Protein AF-A0A945CCV7-F1 (afdb_monomer_lite)

Radius of gyration: 35.32 Å; chains: 1; bounding box: 61×126×78 Å

Sequence (700 aa):
EMSSFVDQKCGESCVYTSEALIIYKNKYWYVKGMNSKGLKAELHSNDQLLITNRMSTHQRKYTFDTNYIGRFDENVMTSFAKNDNVYLNACGADPQKYYDKPLNIQNLVTEVPNRIIKLEKSKYDREFQTLGTSAINLGNDKLDISISNFRDVTIKNNNGDVLATRKISGASSLYEIKHKGNVVAWGAGWHKECGEVWPTDFTALRIFLPVKKDNKITIEQKVISLNLSQTYKATMNSDNLILSDAVTVHGSSNASNMYYAGQEFYQLDHVNGFRSIDSYVELHEKIDVLQLSPRRIINLLAGFYETEILNKYTKANFDNIYKDLLANYWWLLHHTFDDNIFQTSLASSIEDLAISDEIKNALRAIKKRELEWDDFPPIVWEIPNLKKNCFKQETYDSLKELVRNCYFFHSAYLLDYTFWDGKWFANQTKYKDSKDLLNADKDKRFEQFLDNTIWNIKSFNWEEGTVLDELLSIFERANGGYTISKDKKYVVISGCEYKNCTKKGLVFIETEIDTDNLGSTIALIRHLDYQPDKSDARTQSDDWLILSIDYERYKDLPKEFFDAVTEWRINEGQVSGDDPLPMPRIIRFFGGYSREMQVLYSSDDYEERNDRKGWLGVRIKQVDKDNTSVVVIDTVSGGGPAYDAGVKSGDIILSMNNVITITMDEFLYQLSKLKADQIVDLKVIRGGKRIDLNVKLGAK

Foldseek 3Di:
DDDDQDDDDDDPPDWAAQKHWDDDDPDIDIDGHPPAGQWDWDDPDPFKIWIDRPVDPDIDIAGHDPPDDDDDDPQNPPRDDQFQWWFAQAQWADGPDIDNAWDQDPVQKTFFTWGFHAQPQDPSRDRTKTKGKDWADDPPKIKIWMDIPQFWIWIAIPVRDTQDIGGHNHGWTKMFGDAPNHGFKIWTAHAFDNPDDDTFRGPWIKIWGWAAEPNDTHTDIDIARWHCNQCVQFQNPFPFHKTKGQAWQDAPPPFDIRGSLAIWIWGADRHPGTDTDLAPVSSVVGTVLVSGQLLHSLQVCLSNQVQVVNLVSCLVCVVSNVVRCVVRHAQGAGLDQDPDPLRDHLPDDPVLQQWDPLQVVLSVCVVVVNDDPVRHDGCPVRSVSLSVQLVPDSGDPGQSPNCVRRVRRPSSSSDRQQLQQLLSLLPDDQAAALQCLCPVHPVNSVLSNCVRWWDQDCDPDDDDGTVSVVQNQQSNDPPWDWDADPVRQKIKHWGAHPPDRLKIKIKIWGNDDSDPRNIWIKIKIFHQQDDPPDDDNPHTFREMEITTAAFQDPVRDDPVVVVSVLLCLCCVQQVPVPHNSDDGQWYWYHYHPPSDTDIDGPPPPPPPDPFQQFAQQFDWDWDDDDNAIWIFGQQGHVPFQNVVQPNGGGWTWQDKQPHGDRDPSSVVVVSRNHGAQDWIWTWTDDPNDIDTTITRTHGD

Structure (mmCIF, N/CA/C/O backbone):
data_AF-A0A945CCV7-F1
#
_entry.id   AF-A0A945CCV7-F1
#
loop_
_atom_site.group_PDB
_atom_site.id
_atom_site.type_symbol
_atom_site.label_atom_id
_atom_site.label_alt_id
_atom_site.label_comp_id
_atom_site.label_asym_id
_atom_site.label_entity_id
_atom_site.label_seq_id
_atom_site.pdbx_PDB_ins_code
_atom_site.Cartn_x
_atom_site.Cartn_y
_atom_site.Cartn_z
_atom_site.occupancy
_atom_site.B_iso_or_equiv
_atom_site.auth_seq_id
_atom_site.auth_comp_id
_atom_site.auth_asym_id
_atom_site.auth_atom_id
_atom_site.pdbx_PDB_model_num
ATOM 1 N N . GLU A 1 1 ? -13.825 -67.103 23.686 1.00 29.56 1 GLU A N 1
ATOM 2 C CA . GLU A 1 1 ? -13.568 -66.548 25.029 1.00 29.56 1 GLU A CA 1
ATOM 3 C C . GLU A 1 1 ? -14.658 -65.533 25.347 1.00 29.56 1 GLU A C 1
ATOM 5 O O . GLU A 1 1 ? -14.750 -64.528 24.658 1.00 29.56 1 GLU A O 1
ATOM 10 N N . MET A 1 2 ? -15.554 -65.834 26.292 1.00 26.19 2 MET A N 1
ATOM 11 C CA . MET A 1 2 ? -16.518 -64.852 26.806 1.00 26.19 2 MET A CA 1
ATOM 12 C C . MET A 1 2 ? -15.853 -64.113 27.967 1.00 26.19 2 MET A C 1
ATOM 14 O O . MET A 1 2 ? -15.609 -64.712 29.013 1.00 26.19 2 MET A O 1
ATOM 18 N N . SER A 1 3 ? -15.527 -62.837 27.784 1.00 30.28 3 SER A N 1
ATOM 19 C CA . SER A 1 3 ? -14.991 -61.978 28.841 1.00 30.28 3 SER A CA 1
ATOM 20 C C . SER A 1 3 ? -16.110 -61.191 29.532 1.00 30.28 3 SER A C 1
ATOM 22 O O . SER A 1 3 ? -16.958 -60.573 28.897 1.00 30.28 3 SER A O 1
ATOM 24 N N . SER A 1 4 ? -16.101 -61.261 30.865 1.00 33.81 4 SER A N 1
ATOM 25 C CA . SER A 1 4 ? -16.983 -60.560 31.806 1.00 33.81 4 SER A CA 1
ATOM 26 C C . SER A 1 4 ? -17.039 -59.042 31.568 1.00 33.81 4 SER A C 1
ATOM 28 O O . SER A 1 4 ? -16.005 -58.392 31.420 1.00 33.81 4 SER A O 1
ATOM 30 N N . PHE A 1 5 ? -18.257 -58.491 31.613 1.00 46.56 5 PHE A N 1
ATOM 31 C CA . PHE A 1 5 ? -18.619 -57.086 31.379 1.00 46.56 5 PHE A CA 1
ATOM 32 C C . PHE A 1 5 ? -18.297 -56.116 32.532 1.00 46.56 5 PHE A C 1
ATOM 34 O O . PHE A 1 5 ? -18.606 -54.930 32.428 1.00 46.56 5 PHE A O 1
ATOM 41 N N . VAL A 1 6 ? -17.697 -56.573 33.636 1.00 47.19 6 VAL A N 1
ATOM 42 C CA . VAL A 1 6 ? -17.434 -55.719 34.805 1.00 47.19 6 VAL A CA 1
ATOM 43 C C . VAL A 1 6 ? -16.078 -56.077 35.415 1.00 47.19 6 VAL A C 1
ATOM 45 O O . VAL A 1 6 ? -15.876 -57.199 35.866 1.00 47.19 6 VAL A O 1
ATOM 48 N N . ASP A 1 7 ? -15.154 -55.112 35.373 1.00 47.94 7 ASP A N 1
ATOM 49 C CA . ASP A 1 7 ? -13.832 -55.083 36.022 1.00 47.94 7 ASP A CA 1
ATOM 50 C C . ASP A 1 7 ? -12.941 -56.340 35.837 1.00 47.94 7 ASP A C 1
ATOM 52 O O . ASP A 1 7 ? -12.952 -57.277 36.632 1.00 47.94 7 ASP A O 1
ATOM 56 N N . GLN A 1 8 ? -12.101 -56.353 34.791 1.00 53.84 8 GLN A N 1
ATOM 57 C CA . GLN A 1 8 ? -11.109 -57.418 34.584 1.00 53.84 8 GLN A CA 1
ATOM 58 C C . GLN A 1 8 ? -9.788 -57.153 35.329 1.00 53.84 8 GLN A C 1
ATOM 60 O O . GLN A 1 8 ? -9.109 -56.154 35.075 1.00 53.84 8 GLN A O 1
ATOM 65 N N . LYS A 1 9 ? -9.350 -58.123 36.144 1.00 53.72 9 LYS A N 1
ATOM 66 C CA . LYS A 1 9 ? -7.922 -58.423 36.351 1.00 53.72 9 LYS A CA 1
ATOM 67 C C . LYS A 1 9 ? -7.532 -59.517 35.357 1.00 53.72 9 LYS A C 1
ATOM 69 O O . LYS A 1 9 ? -8.091 -60.608 35.418 1.00 53.72 9 LYS A O 1
ATOM 74 N N . CYS A 1 10 ? -6.625 -59.212 34.432 1.00 55.97 10 CYS A N 1
ATOM 75 C CA . CYS A 1 10 ? -6.241 -60.125 33.358 1.00 55.97 10 CYS A CA 1
ATOM 76 C C . CYS A 1 10 ? -4.912 -60.841 33.670 1.00 55.97 10 CYS A C 1
ATOM 78 O O . CYS A 1 10 ? -3.951 -60.180 34.058 1.00 55.97 10 CYS A O 1
ATOM 80 N N . GLY A 1 11 ? -4.865 -62.172 33.514 1.00 57.75 11 GLY A N 1
ATOM 81 C CA . GLY A 1 11 ? -3.631 -62.978 33.495 1.00 57.75 11 GLY A CA 1
ATOM 82 C C . GLY A 1 11 ? -3.049 -63.128 32.078 1.00 57.75 11 GLY A C 1
ATOM 83 O O . GLY A 1 11 ? -3.546 -62.505 31.145 1.00 57.75 11 GLY A O 1
ATOM 84 N N . GLU A 1 12 ? -2.023 -63.971 31.896 1.00 52.75 12 GLU A N 1
ATOM 85 C CA . GLU A 1 12 ? -1.228 -64.081 30.647 1.00 52.75 12 GLU A CA 1
ATOM 86 C C . GLU A 1 12 ? -2.024 -64.443 29.377 1.00 52.75 12 GLU A C 1
ATOM 88 O O . GLU A 1 12 ? -1.541 -64.228 28.269 1.00 52.75 12 GLU A O 1
ATOM 93 N N . SER A 1 13 ? -3.245 -64.968 29.510 1.00 56.28 13 SER A N 1
ATOM 94 C CA . SER A 1 13 ? -4.015 -65.540 28.395 1.00 56.28 13 SER A CA 1
ATOM 95 C C . SER A 1 13 ? -5.310 -64.792 28.061 1.00 56.28 13 SER A C 1
ATOM 97 O O . SER A 1 13 ? -6.167 -65.362 27.398 1.00 56.28 13 SER A O 1
ATOM 99 N N . CYS A 1 14 ? -5.510 -63.554 28.524 1.00 59.09 14 CYS A N 1
ATOM 100 C CA . CYS A 1 14 ? -6.747 -62.819 28.240 1.00 59.09 14 CYS A CA 1
ATOM 101 C C . CYS A 1 14 ? -6.523 -61.466 27.564 1.00 59.09 14 CYS A C 1
ATOM 103 O O . CYS A 1 14 ? -5.547 -60.755 27.802 1.00 59.09 14 CYS A O 1
ATOM 105 N N . VAL A 1 15 ? -7.475 -61.107 26.700 1.00 58.97 15 VAL A N 1
ATOM 106 C CA . VAL A 1 15 ? -7.481 -59.840 25.971 1.00 58.97 15 VAL A CA 1
ATOM 107 C C . VAL A 1 15 ? -8.334 -58.833 26.731 1.00 58.97 15 VAL A C 1
ATOM 109 O O . VAL A 1 15 ? -9.521 -59.055 26.968 1.00 58.97 15 VAL A O 1
ATOM 112 N N . TYR A 1 16 ? -7.726 -57.705 27.090 1.00 63.94 16 TYR A N 1
ATOM 113 C CA . TYR A 1 16 ? -8.444 -56.587 27.684 1.00 63.94 16 TYR A CA 1
ATOM 114 C C . TYR A 1 16 ? -9.508 -56.031 26.727 1.00 63.94 16 TYR A C 1
ATOM 116 O O . TYR A 1 16 ? -9.218 -55.751 25.560 1.00 63.94 16 TYR A O 1
ATOM 124 N N . THR A 1 17 ? -10.718 -55.812 27.245 1.00 63.09 17 THR A N 1
ATOM 125 C CA . THR A 1 17 ? -11.843 -55.238 26.489 1.00 63.09 17 THR A CA 1
ATOM 126 C C . THR A 1 17 ? -11.552 -53.819 25.978 1.00 63.09 17 THR A C 1
ATOM 128 O O . THR A 1 17 ? -10.902 -53.016 26.656 1.00 63.09 17 THR A O 1
ATOM 131 N N . SER A 1 18 ? -12.047 -53.502 24.780 1.00 66.00 18 SER A N 1
ATOM 132 C CA . SER A 1 18 ? -12.134 -52.136 24.238 1.00 66.00 18 SER A CA 1
ATOM 133 C C . SER A 1 18 ? -13.497 -51.491 24.503 1.00 66.00 18 SER A C 1
ATOM 135 O O . SER A 1 18 ? -13.761 -50.383 24.049 1.00 66.00 18 SER A O 1
ATOM 137 N N . GLU A 1 19 ? -14.386 -52.190 25.197 1.00 66.75 19 GLU A N 1
ATOM 138 C CA . GLU A 1 19 ? -15.786 -51.829 25.388 1.00 66.75 19 GLU A CA 1
ATOM 139 C C . GLU A 1 19 ? -16.111 -51.795 26.886 1.00 66.75 19 GLU A C 1
ATOM 141 O O . GLU A 1 19 ? -15.628 -52.631 27.653 1.00 66.75 19 GLU A O 1
ATOM 146 N N . ALA A 1 20 ? -16.929 -50.833 27.307 1.00 66.19 20 ALA A N 1
ATOM 147 C CA . ALA A 1 20 ? -17.442 -50.725 28.665 1.00 66.19 20 ALA A CA 1
ATOM 148 C C . ALA A 1 20 ? -18.943 -50.430 28.644 1.00 66.19 20 ALA A C 1
ATOM 150 O O . ALA A 1 20 ? -19.427 -49.637 27.839 1.00 66.19 20 ALA A O 1
ATOM 151 N N . LEU A 1 21 ? -19.674 -51.060 29.560 1.00 61.34 21 LEU A N 1
ATOM 152 C CA . LEU A 1 21 ? -21.097 -50.835 29.768 1.00 61.34 21 LEU A CA 1
ATOM 153 C C . LEU A 1 21 ? -21.293 -50.257 31.168 1.00 61.34 21 LEU A C 1
ATOM 155 O O . LEU A 1 21 ? -20.850 -50.847 32.151 1.00 61.34 21 LEU A O 1
ATOM 159 N N . ILE A 1 22 ? -21.967 -49.119 31.264 1.00 64.31 22 ILE A N 1
ATOM 160 C CA . ILE A 1 22 ? -22.358 -48.523 32.539 1.00 64.31 22 ILE A CA 1
ATOM 161 C C . ILE A 1 22 ? -23.854 -48.687 32.692 1.00 64.31 22 ILE A C 1
ATOM 163 O O . ILE A 1 22 ? -24.607 -48.331 31.795 1.00 64.31 22 ILE A O 1
ATOM 167 N N . ILE A 1 23 ? -24.284 -49.197 33.840 1.00 60.06 23 ILE A N 1
ATOM 168 C CA . ILE A 1 23 ? -25.695 -49.315 34.193 1.00 60.06 23 ILE A CA 1
ATOM 169 C C . ILE A 1 23 ? -25.921 -48.438 35.420 1.00 60.06 23 ILE A C 1
ATOM 171 O O . ILE A 1 23 ? -25.283 -48.635 36.453 1.00 60.06 23 ILE A O 1
ATOM 175 N N . TYR A 1 24 ? -26.816 -47.461 35.310 1.00 56.41 24 TYR A N 1
ATOM 176 C CA . TYR A 1 24 ? -27.203 -46.605 36.428 1.00 56.41 24 TYR A CA 1
ATOM 177 C C . TYR A 1 24 ? -28.717 -46.413 36.424 1.00 56.41 24 TYR A C 1
ATOM 179 O O . TYR A 1 24 ? -29.311 -45.963 35.441 1.00 56.41 24 TYR A O 1
ATOM 187 N N . LYS A 1 25 ? -29.346 -46.783 37.546 1.00 65.25 25 LYS A N 1
ATOM 188 C CA . LYS A 1 25 ? -30.802 -46.941 37.675 1.00 65.25 25 LYS A CA 1
ATOM 189 C C . LYS A 1 25 ? -31.339 -47.891 36.590 1.00 65.25 25 LYS A C 1
ATOM 191 O O . LYS A 1 25 ? -30.928 -49.041 36.525 1.00 65.25 25 LYS A O 1
ATOM 196 N N . ASN A 1 26 ? -32.252 -47.414 35.755 1.00 61.28 26 ASN A N 1
ATOM 197 C CA . ASN A 1 26 ? -32.939 -48.125 34.678 1.00 61.28 26 ASN A CA 1
ATOM 198 C C . ASN A 1 26 ? -32.412 -47.748 33.278 1.00 61.28 26 ASN A C 1
ATOM 200 O O . ASN A 1 26 ? -33.109 -47.947 32.286 1.00 61.28 26 ASN A O 1
ATOM 204 N N . LYS A 1 27 ? -31.199 -47.186 33.193 1.00 52.25 27 LYS A N 1
ATOM 205 C CA . LYS A 1 27 ? -30.528 -46.809 31.941 1.00 52.25 27 LYS A CA 1
ATOM 206 C C . LYS A 1 27 ? -29.173 -47.509 31.831 1.00 52.25 27 LYS A C 1
ATOM 208 O O . LYS A 1 27 ? -28.529 -47.783 32.848 1.00 52.25 27 LYS A O 1
ATOM 213 N N . TYR A 1 28 ? -28.741 -47.769 30.599 1.00 57.16 28 TYR A N 1
ATOM 214 C CA . TYR A 1 28 ? -27.400 -48.260 30.302 1.00 57.16 28 TYR A CA 1
ATOM 215 C C . TYR A 1 28 ? -26.717 -47.383 29.246 1.00 57.16 28 TYR A C 1
ATOM 217 O O . TYR A 1 28 ? -27.364 -46.906 28.316 1.00 57.16 28 TYR A O 1
ATOM 225 N N . TRP A 1 29 ? -25.407 -47.192 29.385 1.00 61.00 29 TRP A N 1
ATOM 226 C CA . TRP A 1 29 ? -24.544 -46.503 28.428 1.00 61.00 29 TRP A CA 1
ATOM 227 C C . TRP A 1 29 ? -23.481 -47.471 27.948 1.00 61.00 29 TRP A C 1
ATOM 229 O O . TRP A 1 29 ? -22.821 -48.125 28.754 1.00 61.00 29 TRP A O 1
ATOM 239 N N . TYR A 1 30 ? -23.314 -47.548 26.635 1.00 61.22 30 TYR A N 1
ATOM 240 C CA . TYR A 1 30 ? -22.311 -48.382 26.000 1.00 61.22 30 TYR A CA 1
ATOM 241 C C . TYR A 1 30 ? -21.206 -47.505 25.418 1.00 61.22 30 TYR A C 1
ATOM 243 O O . TYR A 1 30 ? -21.470 -46.597 24.632 1.00 61.22 30 TYR A O 1
ATOM 251 N N . VAL A 1 31 ? -19.971 -47.788 25.812 1.00 62.47 31 VAL A N 1
ATOM 252 C CA . VAL A 1 31 ? -18.774 -47.063 25.400 1.00 62.47 31 VAL A CA 1
ATOM 253 C C . VAL A 1 31 ? -17.864 -48.034 24.662 1.00 62.47 31 VAL A C 1
ATOM 255 O O . VAL A 1 31 ? -17.474 -49.053 25.222 1.00 62.47 31 VAL A O 1
ATOM 258 N N . LYS A 1 32 ? -17.487 -47.711 23.424 1.00 61.06 32 LYS A N 1
ATOM 259 C CA . LYS A 1 32 ? -16.533 -48.490 22.627 1.00 61.06 32 LYS A CA 1
ATOM 260 C C . LYS A 1 32 ? -15.338 -47.614 22.271 1.00 61.06 32 LYS A C 1
ATOM 262 O O . LYS A 1 32 ? -15.489 -46.617 21.579 1.00 61.06 32 LYS A O 1
ATOM 267 N N . GLY A 1 33 ? -14.155 -47.973 22.754 1.00 58.56 33 GLY A N 1
ATOM 268 C CA . GLY A 1 33 ? -12.902 -47.324 22.389 1.00 58.56 33 GLY A CA 1
ATOM 269 C C . GLY A 1 33 ? -12.422 -47.812 21.025 1.00 58.56 33 GLY A C 1
ATOM 270 O O . GLY A 1 33 ? -12.335 -49.018 20.805 1.00 58.56 33 GLY A O 1
ATOM 271 N N . MET A 1 34 ? -12.080 -46.890 20.120 1.00 47.94 34 MET A N 1
ATOM 272 C CA . MET A 1 34 ? -11.722 -47.252 18.744 1.00 47.94 34 MET A CA 1
ATOM 273 C C . MET A 1 34 ? -10.370 -47.981 18.639 1.00 47.94 34 MET A C 1
ATOM 275 O O . MET A 1 34 ? -10.228 -48.851 17.791 1.00 47.94 34 MET A O 1
ATOM 279 N N . ASN A 1 35 ? -9.409 -47.702 19.536 1.00 53.72 35 ASN A N 1
ATOM 280 C CA . ASN A 1 35 ? -8.043 -48.261 19.473 1.00 53.72 35 ASN A CA 1
ATOM 281 C C . ASN A 1 35 ? -7.410 -48.623 20.838 1.00 53.72 35 ASN A C 1
ATOM 283 O O . ASN A 1 35 ? -6.234 -48.970 20.909 1.00 53.72 35 ASN A O 1
ATOM 287 N N . SER A 1 36 ? -8.151 -48.521 21.947 1.00 55.81 36 SER A N 1
ATOM 288 C CA . SER A 1 36 ? -7.614 -48.707 23.307 1.00 55.81 36 SER A CA 1
ATOM 289 C C . SER A 1 36 ? -8.132 -49.995 23.951 1.00 55.81 36 SER A C 1
ATOM 291 O O . SER A 1 36 ? -9.325 -50.108 24.221 1.00 55.81 36 SER A O 1
ATOM 293 N N . LYS A 1 37 ? -7.237 -50.950 24.233 1.00 60.25 37 LYS A N 1
ATOM 294 C CA . LYS A 1 37 ? -7.534 -52.127 25.067 1.00 60.25 37 LYS A CA 1
ATOM 295 C C . LYS A 1 37 ? -7.399 -51.755 26.548 1.00 60.25 37 LYS A C 1
ATOM 297 O O . LYS A 1 37 ? -6.497 -51.008 26.907 1.00 60.25 37 LYS A O 1
ATOM 302 N N . GLY A 1 38 ? -8.268 -52.283 27.406 1.00 64.06 38 GLY A N 1
ATOM 303 C CA . GLY A 1 38 ? -8.235 -52.030 28.854 1.00 64.06 38 GLY A CA 1
ATOM 304 C C . GLY A 1 38 ? -9.106 -50.859 29.285 1.00 64.06 38 GLY A C 1
ATOM 305 O O . GLY A 1 38 ? -8.766 -50.163 30.241 1.00 64.06 38 GLY A O 1
ATOM 306 N N . LEU A 1 39 ? -10.212 -50.622 28.579 1.00 65.50 39 LEU A N 1
ATOM 307 C CA . LEU A 1 39 ? -11.136 -49.538 28.888 1.00 65.50 39 LEU A CA 1
ATOM 308 C C . LEU A 1 39 ? -11.900 -49.834 30.195 1.00 65.50 39 LEU A C 1
ATOM 310 O O . LEU A 1 39 ? -12.550 -50.869 30.321 1.00 65.50 39 LEU A O 1
ATOM 314 N N . LYS A 1 40 ? -11.850 -48.913 31.161 1.00 68.88 40 LYS A N 1
ATOM 315 C CA . LYS A 1 40 ? -12.727 -48.880 32.340 1.00 68.88 40 LYS A CA 1
ATOM 316 C C . LYS A 1 40 ? -13.564 -47.612 32.282 1.00 68.88 40 LYS A C 1
ATOM 318 O O . LYS A 1 40 ? -13.009 -46.552 32.020 1.00 68.88 40 LYS A O 1
ATOM 323 N N . ALA A 1 41 ? -14.857 -47.708 32.558 1.00 67.56 41 ALA A N 1
ATOM 324 C CA . ALA A 1 41 ? -15.754 -46.566 32.620 1.00 67.56 41 ALA A CA 1
ATOM 325 C C . ALA A 1 41 ? -16.517 -46.586 33.952 1.00 67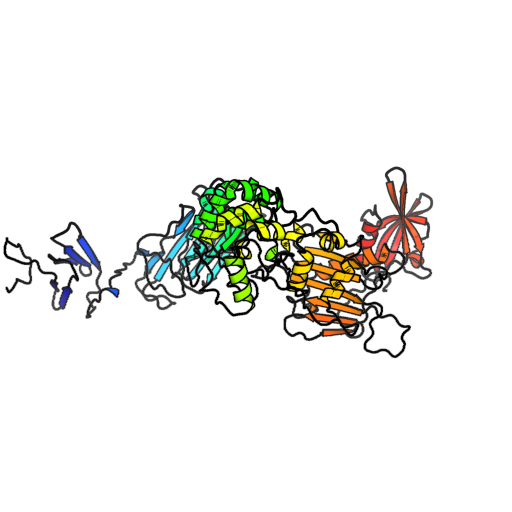.56 41 ALA A C 1
ATOM 327 O O . ALA A 1 41 ? -17.083 -47.613 34.319 1.00 67.56 41 ALA A O 1
ATOM 328 N N . GLU A 1 42 ? -16.503 -45.476 34.686 1.00 67.75 42 GLU A N 1
ATOM 329 C CA . GLU A 1 42 ? -17.142 -45.341 35.999 1.00 67.75 42 GLU A CA 1
ATOM 330 C C . GLU A 1 42 ? -17.952 -44.048 36.075 1.00 67.75 42 GLU A C 1
ATOM 332 O O . GLU A 1 42 ? -17.569 -43.036 35.493 1.00 67.75 42 GLU A O 1
ATOM 337 N N . LEU A 1 43 ? -19.053 -44.056 36.827 1.00 64.56 43 LEU A N 1
ATOM 338 C CA . LEU A 1 43 ? -19.780 -42.828 37.142 1.00 64.56 43 LEU A CA 1
ATOM 339 C C . LEU A 1 43 ? -18.993 -42.051 38.209 1.00 64.56 43 LEU A C 1
ATOM 341 O O . LEU A 1 43 ? -18.810 -42.543 39.322 1.00 64.56 43 LEU A O 1
ATOM 345 N N . HIS A 1 44 ? -18.521 -40.852 37.876 1.00 62.09 44 HIS A N 1
ATOM 346 C CA . HIS A 1 44 ? -17.832 -39.967 38.819 1.00 62.09 44 HIS A CA 1
ATOM 347 C C . HIS A 1 44 ? -18.815 -39.056 39.572 1.00 62.09 44 HIS A C 1
ATOM 349 O O . HIS A 1 44 ? -18.641 -38.804 40.762 1.00 62.09 44 HIS A O 1
ATOM 355 N N . SER A 1 45 ? -19.866 -38.599 38.888 1.00 64.44 45 SER A N 1
ATOM 356 C CA . SER A 1 45 ? -21.016 -37.865 39.436 1.00 64.44 45 SER A CA 1
ATOM 357 C C . SER A 1 45 ? -22.271 -38.217 38.631 1.00 64.44 45 SER A C 1
ATOM 359 O O . SER A 1 45 ? -22.200 -39.008 37.692 1.00 64.44 45 SER A O 1
ATOM 361 N N . ASN A 1 46 ? -23.422 -37.625 38.972 1.00 59.44 46 ASN A N 1
ATOM 362 C CA . ASN A 1 46 ? -24.686 -37.867 38.267 1.00 59.44 46 ASN A CA 1
ATOM 363 C C . ASN A 1 46 ? -24.611 -37.599 36.753 1.00 59.44 46 ASN A C 1
ATOM 365 O O . ASN A 1 46 ? -25.418 -38.154 36.030 1.00 59.44 46 ASN A O 1
ATOM 369 N N . ASP A 1 47 ? -23.673 -36.782 36.288 1.00 62.12 47 ASP A N 1
ATOM 370 C CA . ASP A 1 47 ? -23.512 -36.297 34.914 1.00 62.12 47 ASP A CA 1
ATOM 371 C C . ASP A 1 47 ? -22.079 -36.467 34.374 1.00 62.12 47 ASP A C 1
ATOM 373 O O . ASP A 1 47 ? -21.775 -36.008 33.274 1.00 62.12 47 ASP A O 1
ATOM 377 N N . GLN A 1 48 ? -21.183 -37.117 35.127 1.00 58.09 48 GLN A N 1
ATOM 378 C CA . GLN A 1 48 ? -19.787 -37.311 34.728 1.00 58.09 48 GLN A CA 1
ATOM 379 C C . GLN A 1 48 ? -19.378 -38.775 34.738 1.00 58.09 48 GLN A C 1
ATOM 381 O O . GLN A 1 48 ? -19.632 -39.521 35.684 1.00 58.09 48 GLN A O 1
ATOM 386 N N . LEU A 1 49 ? -18.667 -39.157 33.687 1.00 64.75 49 LEU A N 1
ATOM 387 C CA . LEU A 1 49 ? -18.180 -40.493 33.407 1.00 64.75 49 LEU A CA 1
ATOM 388 C C . LEU A 1 49 ? -16.656 -40.444 33.346 1.00 64.75 49 LEU A C 1
ATOM 390 O O . LEU A 1 49 ? -16.068 -39.765 32.507 1.00 64.75 49 LEU A O 1
ATOM 394 N N . LEU A 1 50 ? -15.997 -41.135 34.265 1.00 64.81 50 LEU A N 1
ATOM 395 C CA . LEU A 1 50 ? -14.553 -41.295 34.264 1.00 64.81 50 LEU A CA 1
ATOM 396 C C . LEU A 1 50 ? -14.199 -42.510 33.409 1.00 64.81 50 LEU A C 1
ATOM 398 O O . LEU A 1 50 ? -14.496 -43.642 33.784 1.00 64.81 50 LEU A O 1
ATOM 402 N N . ILE A 1 51 ? -13.534 -42.283 32.279 1.00 67.50 51 ILE A N 1
ATOM 403 C CA . ILE A 1 51 ? -12.954 -43.352 31.467 1.00 67.50 51 ILE A CA 1
ATOM 404 C C . ILE A 1 51 ? -11.458 -43.431 31.750 1.00 67.50 51 ILE A C 1
ATOM 406 O O . ILE A 1 51 ? -10.715 -42.460 31.604 1.00 67.50 51 ILE A O 1
ATOM 410 N N . THR A 1 52 ? -11.005 -44.618 32.127 1.00 63.22 52 THR A N 1
ATOM 411 C CA . THR A 1 52 ? -9.602 -44.930 32.391 1.00 63.22 52 THR A CA 1
ATOM 412 C C . THR A 1 52 ? -9.135 -45.997 31.416 1.00 63.22 52 THR A C 1
ATOM 414 O O . THR A 1 52 ? -9.744 -47.062 31.328 1.00 63.22 52 THR A O 1
ATOM 417 N N . ASN A 1 53 ? -8.037 -45.743 30.708 1.00 64.81 53 ASN A N 1
ATOM 418 C CA . ASN A 1 53 ? -7.357 -46.785 29.947 1.00 64.81 53 ASN A CA 1
ATOM 419 C C . ASN A 1 53 ? -6.317 -47.458 30.854 1.00 64.81 53 ASN A C 1
ATOM 421 O O . ASN A 1 53 ? -5.294 -46.857 31.160 1.00 64.81 53 ASN A O 1
ATOM 425 N N . ARG A 1 54 ? -6.560 -48.709 31.258 1.00 61.41 54 ARG A N 1
ATOM 426 C CA . ARG A 1 54 ? -5.688 -49.481 32.165 1.00 61.41 54 ARG A CA 1
ATOM 427 C C . ARG A 1 54 ? -4.324 -49.853 31.581 1.00 61.41 54 ARG A C 1
ATOM 429 O O . ARG A 1 54 ? -3.460 -50.291 32.330 1.00 61.41 54 ARG A O 1
ATOM 436 N N . MET A 1 55 ? -4.128 -49.678 30.277 1.00 58.00 55 MET A N 1
ATOM 437 C CA . MET A 1 55 ? -2.866 -49.936 29.579 1.00 58.00 55 MET A CA 1
ATOM 438 C C . MET A 1 55 ? -2.022 -48.661 29.391 1.00 58.00 55 MET A C 1
ATOM 440 O O . MET A 1 55 ? -0.965 -48.713 28.771 1.00 58.00 55 MET A O 1
ATOM 444 N N . SER A 1 56 ? -2.471 -47.507 29.905 1.00 57.25 56 SER A N 1
ATOM 445 C CA . SER A 1 56 ? -1.743 -46.231 29.838 1.00 57.25 56 SER A CA 1
ATOM 446 C C . SER A 1 56 ? -1.953 -45.397 31.109 1.00 57.25 56 SER A C 1
ATOM 448 O O . SER A 1 56 ? -2.815 -45.704 31.924 1.00 57.25 56 SER A O 1
ATOM 450 N N . THR A 1 57 ? -1.220 -44.297 31.275 1.00 51.25 57 THR A N 1
ATOM 451 C CA . THR A 1 57 ? -1.457 -43.329 32.365 1.00 51.25 57 THR A CA 1
ATOM 452 C C . THR A 1 57 ? -2.632 -42.375 32.098 1.00 51.25 57 THR A C 1
ATOM 454 O O . THR A 1 57 ? -2.937 -41.527 32.935 1.00 51.25 57 THR A O 1
ATOM 457 N N . HIS A 1 58 ? -3.312 -42.487 30.951 1.00 50.03 58 HIS A N 1
ATOM 458 C CA . HIS A 1 58 ? -4.373 -41.561 30.559 1.00 50.03 58 HIS A CA 1
ATOM 459 C C . HIS A 1 58 ? -5.710 -41.891 31.241 1.00 50.03 58 HIS A C 1
ATOM 461 O O . HIS A 1 58 ? -6.326 -42.934 30.999 1.00 50.03 58 HIS A O 1
ATOM 467 N N . GLN A 1 59 ? -6.194 -40.941 32.040 1.00 57.62 59 GLN A N 1
ATOM 468 C CA . GLN A 1 59 ? -7.559 -40.882 32.566 1.00 57.62 59 GLN A CA 1
ATOM 469 C C . GLN A 1 59 ? -8.274 -39.678 31.948 1.00 57.62 59 GLN A C 1
ATOM 471 O O . GLN A 1 59 ? -7.688 -38.601 31.841 1.00 57.62 59 GLN A O 1
ATOM 476 N N . ARG A 1 60 ? -9.532 -39.843 31.534 1.00 57.94 60 ARG A N 1
ATOM 477 C CA . ARG A 1 60 ? -10.354 -38.759 30.978 1.00 57.94 60 ARG A CA 1
ATOM 478 C C . ARG A 1 60 ? -11.725 -38.737 31.640 1.00 57.94 60 ARG A C 1
ATOM 480 O O . ARG A 1 60 ? -12.364 -39.775 31.784 1.00 57.94 60 ARG A O 1
ATOM 487 N N . LYS A 1 61 ? -12.172 -37.547 32.035 1.00 54.75 61 LYS A N 1
ATOM 488 C CA . LYS A 1 61 ? -13.526 -37.302 32.541 1.00 54.75 61 LYS A CA 1
ATOM 489 C C . LYS A 1 61 ? -14.385 -36.771 31.403 1.00 54.75 61 LYS A C 1
ATOM 491 O O . LYS A 1 61 ? -13.966 -35.852 30.710 1.00 54.75 61 LYS A O 1
ATOM 496 N N . TYR A 1 62 ? -15.569 -37.337 31.245 1.00 57.00 62 TYR A N 1
ATOM 497 C CA . TYR A 1 62 ? -16.538 -36.959 30.230 1.00 57.00 62 TYR A CA 1
ATOM 498 C C . TYR A 1 62 ? -17.82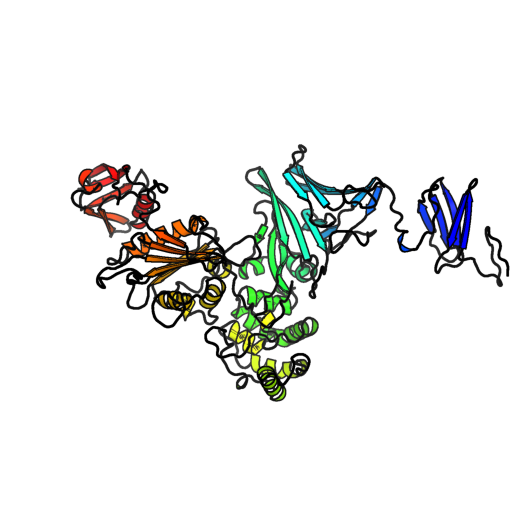5 -36.529 30.910 1.00 57.00 62 TYR A C 1
ATOM 500 O O . TYR A 1 62 ? -18.408 -37.300 31.667 1.00 57.00 62 TYR A O 1
ATOM 508 N N . THR A 1 63 ? -18.274 -35.312 30.642 1.00 49.94 63 THR A N 1
ATOM 509 C CA . THR A 1 63 ? -19.608 -34.868 31.049 1.00 49.94 63 THR A CA 1
ATOM 510 C C . THR A 1 63 ? -20.596 -35.310 29.977 1.00 49.94 63 THR A C 1
ATOM 512 O O . THR A 1 63 ? -20.353 -35.080 28.793 1.00 49.94 63 THR A O 1
ATOM 515 N N . PHE A 1 64 ? -21.680 -35.974 30.367 1.00 51.62 64 PHE A N 1
ATOM 516 C CA . PHE A 1 64 ? -22.681 -36.501 29.442 1.00 51.62 64 PHE A CA 1
ATOM 517 C C . PHE A 1 64 ? -24.088 -36.149 29.923 1.00 51.62 64 PHE A C 1
ATOM 519 O O . PHE A 1 64 ? -24.367 -36.129 31.122 1.00 51.62 64 PHE A O 1
ATOM 526 N N . ASP A 1 65 ? -24.996 -35.891 28.982 1.00 54.03 65 ASP A N 1
ATOM 527 C CA . ASP A 1 65 ? -26.406 -35.735 29.321 1.00 54.03 65 ASP A CA 1
ATOM 528 C C . ASP A 1 65 ? -27.003 -37.109 29.649 1.00 54.03 65 ASP A C 1
ATOM 530 O O . ASP A 1 65 ? -27.131 -37.988 28.793 1.00 54.03 65 ASP A O 1
ATOM 534 N N . THR A 1 66 ? -27.402 -37.298 30.906 1.00 54.62 66 THR A N 1
ATOM 535 C CA . THR A 1 66 ? -28.065 -38.528 31.363 1.00 54.62 66 THR A CA 1
ATOM 536 C C . THR A 1 66 ? -29.399 -38.821 30.673 1.00 54.62 66 THR A C 1
ATOM 538 O O . THR A 1 66 ? -29.922 -39.934 30.803 1.00 54.62 66 THR A O 1
ATOM 541 N N . ASN A 1 67 ? -29.981 -37.853 29.964 1.00 51.81 67 ASN A N 1
ATOM 542 C CA . ASN A 1 67 ? -31.210 -38.007 29.191 1.00 51.81 67 ASN A CA 1
ATOM 543 C C . ASN A 1 67 ? -30.970 -38.307 27.709 1.00 51.81 67 ASN A C 1
ATOM 545 O O . ASN A 1 67 ? -31.921 -38.684 27.025 1.00 51.81 67 ASN A O 1
ATOM 549 N N . TYR A 1 68 ? -29.729 -38.217 27.229 1.00 49.91 68 TYR A N 1
ATOM 550 C CA . TYR A 1 68 ? -29.390 -38.539 25.850 1.00 49.91 68 TYR A CA 1
ATOM 551 C C . TYR A 1 68 ? -29.421 -40.056 25.600 1.00 49.91 68 TYR A C 1
ATOM 553 O O . TYR A 1 68 ? -28.777 -40.833 26.308 1.00 49.91 68 TYR A O 1
ATOM 561 N N . ILE A 1 69 ? -30.165 -40.473 24.572 1.00 46.16 69 ILE A N 1
ATOM 562 C CA . ILE A 1 69 ? -30.234 -41.854 24.073 1.00 46.16 69 ILE A CA 1
ATOM 563 C C . ILE A 1 69 ? -29.809 -41.820 22.599 1.00 46.16 69 ILE A C 1
ATOM 565 O O . ILE A 1 69 ? -30.584 -41.407 21.741 1.00 46.16 69 ILE A O 1
ATOM 569 N N . GLY A 1 70 ? -28.572 -42.226 22.302 1.00 49.03 70 GLY A N 1
ATOM 570 C CA . GLY A 1 70 ? -28.012 -42.207 20.947 1.00 49.03 70 GLY A CA 1
ATOM 571 C C . GLY A 1 70 ? -26.609 -42.817 20.867 1.00 49.03 70 GLY A C 1
ATOM 572 O O . GLY A 1 70 ? -25.996 -43.126 21.890 1.00 49.03 70 GLY A O 1
ATOM 573 N N . ARG A 1 71 ? -26.107 -43.026 19.644 1.00 40.72 71 ARG A N 1
ATOM 574 C CA . ARG A 1 71 ? -24.748 -43.523 19.378 1.00 40.72 71 ARG A CA 1
ATOM 575 C C . ARG A 1 71 ? -23.783 -42.334 19.377 1.00 40.72 71 ARG A C 1
ATOM 577 O O . ARG A 1 71 ? -23.960 -41.412 18.591 1.00 40.72 71 ARG A O 1
ATOM 584 N N . PHE A 1 72 ? -22.781 -42.357 20.253 1.00 46.16 72 PHE A N 1
ATOM 585 C CA . PHE A 1 72 ? -21.702 -41.369 20.244 1.00 46.16 72 PHE A CA 1
ATOM 586 C C . PHE A 1 72 ? -20.728 -41.719 19.110 1.00 46.16 72 PHE A C 1
ATOM 588 O O . PHE A 1 72 ? -19.885 -42.598 19.282 1.00 46.16 72 PHE A O 1
ATOM 595 N N . ASP A 1 73 ? -20.874 -41.090 17.944 1.00 38.31 73 ASP A N 1
ATOM 596 C CA . ASP A 1 73 ? -19.840 -41.137 16.903 1.00 38.31 73 ASP A CA 1
ATOM 597 C C . ASP A 1 73 ? -18.706 -40.156 17.246 1.00 38.31 73 ASP A C 1
ATOM 599 O O . ASP A 1 73 ? -18.923 -39.122 17.883 1.00 38.31 73 ASP A O 1
ATOM 603 N N . GLU A 1 74 ? -17.481 -40.489 16.832 1.00 37.44 74 GLU A N 1
ATOM 604 C CA . GLU A 1 74 ? -16.234 -39.803 17.216 1.00 37.44 74 GLU A CA 1
ATOM 605 C C . GLU A 1 74 ? -16.213 -38.291 16.940 1.00 37.44 74 GLU A C 1
ATOM 607 O O . GLU A 1 74 ? -15.473 -37.560 17.596 1.00 37.44 74 GLU A O 1
ATOM 612 N N . ASN A 1 75 ? -17.071 -37.804 16.042 1.00 37.66 75 ASN A N 1
ATOM 613 C CA . ASN A 1 75 ? -17.179 -36.385 15.705 1.00 37.66 75 ASN A CA 1
ATOM 614 C C . ASN A 1 75 ? -17.984 -35.556 16.725 1.00 37.66 75 ASN A C 1
ATOM 616 O O . ASN A 1 75 ? -18.026 -34.338 16.602 1.00 37.66 75 ASN A O 1
ATOM 620 N N . VAL A 1 76 ? -18.604 -36.186 17.732 1.00 38.47 76 VAL A N 1
ATOM 621 C CA . VAL A 1 76 ? -19.446 -35.512 18.747 1.00 38.47 76 VAL A CA 1
ATOM 622 C C . VAL A 1 76 ? -18.732 -35.390 20.109 1.00 38.47 76 VAL A C 1
ATOM 624 O O . VAL A 1 76 ? -19.259 -34.822 21.061 1.00 38.47 76 VAL A O 1
ATOM 627 N N . MET A 1 77 ? -17.494 -35.880 20.235 1.00 37.66 77 MET A N 1
ATOM 628 C CA . MET A 1 77 ? -16.712 -35.810 21.479 1.00 37.66 77 MET A CA 1
ATOM 629 C C . MET A 1 77 ? -15.742 -34.617 21.514 1.00 37.66 77 MET A C 1
ATOM 631 O O . MET A 1 77 ? -14.561 -34.770 21.818 1.00 37.66 77 MET A O 1
ATOM 635 N N . THR A 1 78 ? -16.242 -33.403 21.295 1.00 43.53 78 THR A N 1
ATOM 636 C CA . THR A 1 78 ? -15.673 -32.222 21.959 1.00 43.53 78 THR A CA 1
ATOM 637 C C . THR A 1 78 ? -16.600 -31.874 23.117 1.00 43.53 78 THR A C 1
ATOM 639 O O . THR A 1 78 ? -17.548 -31.112 22.968 1.00 43.53 78 THR A O 1
ATOM 642 N N . SER A 1 79 ? -16.404 -32.523 24.267 1.00 54.22 79 SER A N 1
ATOM 643 C CA . SER A 1 79 ? -17.230 -32.291 25.455 1.00 54.22 79 SER A CA 1
ATOM 644 C C . SER A 1 79 ? -16.899 -30.924 26.051 1.00 54.22 79 SER A C 1
ATOM 646 O O . SER A 1 79 ? -16.017 -30.816 26.900 1.00 54.22 79 SER A O 1
ATOM 648 N N . PHE A 1 80 ? -17.572 -29.881 25.578 1.00 61.44 80 PHE A N 1
ATOM 649 C CA . PHE A 1 80 ? -17.458 -28.544 26.138 1.00 61.44 80 PHE A CA 1
ATOM 650 C C . PHE A 1 80 ? -18.313 -28.419 27.401 1.00 61.44 80 PHE A C 1
ATOM 652 O O . PHE A 1 80 ? -19.509 -28.714 27.383 1.00 61.44 80 PHE A O 1
ATOM 659 N N . ALA A 1 81 ? -17.724 -27.958 28.501 1.00 65.44 81 ALA A N 1
ATOM 660 C CA . ALA A 1 81 ? -18.444 -27.621 29.719 1.00 65.44 81 ALA A CA 1
ATOM 661 C C . ALA A 1 81 ? -18.642 -26.107 29.847 1.00 65.44 81 ALA A C 1
ATOM 663 O O . ALA A 1 81 ? -17.889 -25.280 29.327 1.00 65.44 81 ALA A O 1
ATOM 664 N N . LYS A 1 82 ? -19.667 -25.715 30.609 1.00 72.62 82 LYS A N 1
ATOM 665 C CA . LYS A 1 82 ? -19.806 -24.324 31.042 1.00 72.62 82 LYS A CA 1
ATOM 666 C C . LYS A 1 82 ? -18.532 -23.912 31.784 1.00 72.62 82 LYS A C 1
ATOM 668 O O . LYS A 1 82 ? -18.117 -24.614 32.701 1.00 72.62 82 LYS A O 1
ATOM 673 N N . ASN A 1 83 ? -18.012 -22.728 31.460 1.00 78.56 83 ASN A N 1
ATOM 674 C CA . ASN A 1 83 ? -16.751 -22.146 31.932 1.00 78.56 83 ASN A CA 1
ATOM 675 C C . ASN A 1 83 ? -15.471 -22.639 31.254 1.00 78.56 83 ASN A C 1
ATOM 677 O O . ASN A 1 83 ? -14.419 -22.070 31.555 1.00 78.56 83 ASN A O 1
ATOM 681 N N . ASP A 1 84 ? -15.548 -23.607 30.344 1.00 80.81 84 ASP A N 1
ATOM 682 C CA . ASP A 1 84 ? -14.384 -23.975 29.548 1.00 80.81 84 ASP A CA 1
ATOM 683 C C . ASP A 1 84 ? -13.989 -22.829 28.618 1.00 80.81 84 ASP A C 1
ATOM 685 O O . ASP A 1 84 ? -14.822 -22.028 28.175 1.00 80.81 84 ASP A O 1
ATOM 689 N N . ASN A 1 85 ? -12.692 -22.762 28.337 1.00 86.81 85 ASN A N 1
ATOM 690 C CA . ASN A 1 85 ? -12.139 -21.866 27.340 1.00 86.81 85 ASN A CA 1
ATOM 691 C C . ASN A 1 85 ? -12.079 -22.594 26.005 1.00 86.81 85 ASN A C 1
ATOM 693 O O . ASN A 1 85 ? -11.536 -23.695 25.921 1.00 86.81 85 ASN A O 1
ATOM 697 N N . VAL A 1 86 ? -12.598 -21.946 24.971 1.00 86.94 86 VAL A N 1
ATOM 698 C CA . VAL A 1 86 ? -12.514 -22.429 23.598 1.00 86.94 86 VAL A CA 1
ATOM 699 C C . VAL A 1 86 ? -11.848 -21.398 22.703 1.00 86.94 86 VAL A C 1
ATOM 701 O O . VAL A 1 86 ? -11.986 -20.183 22.888 1.00 86.94 86 VAL A O 1
ATOM 704 N N . TYR A 1 87 ? -11.123 -21.910 21.721 1.00 88.00 87 TYR A N 1
ATOM 705 C CA . TYR A 1 87 ? -10.354 -21.129 20.766 1.00 88.00 87 TYR A CA 1
ATOM 706 C C . TYR A 1 87 ? -10.836 -21.430 19.345 1.00 88.00 87 TYR A C 1
ATOM 708 O O . TYR A 1 87 ? -11.291 -22.539 19.046 1.00 88.00 87 TYR A O 1
ATOM 716 N N . LEU A 1 88 ? -10.777 -20.419 18.489 1.00 86.06 88 LEU A N 1
ATOM 717 C CA . LEU A 1 88 ? -11.260 -20.411 17.121 1.00 86.06 88 LEU A CA 1
ATOM 718 C C . LEU A 1 88 ? -10.273 -19.660 16.219 1.00 86.06 88 LEU A C 1
ATOM 720 O O . LEU A 1 88 ? -10.198 -18.433 16.227 1.00 86.06 88 LEU A O 1
ATOM 724 N N . ASN A 1 89 ? -9.590 -20.413 15.365 1.00 78.19 89 ASN A N 1
ATOM 725 C CA . ASN A 1 89 ? -8.712 -19.911 14.310 1.00 78.19 89 ASN A CA 1
ATOM 726 C C . ASN A 1 89 ? -9.132 -20.521 12.957 1.00 78.19 89 ASN A C 1
ATOM 728 O O . ASN A 1 89 ? -8.442 -21.353 12.376 1.00 78.19 89 ASN A O 1
ATOM 732 N N . ALA A 1 90 ? -10.326 -20.149 12.489 1.00 70.12 90 ALA A N 1
ATOM 733 C CA . ALA A 1 90 ? -10.951 -20.734 11.304 1.00 70.12 90 ALA A CA 1
ATOM 734 C C . ALA A 1 90 ? -10.965 -19.789 10.092 1.00 70.12 90 ALA A C 1
ATOM 736 O O . ALA A 1 90 ? -10.952 -18.564 10.231 1.00 70.12 90 ALA A O 1
ATOM 737 N N . CYS A 1 91 ? -11.107 -20.402 8.917 1.00 72.50 91 CYS A N 1
ATOM 738 C CA . CYS A 1 91 ? -11.471 -19.748 7.669 1.00 72.50 91 CYS A CA 1
ATOM 739 C C . CYS A 1 91 ? -12.966 -19.909 7.407 1.00 72.50 91 CYS A C 1
ATOM 741 O O . CYS A 1 91 ? -13.411 -20.968 6.968 1.00 72.50 91 CYS A O 1
ATOM 743 N N . GLY A 1 92 ? -13.749 -18.862 7.675 1.00 68.81 92 GLY A N 1
ATOM 744 C CA . GLY A 1 92 ? -15.136 -18.790 7.220 1.00 68.81 92 GLY A CA 1
ATOM 745 C C . GLY A 1 92 ? -16.158 -18.362 8.266 1.00 68.81 92 GLY A C 1
ATOM 746 O O . GLY A 1 92 ? -15.850 -17.845 9.344 1.00 68.81 92 GLY A O 1
ATOM 747 N N . ALA A 1 93 ? -17.426 -18.517 7.884 1.00 69.44 93 ALA A N 1
ATOM 748 C CA . ALA A 1 93 ? -18.545 -18.011 8.664 1.00 69.44 93 ALA A CA 1
ATOM 749 C C . ALA A 1 93 ? -18.875 -18.861 9.890 1.00 69.44 93 ALA A C 1
ATOM 751 O O . ALA A 1 93 ? -19.320 -18.294 10.890 1.00 69.44 93 ALA A O 1
ATOM 752 N N . ASP A 1 94 ? -18.603 -20.166 9.833 1.00 71.56 94 ASP A N 1
ATOM 753 C CA . ASP A 1 94 ? -18.951 -21.112 10.885 1.00 71.56 94 ASP A CA 1
ATOM 754 C C . ASP A 1 94 ? -17.745 -21.939 11.350 1.00 71.56 94 ASP A C 1
ATOM 756 O O . ASP A 1 94 ? -16.978 -22.436 10.522 1.00 71.56 94 ASP A O 1
ATOM 760 N N . PRO A 1 95 ? -17.556 -22.091 12.676 1.00 70.38 95 PRO A N 1
ATOM 761 C CA . PRO A 1 95 ? -16.501 -22.927 13.234 1.00 70.38 95 PRO A CA 1
ATOM 762 C C . PRO A 1 95 ? -16.644 -24.382 12.781 1.00 70.38 95 PRO A C 1
ATOM 764 O O . PRO A 1 95 ? -17.542 -25.083 13.232 1.00 70.38 95 PRO A O 1
ATOM 767 N N . GLN A 1 96 ? -15.734 -24.865 11.934 1.00 68.69 96 GLN A N 1
ATOM 768 C CA . GLN A 1 96 ? -15.648 -26.303 11.643 1.00 68.69 96 GLN A CA 1
ATOM 769 C C . GLN A 1 96 ? -15.035 -27.086 12.812 1.00 68.69 96 GLN A C 1
ATOM 771 O O . GLN A 1 96 ? -15.265 -28.282 12.962 1.00 68.69 96 GLN A O 1
ATOM 776 N N . LYS A 1 97 ? -14.223 -26.408 13.633 1.00 74.88 97 LYS A N 1
ATOM 777 C CA . LYS A 1 97 ? -13.503 -26.979 14.767 1.00 74.88 97 LYS A CA 1
ATOM 778 C C . LYS A 1 97 ? -13.200 -25.899 15.804 1.00 74.88 97 LYS A C 1
ATOM 780 O O . LYS A 1 97 ? -12.889 -24.766 15.440 1.00 74.88 97 LYS A O 1
ATOM 785 N N . TYR A 1 98 ? -13.232 -26.281 17.078 1.00 81.00 98 TYR A N 1
ATOM 786 C CA . TYR A 1 98 ? -12.687 -25.489 18.181 1.00 81.00 98 TYR A CA 1
ATOM 787 C C . TYR A 1 98 ? -11.419 -26.140 18.734 1.00 81.00 98 TYR A C 1
ATOM 789 O O . TYR A 1 98 ? -11.226 -27.355 18.631 1.00 81.00 98 TYR A O 1
ATOM 797 N N . TYR A 1 99 ? -10.569 -25.323 19.344 1.00 79.75 99 TYR A N 1
ATOM 798 C CA . TYR A 1 99 ? -9.285 -25.734 19.899 1.00 79.75 99 TYR A CA 1
ATOM 799 C C . TYR A 1 99 ? -9.261 -25.537 21.415 1.00 79.75 99 TYR A C 1
ATOM 801 O O . TYR A 1 99 ? -10.013 -24.730 21.963 1.00 79.75 99 TYR A O 1
ATOM 809 N N . ASP A 1 100 ? -8.390 -26.294 22.081 1.00 73.69 100 ASP A N 1
ATOM 810 C CA . ASP A 1 100 ? -8.155 -26.289 23.530 1.00 73.69 100 ASP A CA 1
ATOM 811 C C . ASP A 1 100 ? -6.968 -25.403 23.942 1.00 73.69 100 ASP A C 1
ATOM 813 O O . ASP A 1 100 ? -6.770 -25.124 25.126 1.00 73.69 100 ASP A O 1
ATOM 817 N N . LYS A 1 101 ? -6.179 -24.943 22.966 1.00 80.56 101 LYS A N 1
ATOM 818 C CA . LYS A 1 101 ? -5.027 -24.063 23.158 1.00 80.56 101 LYS A CA 1
ATOM 819 C C . LYS A 1 101 ? -5.155 -22.801 22.305 1.00 80.56 101 LYS A C 1
ATOM 821 O O . LYS A 1 101 ? -5.612 -22.904 21.166 1.00 80.56 101 LYS A O 1
ATOM 826 N N . PRO A 1 102 ? -4.709 -21.643 22.823 1.00 89.56 102 PRO A N 1
ATOM 827 C CA . PRO A 1 102 ? -4.724 -20.397 22.072 1.00 89.56 102 PRO A CA 1
ATOM 828 C C . PRO A 1 102 ? -3.721 -20.427 20.923 1.00 89.56 102 PRO A C 1
ATOM 830 O O . PRO A 1 102 ? -2.609 -20.946 21.070 1.00 89.56 102 PRO A O 1
ATOM 833 N N . LEU A 1 103 ? -4.068 -19.767 19.819 1.00 90.69 103 LEU A N 1
ATOM 834 C CA . LEU A 1 103 ? -3.081 -19.312 18.849 1.00 90.69 103 LEU A CA 1
ATOM 835 C C . LEU A 1 103 ? -2.112 -18.319 19.514 1.00 90.69 103 LEU A C 1
ATOM 837 O O . LEU A 1 103 ? -2.521 -17.385 20.210 1.00 90.69 103 LEU A O 1
ATOM 841 N N . ASN A 1 104 ? -0.818 -18.509 19.273 1.00 92.12 104 ASN A N 1
ATOM 842 C CA . ASN A 1 104 ? 0.234 -17.580 19.667 1.00 92.12 104 ASN A CA 1
ATOM 843 C C . ASN A 1 104 ? 1.232 -17.446 18.514 1.00 92.12 104 ASN A C 1
ATOM 845 O O . ASN A 1 104 ? 1.822 -18.441 18.091 1.00 92.12 104 ASN A O 1
ATOM 849 N N . ILE A 1 105 ? 1.413 -16.220 18.025 1.00 91.88 105 ILE A N 1
ATOM 850 C CA . ILE A 1 105 ? 2.368 -15.885 16.969 1.00 91.88 105 ILE A CA 1
ATOM 851 C C . ILE A 1 105 ? 3.419 -14.954 17.571 1.00 91.88 105 ILE A C 1
ATOM 853 O O . ILE A 1 105 ? 3.138 -13.792 17.877 1.00 91.88 105 ILE A O 1
ATOM 857 N N . GLN A 1 106 ? 4.629 -15.487 17.761 1.00 90.38 106 GLN A N 1
ATOM 858 C CA . GLN A 1 106 ? 5.814 -14.762 18.245 1.00 90.38 106 GLN A CA 1
ATOM 859 C C . GLN A 1 106 ? 5.595 -13.967 19.552 1.00 90.38 106 GLN A C 1
ATOM 861 O O . GLN A 1 106 ? 6.239 -12.945 19.774 1.00 90.38 106 GLN A O 1
ATOM 866 N N . ASN A 1 107 ? 4.661 -14.397 20.414 1.00 89.25 107 ASN A N 1
ATOM 867 C CA . ASN A 1 107 ? 4.187 -13.666 21.603 1.00 89.25 107 ASN A CA 1
ATOM 868 C C . ASN A 1 107 ? 3.657 -12.243 21.336 1.00 89.25 107 ASN A C 1
ATOM 870 O O . ASN A 1 107 ? 3.366 -11.508 22.281 1.00 89.25 107 ASN A O 1
ATOM 874 N N . LEU A 1 108 ? 3.503 -11.865 20.069 1.00 92.50 108 LEU A N 1
ATOM 875 C CA . LEU A 1 108 ? 3.001 -10.568 19.646 1.00 92.50 108 LEU A CA 1
ATOM 876 C C . LEU A 1 108 ? 1.493 -10.639 19.442 1.00 92.50 108 LEU A C 1
ATOM 878 O O . LEU A 1 108 ? 0.775 -9.766 19.909 1.00 92.50 108 LEU A O 1
ATOM 882 N N . VAL A 1 109 ? 1.006 -11.707 18.806 1.00 95.31 109 VAL A N 1
ATOM 883 C CA . VAL A 1 109 ? -0.429 -11.965 18.659 1.00 95.31 109 VAL A CA 1
ATOM 884 C C . VAL A 1 109 ? -0.801 -13.165 19.510 1.00 95.31 109 VAL A C 1
ATOM 886 O O . VAL A 1 109 ? -0.286 -14.262 19.303 1.00 95.31 109 VAL A O 1
ATOM 889 N N . THR A 1 110 ? -1.670 -12.960 20.497 1.00 95.38 110 THR A N 1
ATOM 890 C CA . THR A 1 110 ? -2.177 -14.030 21.368 1.00 95.38 110 THR A CA 1
ATOM 891 C C . THR A 1 110 ? -3.691 -14.083 21.292 1.00 95.38 110 THR A C 1
ATOM 893 O O . THR A 1 110 ? -4.362 -13.073 21.471 1.00 95.38 110 THR A O 1
ATOM 896 N N . GLU A 1 111 ? -4.246 -15.262 21.063 1.00 95.75 111 GLU A N 1
ATOM 897 C CA . GLU A 1 111 ? -5.687 -15.458 21.081 1.00 95.75 111 GLU A CA 1
ATOM 898 C C . GLU A 1 111 ? -6.258 -15.384 22.499 1.00 95.75 111 GLU A C 1
ATOM 900 O O . GLU A 1 111 ? -5.772 -16.029 23.433 1.00 95.75 111 GLU A O 1
ATOM 905 N N . VAL A 1 112 ? -7.322 -14.601 22.647 1.00 96.69 112 VAL A N 1
ATOM 906 C CA . VAL A 1 112 ? -8.050 -14.447 23.902 1.00 96.69 112 VAL A CA 1
ATOM 907 C C . VAL A 1 112 ? -8.946 -15.669 24.118 1.00 96.69 112 VAL A C 1
ATOM 909 O O . VAL A 1 112 ? -9.666 -16.067 23.199 1.00 96.69 112 VAL A O 1
ATOM 912 N N . PRO A 1 113 ? -8.968 -16.257 25.327 1.00 94.38 113 PRO A N 1
ATOM 913 C CA . PRO A 1 113 ? -9.885 -17.343 25.644 1.00 94.38 113 PRO A CA 1
ATOM 914 C C . PRO A 1 113 ? -11.347 -16.914 25.489 1.00 94.38 113 PRO A C 1
ATOM 916 O O . PRO A 1 113 ? -11.781 -15.934 26.099 1.00 94.38 113 PRO A O 1
ATOM 919 N N . ASN A 1 114 ? -12.132 -17.677 24.728 1.00 93.56 114 ASN A N 1
ATOM 920 C CA . ASN A 1 114 ? -13.576 -17.475 24.656 1.00 93.56 114 ASN A CA 1
ATOM 921 C C . ASN A 1 114 ? -14.233 -18.404 25.673 1.00 93.56 114 ASN A C 1
ATOM 923 O O . ASN A 1 114 ? -14.322 -19.612 25.460 1.00 93.56 114 ASN A O 1
ATOM 927 N N . ARG A 1 115 ? -14.685 -17.849 26.798 1.00 93.38 115 ARG A N 1
ATOM 928 C CA . ARG A 1 115 ? -15.307 -18.634 27.864 1.00 93.38 115 ARG A CA 1
ATOM 929 C C . ARG A 1 115 ? -16.722 -19.030 27.468 1.00 93.38 115 ARG A C 1
ATOM 931 O O . ARG A 1 115 ? -17.516 -18.178 27.064 1.00 93.38 115 ARG A O 1
ATOM 938 N N . ILE A 1 116 ? -17.074 -20.295 27.661 1.00 86.88 116 ILE A N 1
ATOM 939 C CA . ILE A 1 116 ? -18.444 -20.776 27.478 1.00 86.88 116 ILE A CA 1
ATOM 940 C C . ILE A 1 116 ? -19.310 -20.292 28.637 1.00 86.88 116 ILE A C 1
ATOM 942 O O . ILE A 1 116 ? -19.158 -20.727 29.781 1.00 86.88 116 ILE A O 1
ATOM 946 N N . ILE A 1 117 ? -20.240 -19.389 28.338 1.00 89.75 117 ILE A N 1
ATOM 947 C CA . ILE A 1 117 ? -21.139 -18.795 29.334 1.00 89.75 117 ILE A CA 1
ATOM 948 C C . ILE A 1 117 ? -22.438 -19.592 29.486 1.00 89.75 117 ILE A C 1
ATOM 950 O O . ILE A 1 117 ? -22.993 -19.643 30.589 1.00 89.75 117 ILE A O 1
ATOM 954 N N . LYS A 1 118 ? -22.903 -20.251 28.413 1.00 80.38 118 LYS A N 1
ATOM 955 C CA . LYS A 1 118 ? -24.097 -21.112 28.407 1.00 80.38 118 LYS A CA 1
ATOM 956 C C . LYS A 1 118 ? -23.951 -22.270 27.419 1.00 80.38 118 LYS A C 1
ATOM 958 O O . LYS A 1 118 ? -23.456 -22.061 26.316 1.00 80.38 118 LYS A O 1
ATOM 963 N N . LEU A 1 119 ? -24.453 -23.447 27.796 1.00 78.12 119 LEU A N 1
ATOM 964 C CA . LEU A 1 119 ? -24.592 -24.632 26.933 1.00 78.12 119 LEU A CA 1
ATOM 965 C C . LEU A 1 119 ? -25.961 -24.618 26.235 1.00 78.12 119 LEU A C 1
ATOM 967 O O . LEU A 1 119 ? -26.771 -25.527 26.377 1.00 78.12 119 LEU A O 1
ATOM 971 N N . GLU A 1 120 ? -26.246 -23.510 25.562 1.00 78.06 120 GLU A N 1
ATOM 972 C CA . GLU A 1 120 ? -27.477 -23.275 24.814 1.00 78.06 120 GLU A CA 1
ATOM 973 C C . GLU A 1 120 ? -27.100 -22.747 23.441 1.00 78.06 120 GLU A C 1
ATOM 975 O O . GLU A 1 120 ? -26.128 -21.990 23.322 1.00 78.06 120 GLU A O 1
ATOM 980 N N . LYS A 1 121 ? -27.920 -23.060 22.434 1.00 79.31 121 LYS A N 1
ATOM 981 C CA . LYS A 1 121 ? -27.703 -22.529 21.095 1.00 79.31 121 LYS A CA 1
ATOM 982 C C . LYS A 1 121 ? -27.581 -21.003 21.128 1.00 79.31 121 LYS A C 1
ATOM 984 O O . LYS A 1 121 ? -28.385 -20.300 21.748 1.00 79.31 121 LYS A O 1
ATOM 989 N N . SER A 1 122 ? -26.542 -20.482 20.487 1.00 86.88 122 SER A N 1
ATOM 990 C CA . SER A 1 122 ? -26.373 -19.040 20.321 1.00 86.88 122 SER A CA 1
ATOM 991 C C . SER A 1 122 ? -27.370 -18.493 19.297 1.00 86.88 122 SER A C 1
ATOM 993 O O . SER A 1 122 ? -27.950 -19.233 18.504 1.00 86.88 122 SER A O 1
ATOM 995 N N . LYS A 1 123 ? -27.504 -17.163 19.227 1.00 90.38 123 LYS A N 1
ATOM 996 C CA . LYS A 1 123 ? -28.295 -16.486 18.179 1.00 90.38 123 LYS A CA 1
ATOM 997 C C . LYS A 1 123 ? -27.774 -16.708 16.745 1.00 90.38 123 LYS A C 1
ATOM 999 O O . LYS A 1 123 ? -28.383 -16.223 15.799 1.00 90.38 123 LYS A O 1
ATOM 1004 N N . TYR A 1 124 ? -26.639 -17.392 16.596 1.00 89.19 124 TYR A N 1
ATOM 1005 C CA . TYR A 1 124 ? -26.032 -17.789 15.326 1.00 89.19 124 TYR A CA 1
ATOM 1006 C C . TYR A 1 124 ? -26.094 -19.310 15.102 1.00 89.19 124 TYR A C 1
ATOM 1008 O O . TYR A 1 124 ? -25.291 -19.835 14.347 1.00 89.19 124 TYR A O 1
ATOM 1016 N N . ASP A 1 125 ? -26.996 -20.010 15.800 1.00 84.00 125 ASP A N 1
ATOM 1017 C CA . ASP A 1 125 ? -27.230 -21.462 15.711 1.00 84.00 125 ASP A CA 1
ATOM 1018 C C . ASP A 1 125 ? -26.027 -22.358 16.077 1.00 84.00 125 ASP A C 1
ATOM 1020 O O . ASP A 1 125 ? -25.983 -23.544 15.766 1.00 84.00 125 ASP A O 1
ATOM 1024 N N . ARG A 1 126 ? -25.049 -21.802 16.802 1.00 81.88 126 ARG A N 1
ATOM 1025 C CA . ARG A 1 126 ? -23.894 -22.548 17.345 1.00 81.88 126 ARG A CA 1
ATOM 1026 C C . ARG A 1 126 ? -24.243 -23.209 18.665 1.00 81.88 126 ARG A C 1
ATOM 1028 O O . ARG A 1 126 ? -25.008 -22.628 19.422 1.00 81.88 126 ARG A O 1
ATOM 1035 N N . GLU A 1 127 ? -23.630 -24.349 18.963 1.00 76.50 127 GLU A N 1
ATOM 1036 C CA . GLU A 1 127 ? -23.974 -25.251 20.078 1.00 76.50 127 GLU A CA 1
ATOM 1037 C C . GLU A 1 127 ? -23.975 -24.607 21.476 1.00 76.50 127 GLU A C 1
ATOM 1039 O O . GLU A 1 127 ? -24.700 -25.054 22.364 1.00 76.50 127 GLU A O 1
ATOM 1044 N N . PHE A 1 128 ? -23.192 -23.548 21.676 1.00 85.44 128 PHE A N 1
ATOM 1045 C CA . PHE A 1 128 ? -23.053 -22.854 22.953 1.00 85.44 128 PHE A CA 1
ATOM 1046 C C . PHE A 1 128 ? -22.860 -21.346 22.763 1.00 85.44 128 PHE A C 1
ATOM 1048 O O . PHE A 1 128 ? -22.562 -20.857 21.668 1.00 85.44 128 PHE A O 1
ATOM 1055 N N . GLN A 1 129 ? -23.003 -20.598 23.858 1.00 89.19 129 GLN A N 1
ATOM 1056 C CA . GLN A 1 129 ? -22.743 -19.162 23.900 1.00 89.19 129 GLN A CA 1
ATOM 1057 C C . GLN 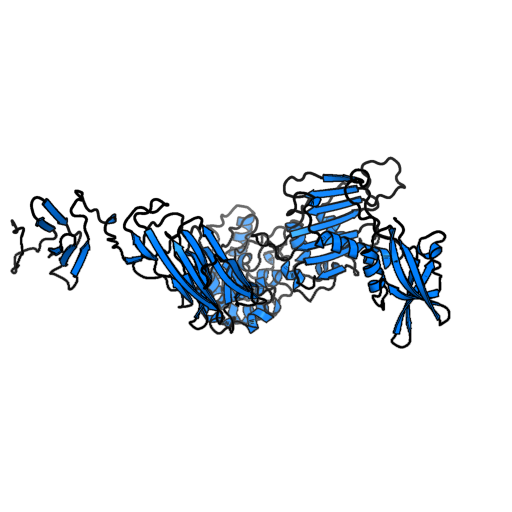A 1 129 ? -21.377 -18.876 24.515 1.00 89.19 129 GLN A C 1
ATOM 1059 O O . GLN A 1 129 ? -21.047 -19.415 25.577 1.00 89.19 129 GLN A O 1
ATOM 1064 N N . THR A 1 130 ? -20.609 -17.986 23.885 1.00 93.44 130 THR A N 1
ATOM 1065 C CA . THR A 1 130 ? -19.256 -17.617 24.329 1.00 93.44 130 THR A CA 1
ATOM 1066 C C . THR A 1 130 ? -19.087 -16.130 24.585 1.00 93.44 130 THR A C 1
ATOM 1068 O O . THR A 1 130 ? -19.794 -15.289 24.017 1.00 93.44 130 THR A O 1
ATOM 1071 N N . LEU A 1 131 ? -18.113 -15.817 25.437 1.00 96.88 131 LEU A N 1
ATOM 1072 C CA . LEU A 1 131 ? -17.639 -14.464 25.681 1.00 96.88 131 LEU A CA 1
ATOM 1073 C C . LEU A 1 131 ? -16.113 -14.465 25.837 1.00 96.88 131 LEU A C 1
ATOM 1075 O O . LEU A 1 131 ? -15.586 -15.091 26.756 1.00 96.88 131 LEU A O 1
ATOM 1079 N N . GLY A 1 132 ? -15.417 -13.765 24.944 1.00 97.12 132 GLY A N 1
ATOM 1080 C CA . GLY A 1 132 ? -14.002 -13.414 25.094 1.00 97.12 132 GLY A CA 1
ATOM 1081 C C . GLY A 1 132 ? -13.865 -11.950 25.503 1.00 97.12 132 GLY A C 1
ATOM 1082 O O . GLY A 1 132 ? -14.629 -11.113 25.022 1.00 97.12 132 GLY A O 1
ATOM 1083 N N . THR A 1 133 ? -12.927 -11.632 26.395 1.00 97.75 133 THR A N 1
ATOM 1084 C CA . THR A 1 133 ? -12.723 -10.268 26.916 1.00 97.75 133 THR A CA 1
ATOM 1085 C C . THR A 1 133 ? -11.244 -9.947 27.079 1.00 97.75 133 THR A C 1
ATOM 1087 O O . THR A 1 133 ? -10.496 -10.790 27.569 1.00 97.75 133 THR A O 1
ATOM 1090 N N . SER A 1 134 ? -10.843 -8.724 26.742 1.00 98.06 134 SER A N 1
ATOM 1091 C CA . SER A 1 134 ? -9.500 -8.179 26.991 1.00 98.06 134 SER A CA 1
ATOM 1092 C C . SER A 1 134 ? -9.606 -6.691 27.353 1.00 98.06 134 SER A C 1
ATOM 1094 O O . SER A 1 134 ? -10.684 -6.101 27.245 1.00 98.06 134 SER A O 1
ATOM 1096 N N . ALA A 1 135 ? -8.507 -6.090 27.807 1.00 97.44 135 ALA A N 1
ATOM 1097 C CA . ALA A 1 135 ? -8.457 -4.696 28.229 1.00 97.44 135 ALA A CA 1
ATOM 1098 C C . ALA A 1 135 ? -7.131 -4.017 27.849 1.00 97.44 135 ALA A C 1
ATOM 1100 O O . ALA A 1 135 ? -6.082 -4.659 27.822 1.00 97.44 135 ALA A O 1
ATOM 1101 N N . ILE A 1 136 ? -7.189 -2.707 27.601 1.00 96.94 136 ILE A N 1
ATOM 1102 C CA . ILE A 1 136 ? -6.037 -1.823 27.379 1.00 96.94 136 ILE A CA 1
ATOM 1103 C C . ILE A 1 136 ? -6.162 -0.648 28.348 1.00 96.94 136 ILE A C 1
ATOM 1105 O O . ILE A 1 136 ? -7.247 -0.090 28.519 1.00 96.94 136 ILE A O 1
ATOM 1109 N N . ASN A 1 137 ? -5.045 -0.260 28.962 1.00 93.44 137 ASN A N 1
ATOM 1110 C CA . ASN A 1 137 ? -4.959 0.926 29.811 1.00 93.44 137 ASN A CA 1
ATOM 1111 C C . ASN A 1 137 ? -4.217 2.040 29.059 1.00 93.44 137 ASN A C 1
ATOM 1113 O O . ASN A 1 137 ? -3.041 1.889 28.735 1.00 93.44 137 ASN A O 1
ATOM 1117 N N . LEU A 1 138 ? -4.888 3.167 28.822 1.00 90.19 138 LEU A N 1
ATOM 1118 C CA . LEU A 1 138 ? -4.329 4.391 28.249 1.00 90.19 138 LEU A CA 1
ATOM 1119 C C . LEU A 1 138 ? -4.205 5.468 29.329 1.00 90.19 138 LEU A C 1
ATOM 1121 O O . LEU A 1 138 ? -5.064 6.338 29.494 1.00 90.19 138 LEU A O 1
ATOM 1125 N N . GLY A 1 139 ? -3.123 5.396 30.103 1.00 85.88 139 GLY A N 1
ATOM 1126 C CA . GLY A 1 139 ? -2.960 6.232 31.291 1.00 85.88 139 GLY A CA 1
ATOM 1127 C C . GLY A 1 139 ? -4.014 5.876 32.342 1.00 85.88 139 GLY A C 1
ATOM 1128 O O . GLY A 1 139 ? -4.014 4.760 32.852 1.00 85.88 139 GLY A O 1
ATOM 1129 N N . ASN A 1 140 ? -4.919 6.812 32.644 1.00 86.69 140 ASN A N 1
ATOM 1130 C CA . ASN A 1 140 ? -6.010 6.602 33.607 1.00 86.69 140 ASN A CA 1
ATOM 1131 C C . ASN A 1 140 ? -7.282 6.006 32.977 1.00 86.69 140 ASN A C 1
ATOM 1133 O O . ASN A 1 140 ? -8.206 5.630 33.699 1.00 86.69 140 ASN A O 1
ATOM 1137 N N . ASP A 1 141 ? -7.346 5.926 31.647 1.00 91.31 141 ASP A N 1
ATOM 1138 C CA . ASP A 1 141 ? -8.505 5.399 30.935 1.00 91.31 141 ASP A CA 1
ATOM 1139 C C . ASP A 1 141 ? -8.309 3.909 30.666 1.00 91.31 141 ASP A C 1
ATOM 1141 O O . ASP A 1 141 ? -7.410 3.516 29.925 1.00 91.31 141 ASP A O 1
ATOM 1145 N N . LYS A 1 142 ? -9.159 3.066 31.252 1.00 95.19 142 LYS A N 1
ATOM 1146 C CA . LYS A 1 142 ? -9.215 1.643 30.928 1.00 95.19 142 LYS A CA 1
ATOM 1147 C C . LYS A 1 142 ? -10.335 1.411 29.921 1.00 95.19 142 LYS A C 1
ATOM 1149 O O . LYS A 1 142 ? -11.436 1.958 30.022 1.00 95.19 142 LYS A O 1
ATOM 1154 N N . LEU A 1 143 ? -9.999 0.637 28.900 1.00 97.56 143 LEU A N 1
ATOM 1155 C CA . LEU A 1 143 ? -10.874 0.288 27.797 1.00 97.56 143 LEU A CA 1
ATOM 1156 C C . LEU A 1 143 ? -11.034 -1.224 27.778 1.00 97.56 143 LEU A C 1
ATOM 1158 O O . LEU A 1 143 ? -10.042 -1.950 27.745 1.00 97.56 143 LEU A O 1
ATOM 1162 N N . ASP A 1 144 ? -12.278 -1.683 27.786 1.00 97.69 144 ASP A N 1
ATOM 1163 C CA . ASP A 1 144 ? -12.626 -3.097 27.761 1.00 97.69 144 ASP A CA 1
ATOM 1164 C C . ASP A 1 144 ? -13.191 -3.457 26.388 1.00 97.69 144 ASP A C 1
ATOM 1166 O O . ASP A 1 144 ? -14.115 -2.807 25.891 1.00 97.69 144 ASP A O 1
ATOM 1170 N N . ILE A 1 145 ? -12.666 -4.523 25.789 1.00 98.31 145 ILE A N 1
ATOM 1171 C CA . ILE A 1 145 ? -13.222 -5.133 24.585 1.00 98.31 145 ILE A CA 1
ATOM 1172 C C . ILE A 1 145 ? -13.848 -6.477 24.939 1.00 98.31 145 ILE A C 1
ATOM 1174 O O . ILE A 1 145 ? -13.348 -7.236 25.773 1.00 98.31 145 ILE A O 1
ATOM 1178 N N . SER A 1 146 ? -14.944 -6.796 24.265 1.00 97.94 146 SER A N 1
ATOM 1179 C CA . SER A 1 146 ? -15.565 -8.111 24.333 1.00 97.94 146 SER A CA 1
ATOM 1180 C C . SER A 1 146 ? -15.943 -8.600 22.948 1.00 97.94 146 SER A C 1
ATOM 1182 O O . SER A 1 146 ? -16.331 -7.801 22.096 1.00 97.94 146 SER A O 1
ATOM 1184 N N . ILE A 1 147 ? -15.856 -9.913 22.745 1.00 96.50 147 ILE A N 1
ATOM 1185 C CA . ILE A 1 147 ? -16.437 -10.608 21.603 1.00 96.50 147 ILE A CA 1
ATOM 1186 C C . ILE A 1 147 ? -17.443 -11.640 22.109 1.00 96.50 147 ILE A C 1
ATOM 1188 O O . ILE A 1 147 ? -17.102 -12.550 22.865 1.00 96.50 147 ILE A O 1
ATOM 1192 N N . SER A 1 148 ? -18.708 -11.491 21.722 1.00 95.94 148 SER A N 1
ATOM 1193 C CA . SER A 1 148 ? -19.755 -12.455 22.055 1.00 95.94 148 SER A CA 1
ATOM 1194 C C . SER A 1 148 ? -20.011 -13.390 20.884 1.00 95.94 148 SER A C 1
ATOM 1196 O O . SER A 1 148 ? -20.124 -12.954 19.733 1.00 95.94 148 SER A O 1
ATOM 1198 N N . ASN A 1 149 ? -20.107 -14.687 21.186 1.00 93.25 149 ASN A N 1
ATOM 1199 C CA . ASN A 1 149 ? -20.420 -15.747 20.229 1.00 93.25 149 ASN A CA 1
ATOM 1200 C C . ASN A 1 149 ? -19.528 -15.710 18.977 1.00 93.25 149 ASN A C 1
ATOM 1202 O O . ASN A 1 149 ? -20.010 -15.990 17.880 1.00 93.25 149 ASN A O 1
ATOM 1206 N N . PHE A 1 150 ? -18.251 -15.336 19.135 1.00 92.19 150 PHE A N 1
ATOM 1207 C CA . PHE A 1 150 ? -17.263 -15.195 18.055 1.00 92.19 150 PHE A CA 1
ATOM 1208 C C . PHE A 1 150 ? -17.631 -14.186 16.953 1.00 92.19 150 PHE A C 1
ATOM 1210 O O . PHE A 1 150 ? -17.166 -14.318 15.820 1.00 92.19 150 PHE A O 1
ATOM 1217 N N . ARG A 1 151 ? -18.530 -13.227 17.217 1.00 91.75 151 ARG A N 1
ATOM 1218 C CA . ARG A 1 151 ? -19.062 -12.370 16.143 1.00 91.75 151 ARG A CA 1
ATOM 1219 C C . ARG A 1 151 ? -19.385 -10.941 16.541 1.00 91.75 151 ARG A C 1
ATOM 1221 O O . ARG A 1 151 ? -19.180 -10.043 15.730 1.00 91.75 151 ARG A O 1
ATOM 1228 N N . ASP A 1 152 ? -19.908 -10.722 17.742 1.00 95.50 152 ASP A N 1
ATOM 1229 C CA . ASP A 1 152 ? -20.324 -9.389 18.181 1.00 95.50 152 ASP A CA 1
ATOM 1230 C C . ASP A 1 152 ? -19.230 -8.746 19.027 1.00 95.50 152 ASP A C 1
ATOM 1232 O O . ASP A 1 152 ? -19.065 -9.097 20.194 1.00 95.50 152 ASP A O 1
ATOM 1236 N N . VAL A 1 153 ? -18.492 -7.805 18.442 1.00 97.44 153 VAL A N 1
ATOM 1237 C CA . VAL A 1 153 ? -17.458 -7.028 19.128 1.00 97.44 153 VAL A CA 1
ATOM 1238 C C . VAL A 1 153 ? -18.074 -5.777 19.745 1.00 97.44 153 VAL A C 1
ATOM 1240 O O . VAL A 1 153 ? -18.843 -5.066 19.095 1.00 97.44 153 VAL A O 1
ATOM 1243 N N . THR A 1 154 ? -17.727 -5.490 20.997 1.00 98.19 154 THR A N 1
ATOM 1244 C CA . THR A 1 154 ? -18.099 -4.255 21.704 1.00 98.19 154 THR A CA 1
ATOM 1245 C C . THR A 1 154 ? -16.910 -3.733 22.496 1.00 98.19 154 THR A C 1
ATOM 1247 O O . THR A 1 154 ? -16.313 -4.496 23.255 1.00 98.19 154 THR A O 1
ATOM 1250 N N . ILE A 1 155 ? -16.605 -2.443 22.346 1.00 98.25 155 ILE A N 1
ATOM 1251 C CA . ILE A 1 155 ? -15.545 -1.733 23.073 1.00 98.25 155 ILE A CA 1
ATOM 1252 C C . ILE A 1 155 ? -16.183 -0.654 23.943 1.00 98.25 155 ILE A C 1
ATOM 1254 O O . ILE A 1 155 ? -17.003 0.130 23.455 1.00 98.25 155 ILE A O 1
ATOM 1258 N N . LYS A 1 156 ? -15.807 -0.615 25.222 1.00 97.50 156 LYS A N 1
ATOM 1259 C CA . LYS A 1 156 ? -16.328 0.329 26.214 1.00 97.50 156 LYS A CA 1
ATOM 1260 C C . LYS A 1 156 ? -15.211 1.032 26.970 1.00 97.50 156 LYS A C 1
ATOM 1262 O O . LYS A 1 156 ? -14.126 0.477 27.121 1.00 97.50 156 LYS A O 1
ATOM 1267 N N . ASN A 1 157 ? -15.498 2.233 27.462 1.00 94.56 157 ASN A N 1
ATOM 1268 C CA . ASN A 1 157 ? -14.642 2.925 28.426 1.00 94.56 157 ASN A CA 1
ATOM 1269 C C . ASN A 1 157 ? -14.985 2.534 29.880 1.00 94.56 157 ASN A C 1
ATOM 1271 O O . ASN A 1 157 ? -15.933 1.789 30.137 1.00 94.56 157 ASN A O 1
ATOM 1275 N N . ASN A 1 158 ? -14.249 3.111 30.832 1.00 89.94 158 ASN A N 1
ATOM 1276 C CA . ASN A 1 158 ? -14.465 2.947 32.274 1.00 89.94 158 ASN A CA 1
ATOM 1277 C C . ASN A 1 158 ? -15.871 3.297 32.775 1.00 89.94 158 ASN A C 1
ATOM 1279 O O . ASN A 1 158 ? -16.327 2.716 33.758 1.00 89.94 158 ASN A O 1
ATOM 1283 N N . ASN A 1 159 ? -16.560 4.229 32.117 1.00 90.06 159 ASN A N 1
ATOM 1284 C CA . ASN A 1 159 ? -17.913 4.643 32.494 1.00 90.06 159 ASN A CA 1
ATOM 1285 C C . ASN A 1 159 ? -18.983 3.678 31.954 1.00 90.06 159 ASN A C 1
ATOM 1287 O O . ASN A 1 159 ? -20.159 3.806 32.285 1.00 90.06 159 ASN A O 1
ATOM 1291 N N . GLY A 1 160 ? -18.583 2.707 31.126 1.00 90.94 160 GLY A N 1
ATOM 1292 C CA . GLY A 1 160 ? -19.483 1.801 30.424 1.00 90.94 160 GLY A CA 1
ATOM 1293 C C . GLY A 1 160 ? -20.016 2.357 29.102 1.00 90.94 160 GLY A C 1
ATOM 1294 O O . GLY A 1 160 ? -20.808 1.665 28.452 1.00 90.94 160 GLY A O 1
ATOM 1295 N N . ASP A 1 161 ? -19.571 3.546 28.680 1.00 94.38 161 ASP A N 1
ATOM 1296 C CA . ASP A 1 161 ? -19.948 4.136 27.397 1.00 94.38 161 ASP A CA 1
ATOM 1297 C C . ASP A 1 161 ? -19.390 3.284 26.260 1.00 94.38 161 ASP A C 1
ATOM 1299 O O . ASP A 1 161 ? -18.221 2.886 26.264 1.00 94.38 161 ASP A O 1
ATOM 1303 N N . VAL A 1 162 ? -20.230 3.007 25.268 1.00 96.69 162 VAL A N 1
ATOM 1304 C CA . VAL A 1 162 ? -19.846 2.227 24.092 1.00 96.69 162 VAL A CA 1
ATOM 1305 C C . VAL A 1 162 ? -19.095 3.128 23.119 1.00 96.69 162 VAL A C 1
ATOM 1307 O O . VAL A 1 162 ? -19.671 4.057 22.561 1.00 96.69 162 VAL A O 1
ATOM 1310 N N . LEU A 1 163 ? -17.818 2.825 22.891 1.00 96.25 163 LEU A N 1
ATOM 1311 C CA . LEU A 1 163 ? -16.965 3.565 21.959 1.00 96.25 163 LEU A CA 1
ATOM 1312 C C . LEU A 1 163 ? -17.053 3.011 20.534 1.00 96.25 163 LEU A C 1
ATOM 1314 O O . LEU A 1 163 ? -16.968 3.764 19.569 1.00 96.25 163 LEU A O 1
ATOM 1318 N N . ALA A 1 164 ? -17.214 1.693 20.396 1.00 96.44 164 ALA A N 1
ATOM 1319 C CA . ALA A 1 164 ? -17.365 1.036 19.104 1.00 96.44 164 ALA A CA 1
ATOM 1320 C C . ALA A 1 164 ? -18.103 -0.300 19.241 1.00 96.44 164 ALA A C 1
ATOM 1322 O O . ALA A 1 164 ? -17.964 -1.015 20.236 1.00 96.44 164 ALA A O 1
ATOM 1323 N N . THR A 1 165 ? -18.854 -0.663 18.202 1.00 96.62 165 THR A N 1
ATOM 1324 C CA . THR A 1 165 ? -19.415 -2.008 18.030 1.00 96.62 165 THR A CA 1
ATOM 1325 C C . THR A 1 165 ? -19.155 -2.495 16.614 1.00 96.62 165 THR A C 1
ATOM 1327 O O . THR A 1 165 ? -19.062 -1.700 15.676 1.00 96.62 165 THR A O 1
ATOM 1330 N N . ARG A 1 166 ? -19.022 -3.810 16.441 1.00 94.44 166 ARG A N 1
ATOM 1331 C CA . ARG A 1 166 ? -18.854 -4.415 15.118 1.00 94.44 166 ARG A CA 1
ATOM 1332 C C . ARG A 1 166 ? -19.434 -5.819 15.110 1.00 94.44 166 ARG A C 1
ATOM 1334 O O . ARG A 1 166 ? -19.124 -6.627 15.978 1.00 94.44 166 ARG A O 1
ATOM 1341 N N . LYS A 1 167 ? -20.225 -6.128 14.086 1.00 93.00 167 LYS A N 1
ATOM 1342 C CA . LYS A 1 167 ? -20.584 -7.506 13.748 1.00 93.00 167 LYS A CA 1
ATOM 1343 C C . LYS A 1 167 ? -19.584 -8.026 12.720 1.00 93.00 167 LYS A C 1
ATOM 1345 O O . LYS A 1 167 ? -19.472 -7.462 11.634 1.00 93.00 167 LYS A O 1
ATOM 1350 N N . ILE A 1 168 ? -18.861 -9.084 13.056 1.00 88.25 168 ILE A N 1
ATOM 1351 C CA . ILE A 1 168 ? -17.939 -9.750 12.133 1.00 88.25 168 ILE A CA 1
ATOM 1352 C C . ILE A 1 168 ? -18.768 -10.523 11.095 1.00 88.25 168 ILE A C 1
ATOM 1354 O O . ILE A 1 168 ? -19.793 -11.133 11.422 1.00 88.25 168 ILE A O 1
ATOM 1358 N N . SER A 1 169 ? -18.370 -10.460 9.822 1.00 80.50 169 SER A N 1
ATOM 1359 C CA . SER A 1 169 ? -19.072 -11.145 8.728 1.00 80.50 169 SER A CA 1
ATOM 1360 C C . SER A 1 169 ? -19.093 -12.660 8.948 1.00 80.50 169 SER A C 1
ATOM 1362 O O . SER A 1 169 ? -20.157 -13.262 8.806 1.00 80.50 169 SER A O 1
ATOM 1364 N N . GLY A 1 170 ? -17.974 -13.244 9.391 1.00 81.69 170 GLY A N 1
ATOM 1365 C CA . GLY A 1 170 ? -17.858 -14.654 9.772 1.00 81.69 170 GLY A CA 1
ATOM 1366 C C . GLY A 1 170 ? -17.774 -14.926 11.279 1.00 81.69 170 GLY A C 1
ATOM 1367 O O . GLY A 1 170 ? -18.444 -14.262 12.074 1.00 81.69 170 GLY A O 1
ATOM 1368 N N . ALA A 1 171 ? -16.969 -15.919 11.666 1.00 86.56 171 ALA A N 1
ATOM 1369 C CA . ALA A 1 171 ? -16.633 -16.213 13.058 1.00 86.56 171 ALA A CA 1
ATOM 1370 C C . ALA A 1 171 ? -15.145 -15.949 13.317 1.00 86.56 171 ALA A C 1
ATOM 1372 O O . ALA A 1 171 ? -14.303 -16.308 12.502 1.00 86.56 171 ALA A O 1
ATOM 1373 N N . SER A 1 172 ? -14.825 -15.332 14.449 1.00 91.62 172 SER A N 1
ATOM 1374 C CA . SER A 1 172 ? -13.448 -15.066 14.865 1.00 91.62 172 SER A CA 1
ATOM 1375 C C . SER A 1 172 ? -13.350 -15.061 16.381 1.00 91.62 172 SER A C 1
ATOM 1377 O O . SER A 1 172 ? -14.277 -14.626 17.065 1.00 91.62 172 SER A O 1
ATOM 1379 N N . SER A 1 173 ? -12.202 -15.474 16.904 1.00 93.31 173 SER A N 1
ATOM 1380 C CA . SER A 1 173 ? -11.790 -15.091 18.252 1.00 93.31 173 SER A CA 1
ATOM 1381 C C . SER A 1 173 ? -11.389 -13.619 18.318 1.00 93.31 173 SER A C 1
ATOM 1383 O O . SER A 1 173 ? -11.249 -12.934 17.302 1.00 93.31 173 SER A O 1
ATOM 1385 N N . LEU A 1 174 ? -11.201 -13.135 19.540 1.00 95.75 174 LEU A N 1
ATOM 1386 C CA . LEU A 1 174 ? -10.482 -11.900 19.806 1.00 95.75 174 LEU A CA 1
ATOM 1387 C C . LEU A 1 174 ? -8.986 -12.216 19.943 1.00 95.75 174 LEU A C 1
ATOM 1389 O O . LEU A 1 174 ? -8.622 -13.214 20.562 1.00 95.75 174 LEU A O 1
ATOM 1393 N N . TYR A 1 175 ? -8.127 -11.357 19.409 1.00 97.31 175 TYR A N 1
ATOM 1394 C CA . TYR A 1 175 ? -6.675 -11.470 19.510 1.00 97.31 175 TYR A CA 1
ATOM 1395 C C . TYR A 1 175 ? -6.102 -10.235 20.207 1.00 97.31 175 TYR A C 1
ATOM 1397 O O . TYR A 1 175 ? -6.474 -9.108 19.892 1.00 97.31 175 TYR A O 1
ATOM 1405 N N . GLU A 1 176 ? -5.193 -10.433 21.153 1.00 97.94 176 GLU A N 1
ATOM 1406 C CA . GLU A 1 176 ? -4.365 -9.370 21.719 1.00 97.94 176 GLU A CA 1
ATOM 1407 C C . GLU A 1 176 ? -3.144 -9.159 20.836 1.00 97.94 176 GLU A C 1
ATOM 1409 O O . GLU A 1 176 ? -2.409 -10.112 20.576 1.00 97.94 176 GLU A O 1
ATOM 1414 N N . ILE A 1 177 ? -2.914 -7.914 20.427 1.00 97.44 177 ILE A N 1
ATOM 1415 C CA . ILE A 1 177 ? -1.711 -7.486 19.719 1.00 97.44 177 ILE A CA 1
ATOM 1416 C C . ILE A 1 177 ? -0.840 -6.736 20.721 1.00 97.44 177 ILE A C 1
ATOM 1418 O O . ILE A 1 177 ? -1.272 -5.754 21.335 1.00 97.44 177 ILE A O 1
ATOM 1422 N N . LYS A 1 178 ? 0.376 -7.232 20.923 1.00 95.12 178 LYS A N 1
ATOM 1423 C CA . LYS A 1 178 ? 1.275 -6.817 21.995 1.00 95.12 178 LYS A CA 1
ATOM 1424 C C . LYS A 1 178 ? 2.489 -6.087 21.447 1.00 95.12 178 LYS A C 1
ATOM 1426 O O . LYS A 1 178 ? 2.986 -6.412 20.382 1.00 95.12 178 LYS A O 1
ATOM 1431 N N . HIS A 1 179 ? 3.018 -5.143 22.211 1.00 93.44 179 HIS A N 1
ATOM 1432 C CA . HIS A 1 179 ? 4.326 -4.546 21.959 1.00 93.44 179 HIS A CA 1
ATOM 1433 C C . HIS A 1 179 ? 5.086 -4.434 23.269 1.00 93.44 179 HIS A C 1
ATOM 1435 O O . HIS A 1 179 ? 4.541 -3.953 24.265 1.00 93.44 179 HIS A O 1
ATOM 1441 N N . LYS A 1 180 ? 6.325 -4.938 23.296 1.00 89.94 180 LYS A N 1
ATOM 1442 C CA . LYS A 1 180 ? 7.160 -4.996 24.513 1.00 89.94 180 LYS A CA 1
ATOM 1443 C C . LYS A 1 180 ? 6.406 -5.587 25.727 1.00 89.94 180 LYS A C 1
ATOM 1445 O O . LYS A 1 180 ? 6.554 -5.128 26.854 1.00 89.94 180 LYS A O 1
ATOM 1450 N N . GLY A 1 181 ? 5.567 -6.600 25.478 1.00 90.56 181 GLY A N 1
ATOM 1451 C CA . GLY A 1 181 ? 4.778 -7.324 26.487 1.00 90.56 181 GLY A CA 1
ATOM 1452 C C . GLY A 1 181 ? 3.418 -6.713 26.852 1.00 90.56 181 GLY A C 1
ATOM 1453 O O . GLY A 1 181 ? 2.611 -7.396 27.478 1.00 90.56 181 GLY A O 1
ATOM 1454 N N . ASN A 1 182 ? 3.125 -5.481 26.431 1.00 93.31 182 ASN A N 1
ATOM 1455 C CA . ASN A 1 182 ? 1.862 -4.801 26.730 1.00 93.31 182 ASN A CA 1
ATOM 1456 C C . ASN A 1 182 ? 0.869 -4.953 25.580 1.00 93.31 182 ASN A C 1
ATOM 1458 O O . ASN A 1 182 ? 1.271 -4.875 24.424 1.00 93.31 182 ASN A O 1
ATOM 1462 N N . VAL A 1 183 ? -0.421 -5.123 25.878 1.00 96.19 183 VAL A N 1
ATOM 1463 C CA . VAL A 1 183 ? -1.478 -5.096 24.854 1.00 96.19 183 VAL A CA 1
ATOM 1464 C C . VAL A 1 183 ? -1.636 -3.658 24.358 1.00 96.19 183 VAL A C 1
ATOM 1466 O O . VAL A 1 183 ? -1.916 -2.764 25.153 1.00 96.19 183 VAL A O 1
ATOM 1469 N N . VAL A 1 184 ? -1.440 -3.445 23.058 1.00 95.56 184 VAL A N 1
ATOM 1470 C CA . VAL A 1 184 ? -1.518 -2.121 22.409 1.00 95.56 184 VAL A CA 1
ATOM 1471 C C . VAL A 1 184 ? -2.653 -2.033 21.395 1.00 95.56 184 VAL A C 1
ATOM 1473 O O . VAL A 1 184 ? -3.128 -0.951 21.079 1.00 95.56 184 VAL A O 1
ATOM 1476 N N . ALA A 1 185 ? -3.133 -3.165 20.892 1.00 97.56 185 ALA A N 1
ATOM 1477 C CA . ALA A 1 185 ? -4.300 -3.209 20.029 1.00 97.56 185 ALA A CA 1
ATOM 1478 C C . ALA A 1 185 ? -5.005 -4.556 20.170 1.00 97.56 185 ALA A C 1
ATOM 1480 O O . ALA A 1 185 ? -4.470 -5.513 20.739 1.00 97.56 185 ALA A O 1
ATOM 1481 N N . TRP A 1 186 ? -6.206 -4.635 19.612 1.00 98.19 186 TRP A N 1
ATOM 1482 C CA . TRP A 1 186 ? -6.928 -5.892 19.482 1.00 98.19 186 TRP A CA 1
ATOM 1483 C C . TRP A 1 186 ? -7.149 -6.245 18.023 1.00 98.19 186 TRP A C 1
ATOM 1485 O O . TRP A 1 186 ? -7.255 -5.361 17.183 1.00 98.19 186 TRP A O 1
ATOM 1495 N N . GLY A 1 187 ? -7.260 -7.531 17.726 1.00 96.44 187 GLY A N 1
ATOM 1496 C CA . GLY A 1 187 ? -7.557 -8.048 16.400 1.00 96.44 187 GLY A CA 1
ATOM 1497 C C . GLY A 1 187 ? -8.789 -8.947 16.405 1.00 96.44 187 GLY A C 1
ATOM 1498 O O . GLY A 1 187 ? -9.048 -9.646 17.383 1.00 96.44 187 GLY A O 1
ATOM 1499 N N . ALA A 1 188 ? -9.534 -8.967 15.305 1.00 94.50 188 ALA A N 1
ATOM 1500 C CA . ALA A 1 188 ? -10.503 -10.018 15.006 1.00 94.50 188 ALA A CA 1
ATOM 1501 C C . ALA A 1 188 ? -10.564 -10.236 13.489 1.00 94.50 188 ALA A C 1
ATOM 1503 O O . ALA A 1 188 ? -10.631 -9.273 12.723 1.00 94.50 188 ALA A O 1
ATOM 1504 N N . GLY A 1 189 ? -10.516 -11.485 13.036 1.00 90.44 189 GLY A N 1
ATOM 1505 C CA . GLY A 1 189 ? -10.350 -11.787 11.625 1.00 90.44 189 GLY A CA 1
ATOM 1506 C C . GLY A 1 189 ? -10.120 -13.259 11.308 1.00 90.44 189 GLY A C 1
ATOM 1507 O O . GLY A 1 189 ? -10.223 -14.128 12.170 1.00 90.44 189 GLY A O 1
ATOM 1508 N N . TRP A 1 190 ? -9.824 -13.524 10.041 1.00 86.50 190 TRP A N 1
ATOM 1509 C CA . TRP A 1 190 ? -9.625 -14.869 9.515 1.00 86.50 190 TRP A CA 1
ATOM 1510 C C . TRP A 1 190 ? -8.148 -15.246 9.511 1.00 86.50 190 TRP A C 1
ATOM 1512 O O . TRP A 1 190 ? -7.318 -14.567 8.900 1.00 86.50 190 TRP A O 1
ATOM 1522 N N . HIS A 1 191 ? -7.841 -16.331 10.214 1.00 83.56 191 HIS A N 1
ATOM 1523 C CA . HIS A 1 191 ? -6.490 -16.851 10.376 1.00 83.56 191 HIS A CA 1
ATOM 1524 C C . HIS A 1 191 ? -6.147 -17.834 9.249 1.00 83.56 191 HIS A C 1
ATOM 1526 O O . HIS A 1 191 ? -6.907 -18.776 9.047 1.00 83.56 191 HIS A O 1
ATOM 1532 N N . LYS A 1 192 ? -4.987 -17.612 8.608 1.00 74.00 192 LYS A N 1
ATOM 1533 C CA . LYS A 1 192 ? -4.288 -18.421 7.586 1.00 74.00 192 LYS A CA 1
ATOM 1534 C C . LYS A 1 192 ? -5.116 -19.038 6.430 1.00 74.00 192 LYS A C 1
ATOM 1536 O O . LYS A 1 192 ? -5.951 -19.898 6.657 1.00 74.00 192 LYS A O 1
ATOM 1541 N N . GLU A 1 193 ? -4.713 -18.744 5.184 1.00 61.12 193 GLU A N 1
ATOM 1542 C CA . GLU A 1 193 ? -5.050 -19.485 3.938 1.00 61.12 193 GLU A CA 1
ATOM 1543 C C . GLU A 1 193 ? -6.551 -19.724 3.686 1.00 61.12 193 GLU A C 1
ATOM 1545 O O . GLU A 1 193 ? -6.994 -20.821 3.342 1.00 61.12 193 GLU A O 1
ATOM 1550 N N . CYS A 1 194 ? -7.359 -18.668 3.778 1.00 67.12 194 CYS A N 1
ATOM 1551 C CA . CYS A 1 194 ? -8.778 -18.740 3.424 1.00 67.12 194 CYS A CA 1
ATOM 1552 C C . CYS A 1 194 ? -9.013 -18.620 1.907 1.00 67.12 194 CYS A C 1
ATOM 1554 O O . CYS A 1 194 ? -9.786 -17.767 1.476 1.00 67.12 194 CYS A O 1
ATOM 1556 N N . GLY A 1 195 ? -8.347 -19.478 1.121 1.00 54.97 195 GLY A N 1
ATOM 1557 C CA . GLY A 1 195 ? -8.542 -19.613 -0.330 1.00 54.97 195 GLY A CA 1
ATOM 1558 C C . GLY A 1 195 ? -7.299 -19.455 -1.214 1.00 54.97 195 GLY A C 1
ATOM 1559 O O . GLY A 1 195 ? -7.420 -19.668 -2.413 1.00 54.97 195 GLY A O 1
ATOM 1560 N N . GLU A 1 196 ? -6.127 -19.125 -0.661 1.00 61.50 196 GLU A N 1
ATOM 1561 C CA . GLU A 1 196 ? -4.984 -18.633 -1.453 1.00 61.50 196 GLU A CA 1
ATOM 1562 C C . GLU A 1 196 ? -3.672 -19.406 -1.251 1.00 61.50 196 GLU A C 1
ATOM 1564 O O . GLU A 1 196 ? -3.462 -20.064 -0.233 1.00 61.50 196 GLU A O 1
ATOM 1569 N N . VAL A 1 197 ? -2.780 -19.291 -2.244 1.00 59.72 197 VAL A N 1
ATOM 1570 C CA . VAL A 1 197 ? -1.554 -20.101 -2.413 1.00 59.72 197 VAL A CA 1
ATOM 1571 C C . VAL A 1 197 ? -0.383 -19.656 -1.516 1.00 59.72 197 VAL A C 1
ATOM 1573 O O . VAL A 1 197 ? 0.491 -20.464 -1.205 1.00 59.72 197 VAL A O 1
ATOM 1576 N N . TRP A 1 198 ? -0.344 -18.392 -1.075 1.00 68.38 198 TRP A N 1
ATOM 1577 C CA . TRP A 1 198 ? 0.802 -17.819 -0.354 1.00 68.38 198 TRP A CA 1
ATOM 1578 C C . TRP A 1 198 ? 0.561 -17.691 1.158 1.00 68.38 198 TRP A C 1
ATOM 1580 O O . TRP A 1 198 ? -0.497 -17.211 1.577 1.00 68.38 198 TRP A O 1
ATOM 1590 N N . PRO A 1 199 ? 1.547 -18.051 2.004 1.00 72.75 199 PRO A N 1
ATOM 1591 C CA . PRO A 1 199 ? 1.358 -18.061 3.447 1.00 72.75 199 PRO A CA 1
ATOM 1592 C C . PRO A 1 199 ? 1.340 -16.637 4.020 1.00 72.75 199 PRO A C 1
ATOM 1594 O O . PRO A 1 199 ? 2.306 -15.882 3.893 1.00 72.75 199 PRO A O 1
ATOM 1597 N N . THR A 1 200 ? 0.262 -16.316 4.731 1.00 87.06 200 THR A N 1
ATOM 1598 C CA . THR A 1 200 ? 0.110 -15.141 5.600 1.00 87.06 200 THR A CA 1
ATOM 1599 C C . THR A 1 200 ? -0.423 -15.597 6.962 1.00 87.06 200 THR A C 1
ATOM 1601 O O . THR A 1 200 ? -1.075 -16.645 7.043 1.00 87.06 200 THR A O 1
ATOM 1604 N N . ASP A 1 201 ? -0.150 -14.860 8.043 1.00 89.88 201 ASP A N 1
ATOM 1605 C CA . ASP A 1 201 ? -0.658 -15.238 9.370 1.00 89.88 201 ASP A CA 1
ATOM 1606 C C . ASP A 1 201 ? -2.175 -15.019 9.447 1.00 89.88 201 ASP A C 1
ATOM 1608 O O . ASP A 1 201 ? -2.921 -15.866 9.944 1.00 89.88 201 ASP A O 1
ATOM 1612 N N . PHE A 1 202 ? -2.646 -13.897 8.899 1.00 91.19 202 PHE A N 1
ATOM 1613 C CA . PHE A 1 202 ? -4.066 -13.618 8.720 1.00 91.19 202 PHE A CA 1
ATOM 1614 C C . PHE A 1 202 ? -4.339 -13.141 7.298 1.00 91.19 202 PHE A C 1
ATOM 1616 O O . PHE A 1 202 ? -3.704 -12.208 6.815 1.00 91.19 202 PHE A O 1
ATOM 1623 N N . THR A 1 203 ? -5.334 -13.755 6.659 1.00 87.81 203 THR A N 1
ATOM 1624 C CA . THR A 1 203 ? -5.875 -13.324 5.358 1.00 87.81 203 THR A CA 1
ATOM 1625 C C . THR A 1 203 ? -6.572 -11.972 5.490 1.00 87.81 203 THR A C 1
ATOM 1627 O O . THR A 1 203 ? -6.491 -11.142 4.599 1.00 87.81 203 THR A O 1
ATOM 1630 N N . ALA A 1 204 ? -7.260 -11.744 6.611 1.00 89.38 204 ALA A N 1
ATOM 1631 C CA . ALA A 1 204 ? -7.880 -10.465 6.921 1.00 89.38 204 ALA A CA 1
ATOM 1632 C C . ALA A 1 204 ? -8.008 -10.325 8.436 1.00 89.38 204 ALA A C 1
ATOM 1634 O O . ALA A 1 204 ? -8.846 -10.985 9.054 1.00 89.38 204 ALA A O 1
ATOM 1635 N N . LEU A 1 205 ? -7.196 -9.462 9.040 1.00 93.00 205 LEU A N 1
ATOM 1636 C CA . LEU A 1 205 ? -7.248 -9.121 10.456 1.00 93.00 205 LEU A CA 1
ATOM 1637 C C . LEU A 1 205 ? -7.712 -7.679 10.609 1.00 93.00 205 LEU A C 1
ATOM 1639 O O . LEU A 1 205 ? -6.998 -6.745 10.254 1.00 93.00 205 LEU A O 1
ATOM 1643 N N . ARG A 1 206 ? -8.903 -7.485 11.180 1.00 94.56 206 ARG A N 1
ATOM 1644 C CA . ARG A 1 206 ? -9.344 -6.152 11.581 1.00 94.56 206 ARG A CA 1
ATOM 1645 C C . ARG A 1 206 ? -8.723 -5.807 12.921 1.00 94.56 206 ARG A C 1
ATOM 1647 O O . ARG A 1 206 ? -9.028 -6.451 13.923 1.00 94.56 206 ARG A O 1
ATOM 1654 N N . ILE A 1 207 ? -7.891 -4.780 12.925 1.00 97.12 207 ILE A N 1
ATOM 1655 C CA . ILE A 1 207 ? -7.253 -4.237 14.112 1.00 97.12 207 ILE A CA 1
ATOM 1656 C C . ILE A 1 207 ? -8.127 -3.119 14.673 1.00 97.12 207 ILE A C 1
ATOM 1658 O O . ILE A 1 207 ? -8.623 -2.287 13.922 1.00 97.12 207 ILE A O 1
ATOM 1662 N N . PHE A 1 208 ? -8.306 -3.107 15.989 1.00 97.69 208 PHE A N 1
ATOM 1663 C CA . PHE A 1 208 ? -8.941 -2.052 16.766 1.00 97.69 208 PHE A CA 1
ATOM 1664 C C . PHE A 1 208 ? -7.856 -1.373 17.601 1.00 97.69 208 PHE A C 1
ATOM 1666 O O . PHE A 1 208 ? -7.337 -1.975 18.547 1.00 97.69 208 PHE A O 1
ATOM 1673 N N . LEU A 1 209 ? -7.514 -0.137 17.241 1.00 97.75 209 LEU A N 1
ATOM 1674 C CA . LEU A 1 209 ? -6.495 0.667 17.907 1.00 97.75 209 LEU A CA 1
ATOM 1675 C C . LEU A 1 209 ? -7.165 1.830 18.646 1.00 97.75 209 LEU A C 1
ATOM 1677 O O . LEU A 1 209 ? -7.728 2.726 18.014 1.00 97.75 209 LEU A O 1
ATOM 1681 N N . PRO A 1 210 ? -7.129 1.842 19.984 1.00 97.00 210 PRO A N 1
ATOM 1682 C CA . PRO A 1 210 ? -7.540 3.012 20.738 1.00 97.00 210 PRO A CA 1
ATOM 1683 C C . PRO A 1 210 ? -6.552 4.167 20.547 1.00 97.00 210 PRO A C 1
ATOM 1685 O O . PRO A 1 210 ? -5.359 4.003 20.798 1.00 97.00 210 PRO A O 1
ATOM 1688 N N . VAL A 1 211 ? -7.047 5.339 20.158 1.00 95.94 211 VAL A N 1
ATOM 1689 C CA . VAL A 1 211 ? -6.256 6.563 19.971 1.00 95.94 211 VAL A CA 1
ATOM 1690 C C . VAL A 1 211 ? -6.799 7.646 20.890 1.00 95.94 211 VAL A C 1
ATOM 1692 O O . VAL A 1 211 ? -8.010 7.862 20.957 1.00 95.94 211 VAL A O 1
ATOM 1695 N N . LYS A 1 212 ? -5.910 8.320 21.620 1.00 93.88 212 LYS A N 1
ATOM 1696 C CA . LYS A 1 212 ? -6.240 9.419 22.524 1.00 93.88 212 LYS A CA 1
ATOM 1697 C C . LYS A 1 212 ? -5.600 10.713 22.026 1.00 93.88 212 LYS A C 1
ATOM 1699 O O . LYS A 1 212 ? -4.402 10.924 22.193 1.00 93.88 212 LYS A O 1
ATOM 1704 N N . LYS A 1 213 ? -6.427 11.609 21.484 1.00 90.69 213 LYS A N 1
ATOM 1705 C CA . LYS A 1 213 ? -6.027 12.937 20.995 1.00 90.69 213 LYS A CA 1
ATOM 1706 C C . LYS A 1 213 ? -6.917 14.004 21.624 1.00 90.69 213 LYS A C 1
ATOM 1708 O O . LYS A 1 213 ? -8.128 13.825 21.702 1.00 90.69 213 LYS A O 1
ATOM 1713 N N . ASP A 1 214 ? -6.318 15.072 22.150 1.00 88.31 214 ASP A N 1
ATOM 1714 C CA . ASP A 1 214 ? -7.029 16.174 22.822 1.00 88.31 214 ASP A CA 1
ATOM 1715 C C . ASP A 1 214 ? -7.999 15.702 23.928 1.00 88.31 214 ASP A C 1
ATOM 1717 O O . ASP A 1 214 ? -9.120 16.184 24.072 1.00 88.31 214 ASP A O 1
ATOM 1721 N N . ASN A 1 215 ? -7.560 14.703 24.707 1.00 85.62 215 ASN A N 1
ATOM 1722 C CA . ASN A 1 215 ? -8.328 14.032 25.764 1.00 85.62 215 ASN A CA 1
ATOM 1723 C C . ASN A 1 215 ? -9.619 13.322 25.298 1.00 85.62 215 ASN A C 1
ATOM 1725 O O . ASN A 1 215 ? -10.426 12.900 26.126 1.00 85.62 215 ASN A O 1
ATOM 1729 N N . LYS A 1 216 ? -9.798 13.138 23.987 1.00 90.81 216 LYS A N 1
ATOM 1730 C CA . LYS A 1 216 ? -10.862 12.334 23.388 1.00 90.81 216 LYS A CA 1
ATOM 1731 C C . LYS A 1 216 ? -10.299 10.989 22.940 1.00 90.81 216 LYS A C 1
ATOM 1733 O O . LYS A 1 216 ? -9.247 10.936 22.309 1.00 90.81 216 LYS A O 1
ATOM 1738 N N . ILE A 1 217 ? -11.015 9.914 23.263 1.00 94.56 217 ILE A N 1
ATOM 1739 C CA . ILE A 1 217 ? -10.676 8.557 22.825 1.00 94.56 217 ILE A CA 1
ATOM 1740 C C . ILE A 1 217 ? -11.538 8.192 21.619 1.00 94.56 217 ILE A C 1
ATOM 1742 O O . ILE A 1 217 ? -12.766 8.286 21.674 1.00 94.56 217 ILE A O 1
ATOM 1746 N N . THR A 1 218 ? -10.893 7.744 20.549 1.00 95.38 218 THR A N 1
ATOM 1747 C CA . THR A 1 218 ? -11.526 7.138 19.373 1.00 95.38 218 THR A CA 1
ATOM 1748 C C . THR A 1 218 ? -10.954 5.745 19.146 1.00 95.38 218 THR A C 1
ATOM 1750 O O . THR A 1 218 ? -9.835 5.448 19.559 1.00 95.38 218 THR A O 1
ATOM 1753 N N . ILE A 1 219 ? -11.733 4.864 18.518 1.00 96.94 219 ILE A N 1
ATOM 1754 C CA . ILE A 1 219 ? -11.255 3.542 18.106 1.00 96.94 219 ILE A CA 1
ATOM 1755 C C . ILE A 1 219 ? -11.031 3.577 16.601 1.00 96.94 219 ILE A C 1
ATOM 1757 O O . ILE A 1 219 ? -11.992 3.507 15.832 1.00 96.94 219 ILE A O 1
ATOM 1761 N N . GLU A 1 220 ? -9.773 3.674 16.193 1.00 95.88 220 GLU A N 1
ATOM 1762 C CA . GLU A 1 220 ? -9.399 3.501 14.795 1.00 95.88 220 GLU A CA 1
ATOM 1763 C C . GLU A 1 220 ? -9.434 2.022 14.424 1.00 95.88 220 GLU A C 1
ATOM 1765 O O . GLU A 1 220 ? -9.159 1.138 15.245 1.00 95.88 220 GLU A O 1
ATOM 1770 N N . GLN A 1 221 ? -9.818 1.744 13.181 1.00 94.75 221 GLN A N 1
ATOM 1771 C CA . GLN A 1 221 ? -9.931 0.387 12.672 1.00 94.75 221 GLN A CA 1
ATOM 1772 C C . GLN A 1 221 ? -9.276 0.283 11.308 1.00 94.75 221 GLN A C 1
ATOM 1774 O O . GLN A 1 221 ? -9.616 1.054 10.419 1.00 94.75 221 GLN A O 1
ATOM 1779 N N . LYS A 1 222 ? -8.435 -0.731 11.119 1.00 92.81 222 LYS A N 1
ATOM 1780 C CA . LYS A 1 222 ? -7.846 -1.059 9.817 1.00 92.81 222 LYS A CA 1
ATOM 1781 C C . LYS A 1 222 ? -7.892 -2.563 9.599 1.00 92.81 222 LYS A C 1
ATOM 1783 O O . LYS A 1 222 ? -7.744 -3.325 10.554 1.00 92.81 222 LYS A O 1
ATOM 1788 N N . VAL A 1 223 ? -8.172 -2.996 8.374 1.00 91.94 223 VAL A N 1
ATOM 1789 C CA . VAL A 1 223 ? -8.017 -4.404 7.986 1.00 91.94 223 VAL A CA 1
ATOM 1790 C C . VAL A 1 223 ? -6.662 -4.536 7.328 1.00 91.94 223 VAL A C 1
ATOM 1792 O O . VAL A 1 223 ? -6.362 -3.747 6.445 1.00 91.94 223 VAL A O 1
ATOM 1795 N N . ILE A 1 224 ? -5.876 -5.506 7.778 1.00 91.12 224 ILE A N 1
ATOM 1796 C CA . ILE A 1 224 ? -4.603 -5.855 7.152 1.00 91.12 224 ILE A CA 1
ATOM 1797 C C . ILE A 1 224 ? -4.527 -7.364 6.945 1.00 91.12 224 ILE A C 1
ATOM 1799 O O . ILE A 1 224 ? -5.105 -8.143 7.715 1.00 91.12 224 ILE A O 1
ATOM 1803 N N . SER A 1 225 ? -3.758 -7.783 5.955 1.00 92.31 225 SER A N 1
ATOM 1804 C CA . SER A 1 225 ? -3.306 -9.159 5.795 1.00 92.31 225 SER A CA 1
ATOM 1805 C C . SER A 1 225 ? -2.039 -9.349 6.632 1.00 92.31 225 SER A C 1
ATOM 1807 O O . SER A 1 225 ? -0.925 -9.136 6.161 1.00 92.31 225 SER A O 1
ATOM 1809 N N . LEU A 1 226 ? -2.183 -9.684 7.917 1.00 93.25 226 LEU A N 1
ATOM 1810 C CA . LEU A 1 226 ? -1.044 -9.703 8.841 1.00 93.25 226 LEU A CA 1
ATOM 1811 C C . LEU A 1 226 ? 0.003 -10.748 8.429 1.00 93.25 226 LEU A C 1
ATOM 1813 O O . LEU A 1 226 ? -0.290 -11.941 8.417 1.00 93.25 226 LEU A O 1
ATOM 1817 N N . ASN A 1 227 ? 1.245 -10.305 8.224 1.00 90.81 227 ASN A N 1
ATOM 1818 C CA . ASN A 1 227 ? 2.369 -11.179 7.882 1.00 90.81 227 ASN A CA 1
ATOM 1819 C C . ASN A 1 227 ? 3.565 -10.997 8.823 1.00 90.81 227 ASN A C 1
ATOM 1821 O O . ASN A 1 227 ? 4.685 -10.675 8.427 1.00 90.81 227 ASN A O 1
ATOM 1825 N N . LEU A 1 228 ? 3.296 -11.188 10.104 1.00 90.81 228 LEU A N 1
ATOM 1826 C CA . LEU A 1 228 ? 4.246 -11.036 11.186 1.00 90.81 228 LEU A CA 1
ATOM 1827 C C . LEU A 1 228 ? 5.334 -12.115 11.184 1.00 90.81 228 LEU A C 1
ATOM 1829 O O . LEU A 1 228 ? 6.495 -11.814 11.448 1.00 90.81 228 LEU A O 1
ATOM 1833 N N . SER A 1 229 ? 4.997 -13.376 10.909 1.00 89.00 229 SER A N 1
ATOM 1834 C CA . SER A 1 229 ? 5.956 -14.486 10.991 1.00 89.00 229 SER A CA 1
ATOM 1835 C C . SER A 1 229 ? 7.164 -14.292 10.069 1.00 89.00 229 SER A C 1
ATOM 1837 O O . SER A 1 229 ? 8.259 -14.760 10.385 1.00 89.00 229 SER A O 1
ATOM 1839 N N . GLN A 1 230 ? 6.986 -13.569 8.958 1.00 89.00 230 GLN A N 1
ATOM 1840 C CA . GLN A 1 230 ? 8.042 -13.281 7.984 1.00 89.00 230 GLN A CA 1
ATOM 1841 C C . GLN A 1 230 ? 8.835 -12.001 8.297 1.00 89.00 230 GLN A C 1
ATOM 1843 O O . GLN A 1 230 ? 9.935 -11.836 7.772 1.00 89.00 230 GLN A O 1
ATOM 1848 N N . THR A 1 231 ? 8.315 -11.110 9.147 1.00 93.19 231 THR A N 1
ATOM 1849 C CA . THR A 1 231 ? 8.897 -9.779 9.409 1.00 93.19 231 THR A CA 1
ATOM 1850 C C . THR A 1 231 ? 9.300 -9.555 10.865 1.00 93.19 231 THR A C 1
ATOM 1852 O O . THR A 1 231 ? 10.056 -8.630 11.147 1.00 93.19 231 THR A O 1
ATOM 1855 N N . TYR A 1 232 ? 8.892 -10.434 11.786 1.00 92.75 232 TYR A N 1
ATOM 1856 C CA . TYR A 1 232 ? 9.093 -10.288 13.230 1.00 92.75 232 TYR A CA 1
ATOM 1857 C C . TYR A 1 232 ? 10.543 -9.987 13.620 1.00 92.75 232 TYR A C 1
ATOM 1859 O O . TYR A 1 232 ? 10.792 -9.101 14.430 1.00 92.75 232 TYR A O 1
ATOM 1867 N N . LYS A 1 233 ? 11.522 -10.683 13.026 1.00 94.06 233 LYS A N 1
ATOM 1868 C CA . LYS A 1 233 ? 12.939 -10.443 13.345 1.00 94.06 233 LYS A CA 1
ATOM 1869 C C . LYS A 1 233 ? 13.402 -9.034 12.966 1.00 94.06 233 LYS A C 1
ATOM 1871 O O . LYS A 1 233 ? 14.258 -8.489 13.651 1.00 94.06 233 LYS A O 1
ATOM 1876 N N . ALA A 1 234 ? 12.837 -8.460 11.906 1.00 95.06 234 ALA A N 1
ATOM 1877 C CA . ALA A 1 234 ? 13.140 -7.100 11.482 1.00 95.06 234 ALA A CA 1
ATOM 1878 C C . ALA A 1 234 ? 12.442 -6.062 12.374 1.00 95.06 234 ALA A C 1
ATOM 1880 O O . ALA A 1 234 ? 13.026 -5.024 12.676 1.00 95.06 234 ALA A O 1
ATOM 1881 N N . THR A 1 235 ? 11.213 -6.342 12.824 1.00 94.25 235 THR A N 1
ATOM 1882 C CA . THR A 1 235 ? 10.365 -5.370 13.533 1.00 94.25 235 THR A CA 1
ATOM 1883 C C . THR A 1 235 ? 10.468 -5.428 15.059 1.00 94.25 235 THR A C 1
ATOM 1885 O O . THR A 1 235 ? 10.155 -4.447 15.718 1.00 94.25 235 THR A O 1
ATOM 1888 N N . MET A 1 236 ? 10.927 -6.531 15.662 1.00 90.31 236 MET A N 1
ATOM 1889 C CA . MET A 1 236 ? 10.832 -6.748 17.119 1.00 90.31 236 MET A CA 1
ATOM 1890 C C . MET A 1 236 ? 11.533 -5.696 17.994 1.00 90.31 236 MET A C 1
ATOM 1892 O O . MET A 1 236 ? 11.147 -5.510 19.149 1.00 90.31 236 MET A O 1
ATOM 1896 N N . ASN A 1 237 ? 12.555 -5.021 17.464 1.00 89.56 237 ASN A N 1
ATOM 1897 C CA . ASN A 1 237 ? 13.348 -4.035 18.201 1.00 89.56 237 ASN A CA 1
ATOM 1898 C C . ASN A 1 237 ? 12.874 -2.590 17.993 1.00 89.56 237 ASN A C 1
ATOM 1900 O O . ASN A 1 237 ? 13.474 -1.679 18.561 1.00 89.56 237 ASN A O 1
ATOM 1904 N N . SER A 1 238 ? 11.821 -2.362 17.203 1.00 92.06 238 SER A N 1
ATOM 1905 C CA . SER A 1 238 ? 11.325 -1.016 16.935 1.00 92.06 238 SER A CA 1
ATOM 1906 C C . SER A 1 238 ? 10.765 -0.350 18.196 1.00 92.06 238 SER A C 1
ATOM 1908 O O . SER A 1 238 ? 10.217 -0.993 19.103 1.00 92.06 238 SER A O 1
ATOM 1910 N N . ASP A 1 239 ? 10.883 0.977 18.269 1.00 90.38 239 ASP A N 1
ATOM 1911 C CA . ASP A 1 239 ? 10.399 1.729 19.427 1.00 90.38 239 ASP A CA 1
ATOM 1912 C C . ASP A 1 239 ? 8.887 1.613 19.598 1.00 90.38 239 ASP A C 1
ATOM 1914 O O . ASP A 1 239 ? 8.420 1.237 20.680 1.00 90.38 239 ASP A O 1
ATOM 1918 N N . ASN A 1 240 ? 8.159 1.835 18.504 1.00 91.75 240 ASN A N 1
ATOM 1919 C CA . ASN A 1 240 ? 6.715 1.651 18.373 1.00 91.75 240 ASN A CA 1
ATOM 1920 C C . ASN A 1 240 ? 6.399 0.309 17.714 1.00 91.75 240 ASN A C 1
ATOM 1922 O O . ASN A 1 240 ? 7.273 -0.283 17.084 1.00 91.75 240 ASN A O 1
ATOM 1926 N N . LEU A 1 241 ? 5.159 -0.166 17.833 1.00 94.81 241 LEU A N 1
ATOM 1927 C CA . LEU A 1 241 ? 4.750 -1.394 17.160 1.00 94.81 241 LEU A CA 1
ATOM 1928 C C . LEU A 1 241 ? 4.747 -1.173 15.646 1.00 94.81 241 LEU A C 1
ATOM 1930 O O . LEU A 1 241 ? 4.092 -0.249 15.163 1.00 94.81 241 LEU A O 1
ATOM 1934 N N . ILE A 1 242 ? 5.442 -2.045 14.916 1.00 96.00 242 ILE A N 1
ATOM 1935 C CA . ILE A 1 242 ? 5.426 -2.069 13.455 1.00 96.00 242 ILE A CA 1
ATOM 1936 C C . ILE A 1 242 ? 4.823 -3.384 12.994 1.00 96.00 242 ILE A C 1
ATOM 1938 O O . ILE A 1 242 ? 5.320 -4.462 13.328 1.00 96.00 242 ILE A O 1
ATOM 1942 N N . LEU A 1 243 ? 3.742 -3.282 12.228 1.00 95.00 243 LEU A N 1
ATOM 1943 C CA . LEU A 1 243 ? 3.071 -4.418 11.613 1.00 95.00 243 LEU A CA 1
ATOM 1944 C C . LEU A 1 243 ? 3.300 -4.382 10.110 1.00 95.00 243 LEU A C 1
ATOM 1946 O O . LEU A 1 243 ? 3.264 -3.313 9.504 1.00 95.00 243 LEU A O 1
ATOM 1950 N N . SER A 1 244 ? 3.509 -5.555 9.522 1.00 94.00 244 SER A N 1
ATOM 1951 C CA . SER A 1 244 ? 3.536 -5.710 8.074 1.00 94.00 244 SER A CA 1
ATOM 1952 C C . SER A 1 244 ? 2.192 -6.200 7.558 1.00 94.00 244 SER A C 1
ATOM 1954 O O . SER A 1 244 ? 1.677 -7.226 8.022 1.00 94.00 244 SER A O 1
ATOM 1956 N N . ASP A 1 245 ? 1.674 -5.474 6.579 1.00 91.94 245 ASP A N 1
ATOM 1957 C CA . ASP A 1 245 ? 0.521 -5.854 5.779 1.00 91.94 245 ASP A CA 1
ATOM 1958 C C . ASP A 1 245 ? 1.015 -6.539 4.506 1.00 91.94 245 ASP A C 1
ATOM 1960 O O . ASP A 1 245 ? 1.874 -6.009 3.805 1.00 91.94 245 ASP A O 1
ATOM 1964 N N . ALA A 1 246 ? 0.545 -7.748 4.237 1.00 89.25 246 ALA A N 1
ATOM 1965 C CA . ALA A 1 246 ? 0.890 -8.464 3.027 1.00 89.25 246 ALA A CA 1
ATOM 1966 C C . ALA A 1 246 ? -0.031 -8.042 1.886 1.00 89.25 246 ALA A C 1
ATOM 1968 O O . ALA A 1 246 ? -1.228 -8.324 1.898 1.00 89.25 246 ALA A O 1
ATOM 1969 N N . VAL A 1 247 ? 0.556 -7.430 0.868 1.00 84.88 247 VAL A N 1
ATOM 1970 C CA . VAL A 1 247 ? -0.177 -6.946 -0.300 1.00 84.88 247 VAL A CA 1
ATOM 1971 C C . VAL A 1 247 ? -0.047 -7.908 -1.472 1.00 84.88 247 VAL A C 1
ATOM 1973 O O . VAL A 1 247 ? 0.884 -8.721 -1.555 1.00 84.88 247 VAL A O 1
ATOM 1976 N N . THR A 1 248 ? -1.019 -7.836 -2.371 1.00 82.12 248 THR A N 1
ATOM 1977 C CA . THR A 1 248 ? -0.980 -8.553 -3.641 1.00 82.12 248 THR A CA 1
ATOM 1978 C C . THR A 1 248 ? 0.053 -7.896 -4.542 1.00 82.12 248 THR A C 1
ATOM 1980 O O . THR A 1 248 ? 0.020 -6.688 -4.725 1.00 82.12 248 THR A O 1
ATOM 1983 N N . VAL A 1 249 ? 0.956 -8.689 -5.117 1.00 80.75 249 VAL A N 1
ATOM 1984 C CA . VAL A 1 249 ? 1.751 -8.226 -6.260 1.00 80.75 249 VAL A CA 1
ATOM 1985 C C . VAL A 1 249 ? 0.944 -8.552 -7.507 1.00 80.75 249 VAL A C 1
ATOM 1987 O O . VAL A 1 249 ? 0.697 -9.731 -7.796 1.00 80.75 249 VAL A O 1
ATOM 1990 N N . HIS A 1 250 ? 0.454 -7.518 -8.185 1.00 73.88 250 HIS A N 1
ATOM 1991 C CA . HIS A 1 250 ? -0.446 -7.691 -9.316 1.00 73.88 250 HIS A CA 1
ATOM 1992 C C . HIS A 1 250 ? 0.312 -8.180 -10.552 1.00 73.88 250 HIS A C 1
ATOM 1994 O O . HIS A 1 250 ? 1.293 -7.582 -10.999 1.00 73.88 250 HIS A O 1
ATOM 2000 N N . GLY A 1 251 ? -0.165 -9.295 -11.109 1.00 62.41 251 GLY A N 1
ATOM 2001 C CA . GLY A 1 251 ? 0.278 -9.769 -12.417 1.00 62.41 251 GLY A CA 1
ATOM 2002 C C . GLY A 1 251 ? -0.389 -8.958 -13.531 1.00 62.41 251 GLY A C 1
ATOM 2003 O O . GLY A 1 251 ? -1.462 -8.393 -13.328 1.00 62.41 251 GLY A O 1
ATOM 2004 N N . SER A 1 252 ? 0.214 -8.902 -14.724 1.00 58.59 252 SER A N 1
ATOM 2005 C CA . SER A 1 252 ? -0.450 -8.285 -15.885 1.00 58.59 252 SER A CA 1
ATOM 2006 C C . SER A 1 252 ? -1.430 -9.252 -16.566 1.00 58.59 252 SER A C 1
ATOM 2008 O O . SER A 1 252 ? -1.614 -10.371 -16.089 1.00 58.59 252 SER A O 1
ATOM 2010 N N . SER A 1 253 ? -2.045 -8.875 -17.695 1.00 51.22 253 SER A N 1
ATOM 2011 C CA . SER A 1 253 ? -3.205 -9.549 -18.325 1.00 51.22 253 SER A CA 1
ATOM 2012 C C . SER A 1 253 ? -3.101 -11.064 -18.601 1.00 51.22 253 SER A C 1
ATOM 2014 O O . SER A 1 253 ? -4.108 -11.675 -18.941 1.00 51.22 253 SER A O 1
ATOM 2016 N N . ASN A 1 254 ? -1.925 -11.689 -18.448 1.00 47.97 254 ASN A N 1
ATOM 2017 C CA . ASN A 1 254 ? -1.717 -13.137 -18.588 1.00 47.97 254 ASN A CA 1
ATOM 2018 C C . ASN A 1 254 ? -0.988 -13.793 -17.381 1.00 47.97 254 ASN A C 1
ATOM 2020 O O . ASN A 1 254 ? -0.437 -14.877 -17.549 1.00 47.97 254 ASN A O 1
ATOM 2024 N N . ALA A 1 255 ? -0.886 -13.137 -16.214 1.00 56.81 255 ALA A N 1
ATOM 2025 C CA . ALA A 1 255 ? -0.256 -13.685 -15.004 1.00 56.81 255 ALA A CA 1
ATOM 2026 C C . ALA A 1 255 ? -1.242 -13.737 -13.843 1.00 56.81 255 ALA A C 1
ATOM 2028 O O . ALA A 1 255 ? -2.099 -12.872 -13.685 1.00 56.81 255 ALA A O 1
ATOM 2029 N N . SER A 1 256 ? -1.074 -14.752 -12.998 1.00 65.31 256 SER A N 1
ATOM 2030 C CA . SER A 1 256 ? -1.806 -14.828 -11.739 1.00 65.31 256 SER A CA 1
ATOM 2031 C C . SER A 1 256 ? -1.285 -13.773 -10.769 1.00 65.31 256 SER A C 1
ATOM 2033 O O . SER A 1 256 ? -0.075 -13.593 -10.628 1.00 65.31 256 SER A O 1
ATOM 2035 N N . ASN A 1 257 ? -2.206 -13.115 -10.072 1.00 76.38 257 ASN A N 1
ATOM 2036 C CA . ASN A 1 257 ? -1.879 -12.274 -8.930 1.00 76.38 257 ASN A CA 1
ATOM 2037 C C . ASN A 1 257 ? -1.114 -13.086 -7.880 1.00 76.38 257 ASN A C 1
ATOM 2039 O O . ASN A 1 257 ? -1.485 -14.217 -7.553 1.00 76.38 257 ASN A O 1
ATOM 2043 N N . MET A 1 258 ? -0.064 -12.497 -7.316 1.00 79.75 258 MET A N 1
ATOM 2044 C CA . MET A 1 258 ? 0.648 -13.091 -6.192 1.00 79.75 258 MET A CA 1
ATOM 2045 C C . MET A 1 258 ? 0.096 -12.506 -4.895 1.00 79.75 258 MET A C 1
ATOM 2047 O O . MET A 1 258 ? 0.630 -11.542 -4.340 1.00 79.75 258 MET A O 1
ATOM 2051 N N . TYR A 1 259 ? -1.008 -13.080 -4.426 1.00 81.12 259 TYR A N 1
ATOM 2052 C CA . TYR A 1 259 ? -1.646 -12.678 -3.174 1.00 81.12 259 TYR A CA 1
ATOM 2053 C C . TYR A 1 259 ? -0.656 -12.757 -2.003 1.00 81.12 259 TYR A C 1
ATOM 2055 O O . TYR A 1 259 ? 0.083 -13.726 -1.888 1.00 81.12 259 TYR A O 1
ATOM 2063 N N . TYR A 1 260 ? -0.612 -11.744 -1.137 1.00 84.31 260 TYR A N 1
ATOM 2064 C CA . TYR A 1 260 ? 0.235 -11.707 0.074 1.00 84.31 260 TYR A CA 1
ATOM 2065 C C . TYR A 1 260 ? 1.763 -11.797 -0.147 1.00 84.31 260 TYR A C 1
ATOM 2067 O O . TYR A 1 260 ? 2.544 -12.000 0.800 1.00 84.31 260 TYR A O 1
ATOM 2075 N N . ALA A 1 261 ? 2.217 -11.672 -1.393 1.00 82.50 261 ALA A N 1
ATOM 2076 C CA . ALA A 1 261 ? 3.622 -11.818 -1.746 1.00 82.50 261 ALA A CA 1
ATOM 2077 C C . ALA A 1 261 ? 4.428 -10.533 -1.502 1.00 82.50 261 ALA A C 1
ATOM 2079 O O . ALA A 1 261 ? 5.612 -10.630 -1.169 1.00 82.50 261 ALA A O 1
ATOM 2080 N N . GLY A 1 262 ? 3.789 -9.362 -1.601 1.00 85.81 262 GLY A N 1
ATOM 2081 C CA . GLY A 1 262 ? 4.378 -8.060 -1.288 1.00 85.81 262 GLY A CA 1
ATOM 2082 C C . GLY A 1 262 ? 4.254 -7.706 0.193 1.00 85.81 262 GLY A C 1
ATOM 2083 O O . GLY A 1 262 ? 3.695 -8.484 0.980 1.00 85.81 262 GLY A O 1
ATOM 2084 N N . GLN A 1 263 ? 4.778 -6.544 0.594 1.00 87.56 263 GLN A N 1
ATOM 2085 C CA . GLN A 1 263 ? 4.508 -6.003 1.926 1.00 87.56 263 GLN A CA 1
ATOM 2086 C C . GLN A 1 263 ? 4.477 -4.473 1.998 1.00 87.56 263 GLN A C 1
ATOM 2088 O O . GLN A 1 263 ? 5.310 -3.796 1.402 1.00 87.56 263 GLN A O 1
ATOM 2093 N N . GLU A 1 264 ? 3.587 -3.968 2.844 1.00 89.38 264 GLU A N 1
ATOM 2094 C CA . GLU A 1 264 ? 3.592 -2.612 3.389 1.00 89.38 264 GLU A CA 1
ATOM 2095 C C . GLU A 1 264 ? 3.846 -2.654 4.898 1.00 89.38 264 GLU A C 1
ATOM 2097 O O . GLU A 1 264 ? 3.693 -3.696 5.544 1.00 89.38 264 GLU A O 1
ATOM 2102 N N . PHE A 1 265 ? 4.222 -1.516 5.484 1.00 93.25 265 PHE A N 1
ATOM 2103 C CA . PHE A 1 265 ? 4.484 -1.409 6.916 1.00 93.25 265 PHE A CA 1
ATOM 2104 C C . PHE A 1 265 ? 3.711 -0.259 7.547 1.00 93.25 265 PHE A C 1
ATOM 2106 O O . PHE A 1 265 ? 3.711 0.865 7.051 1.00 93.25 265 PHE A O 1
ATOM 2113 N N . TYR A 1 266 ? 3.121 -0.542 8.705 1.00 94.06 266 TYR A N 1
ATOM 2114 C CA . TYR A 1 266 ? 2.373 0.419 9.500 1.00 94.06 266 TYR A CA 1
ATOM 2115 C C . TYR A 1 266 ? 3.000 0.560 10.880 1.00 94.06 266 TYR A C 1
ATOM 2117 O O . TYR A 1 266 ? 3.200 -0.429 11.588 1.00 94.06 266 TYR A O 1
ATOM 2125 N N . GLN A 1 267 ? 3.265 1.800 11.281 1.00 95.12 267 GLN A N 1
ATOM 2126 C CA . GLN A 1 267 ? 3.547 2.149 12.665 1.00 95.12 267 GLN A CA 1
ATOM 2127 C C . GLN A 1 267 ? 2.226 2.398 13.393 1.00 95.12 267 GLN A C 1
ATOM 2129 O O . GLN A 1 267 ? 1.395 3.179 12.931 1.00 95.12 267 GLN A O 1
ATOM 2134 N N . LEU A 1 268 ? 2.056 1.760 14.547 1.00 95.00 268 LEU A N 1
ATOM 2135 C CA . LEU A 1 268 ? 0.898 1.951 15.412 1.00 95.00 268 LEU A CA 1
ATOM 2136 C C . LEU A 1 268 ? 1.326 2.659 16.695 1.00 95.00 268 LEU A C 1
ATOM 2138 O O . LEU A 1 268 ? 2.266 2.226 17.371 1.00 95.00 268 LEU A O 1
ATOM 2142 N N . ASP A 1 269 ? 0.599 3.712 17.057 1.00 92.94 269 ASP A N 1
ATOM 2143 C CA . ASP A 1 269 ? 0.703 4.332 18.373 1.00 92.94 269 ASP A CA 1
ATOM 2144 C C . ASP A 1 269 ? -0.640 4.932 18.834 1.00 92.94 269 ASP A C 1
ATOM 2146 O O . ASP A 1 269 ? -1.577 5.118 18.059 1.00 92.94 269 ASP A O 1
ATOM 2150 N N . HIS A 1 270 ? -0.752 5.218 20.131 1.00 94.69 270 HIS A N 1
ATOM 2151 C CA . HIS A 1 270 ? -1.998 5.686 20.746 1.00 94.69 270 HIS A CA 1
ATOM 2152 C C . HIS A 1 270 ? -2.269 7.190 20.572 1.00 94.69 270 HIS A C 1
ATOM 2154 O O . HIS A 1 270 ? -3.221 7.695 21.164 1.00 94.69 270 HIS A O 1
ATOM 2160 N N . VAL A 1 271 ? -1.449 7.917 19.807 1.00 92.19 271 VAL A N 1
ATOM 2161 C CA . VAL A 1 271 ? -1.557 9.374 19.604 1.00 92.19 271 VAL A CA 1
ATOM 2162 C C . VAL A 1 271 ? -1.860 9.709 18.141 1.00 92.19 271 VAL A C 1
ATOM 2164 O O . VAL A 1 271 ? -2.758 10.501 17.861 1.00 92.19 271 VAL A O 1
ATOM 2167 N N . ASN A 1 272 ? -1.120 9.094 17.224 1.00 90.25 272 ASN A N 1
ATOM 2168 C CA . ASN A 1 272 ? -1.177 9.275 15.779 1.00 90.25 272 ASN A CA 1
ATOM 2169 C C . ASN A 1 272 ? -1.939 8.150 15.069 1.00 90.25 272 ASN A C 1
ATOM 2171 O O . ASN A 1 272 ? -2.178 8.271 13.872 1.00 90.25 272 ASN A O 1
ATOM 2175 N N . GLY A 1 273 ? -2.309 7.078 15.778 1.00 93.38 273 GLY A N 1
ATOM 2176 C CA . GLY A 1 273 ? -3.109 5.997 15.216 1.00 93.38 273 GLY A CA 1
ATOM 2177 C C . GLY A 1 273 ? -2.323 5.087 14.277 1.00 93.38 273 GLY A C 1
ATOM 2178 O O . GLY A 1 273 ? -1.178 4.723 14.568 1.00 93.38 273 GLY A O 1
ATOM 2179 N N . PHE A 1 274 ? -2.955 4.680 13.174 1.00 92.12 274 PHE A N 1
ATOM 2180 C CA . PHE A 1 274 ? -2.288 3.936 12.101 1.00 92.12 274 PHE A CA 1
ATOM 2181 C C . PHE A 1 274 ? -1.545 4.889 11.171 1.00 92.12 274 PHE A C 1
ATOM 2183 O O . PHE A 1 274 ? -2.163 5.696 10.480 1.00 92.12 274 PHE A O 1
ATOM 2190 N N . ARG A 1 275 ? -0.223 4.745 11.083 1.00 90.62 275 ARG A N 1
ATOM 2191 C CA . ARG A 1 275 ? 0.597 5.535 10.165 1.00 90.62 275 ARG A CA 1
ATOM 2192 C C . ARG A 1 275 ? 1.359 4.634 9.207 1.00 90.62 275 ARG A C 1
ATOM 2194 O O . ARG A 1 275 ? 2.151 3.802 9.650 1.00 90.62 275 ARG A O 1
ATOM 2201 N N . SER A 1 276 ? 1.120 4.811 7.912 1.00 88.06 276 SER A N 1
ATOM 2202 C CA . SER A 1 276 ? 1.891 4.137 6.867 1.00 88.06 276 SER A CA 1
ATOM 2203 C C . SER A 1 276 ? 3.354 4.596 6.890 1.00 88.06 276 SER A C 1
ATOM 2205 O O . SER A 1 276 ? 3.652 5.729 7.280 1.00 88.06 276 SER A O 1
ATOM 2207 N N . ILE A 1 277 ? 4.273 3.702 6.527 1.00 88.81 277 ILE A N 1
ATOM 2208 C CA . ILE A 1 277 ? 5.690 4.014 6.327 1.00 88.81 277 ILE A CA 1
ATOM 2209 C C . ILE A 1 277 ? 5.956 3.984 4.821 1.00 88.81 277 ILE A C 1
ATOM 2211 O O . ILE A 1 277 ? 6.231 2.932 4.252 1.00 88.81 277 ILE A O 1
ATOM 2215 N N . ASP A 1 278 ? 5.871 5.154 4.188 1.00 83.69 278 ASP A N 1
ATOM 2216 C CA . ASP A 1 278 ? 5.852 5.288 2.723 1.00 83.69 278 ASP A CA 1
ATOM 2217 C C . ASP A 1 278 ? 7.219 5.665 2.118 1.00 83.69 278 ASP A C 1
ATOM 2219 O O . ASP A 1 278 ? 7.311 6.040 0.950 1.00 83.69 278 ASP A O 1
ATOM 2223 N N . SER A 1 279 ? 8.305 5.576 2.895 1.00 86.31 279 SER A N 1
ATOM 2224 C CA . SER A 1 279 ? 9.667 5.738 2.374 1.00 86.31 279 SER A CA 1
ATOM 2225 C C . SER A 1 279 ? 10.632 4.705 2.944 1.00 86.31 279 SER A C 1
ATOM 2227 O O . SER A 1 279 ? 10.560 4.338 4.121 1.00 86.31 279 SER A O 1
ATOM 2229 N N . TYR A 1 280 ? 11.588 4.279 2.116 1.00 89.94 280 TYR A N 1
ATOM 2230 C CA . TYR A 1 280 ? 12.609 3.328 2.538 1.00 89.94 280 TYR A CA 1
ATOM 2231 C C . TYR A 1 280 ? 13.525 3.898 3.623 1.00 89.94 280 TYR A C 1
ATOM 2233 O O . TYR A 1 280 ? 13.857 3.180 4.560 1.00 89.94 280 TYR A O 1
ATOM 2241 N N . VAL A 1 281 ? 13.904 5.179 3.527 1.00 90.94 281 VAL A N 1
ATOM 2242 C CA . VAL A 1 281 ? 14.751 5.849 4.531 1.00 90.94 281 VAL A CA 1
ATOM 2243 C C . VAL A 1 281 ? 14.121 5.731 5.914 1.00 90.94 281 VAL A C 1
ATOM 2245 O O . VAL A 1 281 ? 14.757 5.255 6.851 1.00 90.94 281 VAL A O 1
ATOM 2248 N N . GLU A 1 282 ? 12.842 6.081 6.022 1.00 92.38 282 GLU A N 1
ATOM 2249 C CA . GLU A 1 282 ? 12.120 5.992 7.281 1.00 92.38 282 GLU A CA 1
ATOM 2250 C C . GLU A 1 282 ? 11.967 4.544 7.766 1.00 92.38 282 GLU A C 1
ATOM 2252 O O . GLU A 1 282 ? 12.124 4.262 8.957 1.00 92.38 282 GLU A O 1
ATOM 2257 N N . LEU A 1 283 ? 11.649 3.613 6.863 1.00 93.44 283 LEU A N 1
ATOM 2258 C CA . LEU A 1 283 ? 11.521 2.205 7.222 1.00 93.44 283 LEU A CA 1
ATOM 2259 C C . LEU A 1 283 ? 12.843 1.650 7.759 1.00 93.44 283 LEU A C 1
ATOM 2261 O O . LEU A 1 283 ? 12.858 0.977 8.787 1.00 93.44 283 LEU A O 1
ATOM 2265 N N . HIS A 1 284 ? 13.950 1.968 7.091 1.00 93.69 284 HIS A N 1
ATOM 2266 C CA . HIS A 1 284 ? 15.288 1.515 7.446 1.00 93.69 284 HIS A CA 1
ATOM 2267 C C . HIS A 1 284 ? 15.758 2.055 8.804 1.00 93.69 284 HIS A C 1
ATOM 2269 O O . HIS A 1 284 ? 16.488 1.371 9.513 1.00 93.69 284 HIS A O 1
ATOM 2275 N N . GLU A 1 285 ? 15.304 3.244 9.208 1.00 95.12 285 GLU A N 1
ATOM 2276 C CA . GLU A 1 285 ? 15.550 3.778 10.555 1.00 95.12 285 GLU A CA 1
ATOM 2277 C C . GLU A 1 285 ? 14.763 3.040 11.647 1.00 95.12 285 GLU A C 1
ATOM 2279 O O . GLU A 1 285 ? 15.149 3.050 12.817 1.00 95.12 285 GLU A O 1
ATOM 2284 N N . LYS A 1 286 ? 13.640 2.412 11.287 1.00 95.44 286 LYS A N 1
ATOM 2285 C CA . LYS A 1 286 ? 12.688 1.834 12.240 1.00 95.44 286 LYS A CA 1
ATOM 2286 C C . LYS A 1 286 ? 12.803 0.325 12.413 1.00 95.44 286 LYS A C 1
ATOM 2288 O O . LYS A 1 286 ? 12.411 -0.178 13.468 1.00 95.44 286 LYS A O 1
ATOM 2293 N N . ILE A 1 287 ? 13.278 -0.393 11.397 1.00 95.50 287 ILE A N 1
ATOM 2294 C CA . ILE A 1 287 ? 13.381 -1.858 11.397 1.00 95.50 287 ILE A CA 1
ATOM 2295 C C . ILE A 1 287 ? 14.750 -2.319 10.895 1.00 95.50 287 ILE A C 1
ATOM 2297 O O . ILE A 1 287 ? 15.375 -1.668 10.062 1.00 95.50 287 ILE A O 1
ATOM 2301 N N . ASP A 1 288 ? 15.189 -3.499 11.336 1.00 95.69 288 ASP A N 1
ATOM 2302 C CA . ASP A 1 288 ? 16.386 -4.142 10.784 1.00 95.69 288 ASP A CA 1
ATOM 2303 C C . ASP A 1 288 ? 16.032 -4.874 9.479 1.00 95.69 288 ASP A C 1
ATOM 2305 O O . ASP A 1 288 ? 15.750 -6.075 9.463 1.00 95.69 288 ASP A O 1
ATOM 2309 N N . VAL A 1 289 ? 16.015 -4.126 8.369 1.00 94.25 289 VAL A N 1
ATOM 2310 C CA . VAL A 1 289 ? 15.670 -4.630 7.024 1.00 94.25 289 VAL A CA 1
ATOM 2311 C C . VAL A 1 289 ? 16.511 -5.852 6.632 1.00 94.25 289 VAL A C 1
ATOM 2313 O O . VAL A 1 289 ? 16.021 -6.729 5.922 1.00 94.25 289 VAL A O 1
ATOM 2316 N N . LEU A 1 290 ? 17.754 -5.961 7.115 1.00 92.94 290 LEU A N 1
ATOM 2317 C CA . LEU A 1 290 ? 18.652 -7.069 6.778 1.00 92.94 290 LEU A CA 1
ATOM 2318 C C . LEU A 1 290 ? 18.244 -8.402 7.427 1.00 92.94 290 LEU A C 1
ATOM 2320 O O . LEU A 1 290 ? 18.726 -9.450 7.001 1.00 92.94 290 LEU A O 1
ATOM 2324 N N . GLN A 1 291 ? 17.344 -8.388 8.418 1.00 95.44 291 GLN A N 1
ATOM 2325 C CA . GLN A 1 291 ? 16.766 -9.603 9.012 1.00 95.44 291 GLN A CA 1
ATOM 2326 C C . GLN A 1 291 ? 15.615 -10.191 8.188 1.00 95.44 291 GLN A C 1
ATOM 2328 O O . GLN A 1 291 ? 15.128 -11.280 8.509 1.00 95.44 291 GLN A O 1
ATOM 2333 N N . LEU A 1 292 ? 15.152 -9.489 7.151 1.00 95.00 292 LEU A N 1
ATOM 2334 C CA . LEU A 1 292 ? 14.181 -10.025 6.204 1.00 95.00 292 LEU A CA 1
ATOM 2335 C C . LEU A 1 292 ? 14.841 -11.076 5.295 1.00 95.00 292 LEU A C 1
ATOM 2337 O O . LEU A 1 292 ? 16.042 -11.045 5.029 1.00 95.00 292 LEU A O 1
ATOM 2341 N N . SER A 1 293 ? 14.045 -12.014 4.777 1.00 94.06 293 SER A N 1
ATOM 2342 C CA . SER A 1 293 ? 14.530 -12.973 3.775 1.00 94.06 293 SER A CA 1
ATOM 2343 C C . SER A 1 293 ? 14.962 -12.249 2.487 1.00 94.06 293 SER A C 1
ATOM 2345 O O . SER A 1 293 ? 14.298 -11.274 2.114 1.00 94.06 293 SER A O 1
ATOM 2347 N N . PRO A 1 294 ? 15.980 -12.729 1.747 1.00 95.94 294 PRO A N 1
ATOM 2348 C CA . PRO A 1 294 ? 16.447 -12.092 0.513 1.00 95.94 294 PRO A CA 1
ATOM 2349 C C . PRO A 1 294 ? 15.337 -11.718 -0.479 1.00 95.94 294 PRO A C 1
ATOM 2351 O O . PRO A 1 294 ? 15.323 -10.597 -0.988 1.00 95.94 294 PRO A O 1
ATOM 2354 N N . ARG A 1 295 ? 14.346 -12.593 -0.696 1.00 92.00 295 ARG A N 1
ATOM 2355 C CA . ARG A 1 295 ? 13.200 -12.306 -1.579 1.00 92.00 295 ARG A CA 1
ATOM 2356 C C . ARG A 1 295 ? 12.311 -11.159 -1.075 1.00 92.00 295 ARG A C 1
ATOM 2358 O O . ARG A 1 295 ? 11.674 -10.473 -1.863 1.00 92.00 295 ARG A O 1
ATOM 2365 N N . ARG A 1 296 ? 12.217 -10.958 0.240 1.00 91.62 296 ARG A N 1
ATOM 2366 C CA . ARG A 1 296 ? 11.420 -9.876 0.844 1.00 91.62 296 ARG A CA 1
ATOM 2367 C C . ARG A 1 296 ? 12.173 -8.554 0.723 1.00 91.62 296 ARG A C 1
ATOM 2369 O O . ARG A 1 296 ? 11.538 -7.550 0.434 1.00 91.62 296 ARG A O 1
ATOM 2376 N N . ILE A 1 297 ? 13.503 -8.569 0.861 1.00 95.31 297 ILE A N 1
ATOM 2377 C CA . ILE A 1 297 ? 14.357 -7.386 0.674 1.00 95.31 297 ILE A CA 1
ATOM 2378 C C . ILE A 1 297 ? 14.279 -6.878 -0.768 1.00 95.31 297 ILE A C 1
ATOM 2380 O O . ILE A 1 297 ? 14.065 -5.689 -0.971 1.00 95.31 297 ILE A O 1
ATOM 2384 N N . ILE A 1 298 ? 14.408 -7.752 -1.774 1.00 95.06 298 ILE A N 1
ATOM 2385 C CA . ILE A 1 298 ? 14.364 -7.296 -3.175 1.00 95.06 298 ILE A CA 1
ATOM 2386 C C . ILE A 1 298 ? 12.994 -6.727 -3.559 1.00 95.06 298 ILE A C 1
ATOM 2388 O O . ILE A 1 298 ? 12.946 -5.708 -4.237 1.00 95.06 298 ILE A O 1
ATOM 2392 N N . ASN A 1 299 ? 11.899 -7.341 -3.092 1.00 91.25 299 ASN A N 1
ATOM 2393 C CA . ASN A 1 299 ? 10.544 -6.848 -3.340 1.00 91.25 299 ASN A CA 1
ATOM 2394 C C . ASN A 1 299 ? 10.304 -5.517 -2.608 1.00 91.25 299 ASN A C 1
ATOM 2396 O O . ASN A 1 299 ? 9.762 -4.594 -3.200 1.00 91.25 299 ASN A O 1
ATOM 2400 N N . LEU A 1 300 ? 10.808 -5.374 -1.375 1.00 91.81 300 LEU A N 1
ATOM 2401 C CA . LEU A 1 300 ? 10.747 -4.125 -0.613 1.00 91.81 300 LEU A CA 1
ATOM 2402 C C . LEU A 1 300 ? 11.470 -2.973 -1.317 1.00 91.81 300 LEU A C 1
ATOM 2404 O O . LEU A 1 300 ? 10.911 -1.896 -1.491 1.00 91.81 300 LEU A O 1
ATOM 2408 N N . LEU A 1 301 ? 12.728 -3.197 -1.707 1.00 93.25 301 LEU A N 1
ATOM 2409 C CA . LEU A 1 301 ? 13.543 -2.179 -2.367 1.00 93.25 301 LEU A CA 1
ATOM 2410 C C . LEU A 1 301 ? 12.967 -1.810 -3.736 1.00 93.25 301 LEU A C 1
ATOM 2412 O O . LEU A 1 301 ? 12.995 -0.640 -4.106 1.00 93.25 301 LEU A O 1
ATOM 2416 N N . ALA A 1 302 ? 12.429 -2.788 -4.470 1.00 90.12 302 ALA A N 1
ATOM 2417 C CA . ALA A 1 302 ? 11.733 -2.534 -5.724 1.00 90.12 302 ALA A CA 1
ATOM 2418 C C . ALA A 1 302 ? 10.451 -1.710 -5.505 1.00 90.12 302 ALA A C 1
ATOM 2420 O O . ALA A 1 302 ? 10.258 -0.722 -6.206 1.00 90.12 302 ALA A O 1
ATOM 2421 N N . GLY A 1 303 ? 9.645 -2.044 -4.489 1.00 85.19 303 GLY A N 1
ATOM 2422 C CA . GLY A 1 303 ? 8.415 -1.323 -4.140 1.00 85.19 303 GLY A CA 1
ATOM 2423 C C . GLY A 1 303 ? 8.646 0.133 -3.723 1.00 85.19 303 GLY A C 1
ATOM 2424 O O . GLY A 1 303 ? 7.883 1.009 -4.109 1.00 85.19 303 GLY A O 1
ATOM 2425 N N . PHE A 1 304 ? 9.747 0.427 -3.021 1.00 85.62 304 PHE A N 1
ATOM 2426 C CA . PHE A 1 304 ? 10.161 1.811 -2.735 1.00 85.62 304 PHE A CA 1
ATOM 2427 C C . PHE A 1 304 ? 10.931 2.488 -3.877 1.00 85.62 304 PHE A C 1
ATOM 2429 O O . PHE A 1 304 ? 11.329 3.645 -3.751 1.00 85.62 304 PHE A O 1
ATOM 2436 N N . TYR A 1 305 ? 11.157 1.794 -4.995 1.00 85.12 305 TYR A N 1
ATOM 2437 C CA . TYR A 1 305 ? 11.963 2.263 -6.124 1.00 85.12 305 TYR A CA 1
ATOM 2438 C C . TYR A 1 305 ? 13.415 2.625 -5.770 1.00 85.12 305 TYR A C 1
ATOM 2440 O O . TYR A 1 305 ? 14.045 3.448 -6.443 1.00 85.12 305 TYR A O 1
ATOM 2448 N N . GLU A 1 306 ? 13.987 1.959 -4.767 1.00 90.25 306 GLU A N 1
ATOM 2449 C CA . GLU A 1 306 ? 15.367 2.129 -4.302 1.00 90.25 306 GLU A CA 1
ATOM 2450 C C . GLU A 1 306 ? 16.361 1.396 -5.213 1.00 90.25 306 GLU A C 1
ATOM 2452 O O . GLU A 1 306 ? 17.124 0.519 -4.800 1.00 90.25 306 GLU A O 1
ATOM 2457 N N . THR A 1 307 ? 16.338 1.746 -6.499 1.00 90.12 307 THR A N 1
ATOM 2458 C CA . THR A 1 307 ? 17.059 1.046 -7.573 1.00 90.12 307 THR A CA 1
ATOM 2459 C C . THR A 1 307 ? 18.567 1.007 -7.331 1.00 90.12 307 THR A C 1
ATOM 2461 O O . THR A 1 307 ? 19.209 -0.007 -7.599 1.00 90.12 307 THR A O 1
ATOM 2464 N N . GLU A 1 308 ? 19.160 2.074 -6.791 1.00 92.56 308 GLU A N 1
ATOM 2465 C CA . GLU A 1 308 ? 20.596 2.104 -6.486 1.00 92.56 308 GLU A CA 1
ATOM 2466 C C . GLU A 1 308 ? 20.963 1.107 -5.372 1.00 92.56 308 GLU A C 1
ATOM 2468 O O . GLU A 1 308 ? 21.938 0.355 -5.482 1.00 92.56 308 GLU A O 1
ATOM 2473 N N . ILE A 1 309 ? 20.155 1.060 -4.309 1.00 95.00 309 ILE A N 1
ATOM 2474 C CA . ILE A 1 309 ? 20.346 0.144 -3.179 1.00 95.00 309 ILE A CA 1
ATOM 2475 C C . ILE A 1 309 ? 20.101 -1.295 -3.637 1.00 95.00 309 ILE A C 1
ATOM 2477 O O . ILE A 1 309 ? 20.899 -2.187 -3.337 1.00 95.00 309 ILE A O 1
ATOM 2481 N N . LEU A 1 310 ? 19.046 -1.517 -4.424 1.00 96.31 310 LEU A N 1
ATOM 2482 C CA . LEU A 1 310 ? 18.722 -2.818 -4.993 1.00 96.31 310 LEU A CA 1
ATOM 2483 C C . LEU A 1 310 ? 19.835 -3.318 -5.912 1.00 96.31 310 LEU A C 1
ATOM 2485 O O . LEU A 1 310 ? 20.215 -4.478 -5.786 1.00 96.31 310 LEU A O 1
ATOM 2489 N N . ASN A 1 311 ? 20.417 -2.470 -6.768 1.00 96.81 311 ASN A N 1
ATOM 2490 C CA . ASN A 1 311 ? 21.583 -2.824 -7.585 1.00 96.81 311 ASN A CA 1
ATOM 2491 C C . ASN A 1 311 ? 22.702 -3.401 -6.703 1.00 96.81 311 ASN A C 1
ATOM 2493 O O . ASN A 1 311 ? 23.120 -4.543 -6.903 1.00 96.81 311 ASN A O 1
ATOM 2497 N N . LYS A 1 312 ? 23.136 -2.650 -5.682 1.00 97.25 312 LYS A N 1
ATOM 2498 C CA . LYS A 1 312 ? 24.208 -3.060 -4.755 1.00 97.25 312 LYS A CA 1
ATOM 2499 C C . LYS A 1 312 ? 23.871 -4.373 -4.040 1.00 97.25 312 LYS A C 1
ATOM 2501 O O . LYS A 1 312 ? 24.687 -5.298 -4.024 1.00 97.25 312 LYS A O 1
ATOM 2506 N N . TYR A 1 313 ? 22.657 -4.484 -3.499 1.00 97.62 313 TYR A N 1
ATOM 2507 C CA . TYR A 1 313 ? 22.195 -5.678 -2.791 1.00 97.62 313 TYR A CA 1
ATOM 2508 C C . TYR A 1 313 ? 22.146 -6.911 -3.705 1.00 97.62 313 TYR A C 1
ATOM 2510 O O . TYR A 1 313 ? 22.619 -7.982 -3.315 1.00 97.62 313 TYR A O 1
ATOM 2518 N N . THR A 1 314 ? 21.644 -6.744 -4.934 1.00 97.94 314 THR A N 1
ATOM 2519 C CA . THR A 1 314 ? 21.549 -7.791 -5.962 1.00 97.94 314 THR A CA 1
ATOM 2520 C C . THR A 1 314 ? 22.913 -8.397 -6.251 1.00 97.94 314 THR A C 1
ATOM 2522 O O . THR A 1 314 ? 23.061 -9.617 -6.217 1.00 97.94 314 THR A O 1
ATOM 2525 N N . LYS A 1 315 ? 23.934 -7.566 -6.506 1.00 97.00 315 LYS A N 1
ATOM 2526 C CA . LYS A 1 315 ? 25.282 -8.068 -6.821 1.00 97.00 315 LYS A CA 1
ATOM 2527 C C . LYS A 1 315 ? 25.900 -8.802 -5.637 1.00 97.00 315 LYS A C 1
ATOM 2529 O O . LYS A 1 315 ? 26.483 -9.867 -5.816 1.00 97.00 315 LYS A O 1
ATOM 2534 N N . ALA A 1 316 ? 25.752 -8.256 -4.431 1.00 97.44 316 ALA A N 1
ATOM 2535 C CA . ALA A 1 316 ? 26.339 -8.840 -3.230 1.00 97.44 316 ALA A CA 1
ATOM 2536 C C . ALA A 1 316 ? 25.674 -10.166 -2.817 1.00 97.44 316 ALA A C 1
ATOM 2538 O O . ALA A 1 316 ? 26.337 -11.023 -2.238 1.00 97.44 316 ALA A O 1
ATOM 2539 N N . ASN A 1 317 ? 24.384 -10.353 -3.122 1.00 97.94 317 ASN A N 1
ATOM 2540 C CA . ASN A 1 317 ? 23.582 -11.458 -2.588 1.00 97.94 317 ASN A CA 1
ATOM 2541 C C . ASN A 1 317 ? 22.936 -12.346 -3.660 1.00 97.94 317 ASN A C 1
ATOM 2543 O O . ASN A 1 317 ? 22.064 -13.142 -3.319 1.00 97.94 317 ASN A O 1
ATOM 2547 N N . PHE A 1 318 ? 23.351 -12.245 -4.929 1.00 97.94 318 PHE A N 1
ATOM 2548 C CA . PHE A 1 318 ? 22.696 -12.905 -6.069 1.00 97.94 318 PHE A CA 1
ATOM 2549 C C . PHE A 1 318 ? 22.349 -14.380 -5.810 1.00 97.94 318 PHE A C 1
ATOM 2551 O O . PHE A 1 318 ? 21.205 -14.789 -5.991 1.00 97.94 318 PHE A O 1
ATOM 2558 N N . ASP A 1 319 ? 23.313 -15.171 -5.328 1.00 97.19 319 ASP A N 1
ATOM 2559 C CA . ASP A 1 319 ? 23.116 -16.611 -5.120 1.00 97.19 319 ASP A CA 1
ATOM 2560 C C . ASP A 1 319 ? 22.114 -16.899 -3.988 1.00 97.19 319 ASP A C 1
ATOM 2562 O O . ASP A 1 319 ? 21.272 -17.787 -4.112 1.00 97.19 319 ASP A O 1
ATOM 2566 N N . ASN A 1 320 ? 22.158 -16.121 -2.899 1.00 97.44 320 ASN A N 1
ATOM 2567 C CA . ASN A 1 320 ? 21.209 -16.245 -1.788 1.00 97.44 320 ASN A CA 1
ATOM 2568 C C . ASN A 1 320 ? 19.801 -15.819 -2.205 1.00 97.44 320 ASN A C 1
ATOM 2570 O O . ASN A 1 320 ? 18.827 -16.457 -1.811 1.00 97.44 320 ASN A O 1
ATOM 2574 N N . ILE A 1 321 ? 19.704 -14.768 -3.020 1.00 97.25 321 ILE A N 1
ATOM 2575 C CA . ILE A 1 321 ? 18.440 -14.293 -3.571 1.00 97.25 321 ILE A CA 1
ATOM 2576 C C . ILE A 1 321 ? 17.810 -15.373 -4.448 1.00 97.25 321 ILE A C 1
ATOM 2578 O O . ILE A 1 321 ? 16.658 -15.722 -4.228 1.00 97.25 321 ILE A O 1
ATOM 2582 N N . TYR A 1 322 ? 18.555 -15.945 -5.395 1.00 95.50 322 TYR A N 1
ATOM 2583 C CA . TYR A 1 322 ? 18.012 -16.977 -6.280 1.00 95.50 322 TYR A CA 1
ATOM 2584 C C . TYR A 1 322 ? 17.719 -18.292 -5.571 1.00 95.50 322 TYR A C 1
ATOM 2586 O O . TYR A 1 322 ? 16.743 -18.956 -5.905 1.00 95.50 322 TYR A O 1
ATOM 2594 N N . LYS A 1 323 ? 18.507 -18.650 -4.554 1.00 95.31 323 LYS A N 1
ATOM 2595 C CA . LYS A 1 323 ? 18.191 -19.788 -3.690 1.00 95.31 323 LYS A CA 1
ATOM 2596 C C . LYS A 1 323 ? 16.852 -19.597 -2.972 1.00 95.31 323 LYS A C 1
ATOM 2598 O O . LYS A 1 323 ? 16.071 -20.538 -2.901 1.00 95.31 323 LYS A O 1
ATOM 2603 N N . ASP A 1 324 ? 16.605 -18.404 -2.434 1.00 94.00 324 ASP A N 1
ATOM 2604 C CA . ASP A 1 324 ? 15.357 -18.077 -1.738 1.00 94.00 324 ASP A CA 1
ATOM 2605 C C . ASP A 1 324 ? 14.178 -17.960 -2.718 1.00 94.00 324 ASP A C 1
ATOM 2607 O O . ASP A 1 324 ? 13.122 -18.537 -2.477 1.00 94.00 324 ASP A O 1
ATOM 2611 N N . LEU A 1 325 ? 14.367 -17.302 -3.868 1.00 91.50 325 LEU A N 1
ATOM 2612 C CA . LEU A 1 325 ? 13.354 -17.217 -4.923 1.00 91.50 325 LEU A CA 1
ATOM 2613 C C . LEU A 1 325 ? 12.919 -18.606 -5.386 1.00 91.50 325 LEU A C 1
ATOM 2615 O O . LEU A 1 325 ? 11.748 -18.911 -5.255 1.00 91.50 325 LEU A O 1
ATOM 2619 N N . LEU A 1 326 ? 13.841 -19.478 -5.805 1.00 90.44 326 LEU A N 1
ATOM 2620 C CA . LEU A 1 326 ? 13.505 -20.819 -6.307 1.00 90.44 326 LEU A CA 1
ATOM 2621 C C . LEU A 1 326 ? 12.903 -21.755 -5.245 1.00 90.44 326 LEU A C 1
ATOM 2623 O O . LEU A 1 326 ? 12.269 -22.748 -5.588 1.00 90.44 326 LEU A O 1
ATOM 2627 N N . ALA A 1 327 ? 13.128 -21.479 -3.957 1.00 90.00 327 ALA A N 1
ATOM 2628 C CA . ALA A 1 327 ? 12.544 -22.258 -2.866 1.00 90.00 327 ALA A CA 1
ATOM 2629 C C . ALA A 1 327 ? 11.084 -21.880 -2.577 1.00 90.00 327 ALA A C 1
ATOM 2631 O O . ALA A 1 327 ? 10.347 -22.693 -2.023 1.00 90.00 327 ALA A O 1
ATOM 2632 N N . ASN A 1 328 ? 10.683 -20.651 -2.911 1.00 83.44 328 ASN A N 1
ATOM 2633 C CA . ASN A 1 328 ? 9.348 -20.131 -2.611 1.00 83.44 328 ASN A CA 1
ATOM 2634 C C . ASN A 1 328 ? 8.510 -19.941 -3.878 1.00 83.44 328 ASN A C 1
ATOM 2636 O O . ASN A 1 328 ? 7.301 -20.104 -3.837 1.00 83.44 328 ASN A O 1
ATOM 2640 N N . TYR A 1 329 ? 9.144 -19.619 -4.994 1.00 77.44 329 TYR A N 1
ATOM 2641 C CA . TYR A 1 329 ? 8.524 -19.273 -6.257 1.00 77.44 329 TYR A CA 1
ATOM 2642 C C . TYR A 1 329 ? 9.056 -20.190 -7.355 1.00 77.44 329 TYR A C 1
ATOM 2644 O O . TYR A 1 329 ? 10.249 -20.487 -7.433 1.00 77.44 329 TYR A O 1
ATOM 2652 N N . TRP A 1 330 ? 8.152 -20.616 -8.231 1.00 73.19 330 TRP A N 1
ATOM 2653 C CA . TRP A 1 330 ? 8.543 -21.133 -9.536 1.00 73.19 330 TRP A CA 1
ATOM 2654 C C . TRP A 1 330 ? 9.071 -19.970 -10.403 1.00 73.19 330 TRP A C 1
ATOM 2656 O O . TRP A 1 330 ? 9.121 -18.824 -9.953 1.00 73.19 330 TRP A O 1
ATOM 2666 N N . TRP A 1 331 ? 9.463 -20.219 -11.652 1.00 69.62 331 TRP A N 1
ATOM 2667 C CA . TRP A 1 331 ? 9.681 -19.109 -12.579 1.00 69.62 331 TRP A CA 1
ATOM 2668 C C . TRP A 1 331 ? 8.353 -18.389 -12.872 1.00 69.62 331 TRP A C 1
ATOM 2670 O O . TRP A 1 331 ? 7.325 -19.007 -13.130 1.00 69.62 331 TRP A O 1
ATOM 2680 N N . LEU A 1 332 ? 8.391 -17.064 -12.772 1.00 66.44 332 LEU A N 1
ATOM 2681 C CA . LEU A 1 332 ? 7.276 -16.121 -12.832 1.00 66.44 332 LEU A CA 1
ATOM 2682 C C . LEU A 1 332 ? 7.641 -14.998 -13.818 1.00 66.44 332 LEU A C 1
ATOM 2684 O O . LEU A 1 332 ? 7.857 -13.837 -13.455 1.00 66.44 332 LEU A O 1
ATOM 2688 N N . LEU A 1 333 ? 7.785 -15.397 -15.084 1.00 63.75 333 LEU A N 1
ATOM 2689 C CA . LEU A 1 333 ? 8.037 -14.514 -16.222 1.00 63.75 333 LEU A CA 1
ATOM 2690 C C . LEU A 1 333 ? 6.732 -13.852 -16.647 1.00 63.75 333 LEU A C 1
ATOM 2692 O O . LEU A 1 333 ? 5.777 -14.564 -16.952 1.00 63.75 333 LEU A O 1
ATOM 2696 N N . HIS A 1 334 ? 6.685 -12.518 -16.730 1.00 62.91 334 HIS A N 1
ATOM 2697 C CA . HIS A 1 334 ? 5.458 -11.902 -17.243 1.00 62.91 334 HIS A CA 1
ATOM 2698 C C . HIS A 1 334 ? 5.537 -10.571 -17.972 1.00 62.91 334 HIS A C 1
ATOM 2700 O O . HIS A 1 334 ? 4.619 -10.274 -18.729 1.00 62.91 334 HIS A O 1
ATOM 2706 N N . HIS A 1 335 ? 6.609 -9.792 -17.846 1.00 51.94 335 HIS A N 1
ATOM 2707 C CA . HIS A 1 335 ? 6.758 -8.655 -18.755 1.00 51.94 335 HIS A CA 1
ATOM 2708 C C . HIS A 1 335 ? 7.023 -9.201 -20.163 1.00 51.94 335 HIS A C 1
ATOM 2710 O O . HIS A 1 335 ? 8.148 -9.560 -20.514 1.00 51.94 335 HIS A O 1
ATOM 2716 N N . THR A 1 336 ? 5.941 -9.376 -20.924 1.00 45.34 336 THR A N 1
ATOM 2717 C CA . THR A 1 336 ? 5.937 -9.959 -22.257 1.00 45.34 336 THR A CA 1
ATOM 2718 C C . THR A 1 336 ? 6.672 -9.045 -23.222 1.00 45.34 336 THR A C 1
ATOM 2720 O O . THR A 1 336 ? 6.492 -7.832 -23.245 1.00 45.34 336 THR A O 1
ATOM 2723 N N . PHE A 1 337 ? 7.512 -9.677 -24.032 1.00 46.44 337 PHE A N 1
ATOM 2724 C CA . PHE A 1 337 ? 8.300 -9.098 -25.112 1.00 46.44 337 PHE A CA 1
ATOM 2725 C C . PHE A 1 337 ? 7.438 -8.743 -26.330 1.00 46.44 337 PHE A C 1
ATOM 2727 O O . PHE A 1 337 ? 7.607 -9.361 -27.390 1.00 46.44 337 PHE A O 1
ATOM 2734 N N . ASP A 1 338 ? 6.497 -7.810 -26.195 1.00 38.41 338 ASP A N 1
ATOM 2735 C CA . ASP A 1 338 ? 5.806 -7.260 -27.362 1.00 38.41 338 ASP A CA 1
ATOM 2736 C C . ASP A 1 338 ? 6.080 -5.773 -27.557 1.00 38.41 338 ASP A C 1
ATOM 2738 O O . ASP A 1 338 ? 6.000 -4.967 -26.634 1.00 38.41 338 ASP A O 1
ATOM 2742 N N . ASP A 1 339 ? 6.383 -5.445 -28.814 1.00 37.41 339 ASP A N 1
ATOM 2743 C CA . ASP A 1 339 ? 6.552 -4.102 -29.365 1.00 37.41 339 ASP A CA 1
ATOM 2744 C C . ASP A 1 339 ? 5.183 -3.427 -29.561 1.00 37.41 339 ASP A C 1
ATOM 2746 O O . ASP A 1 339 ? 4.893 -2.879 -30.624 1.00 37.41 339 ASP A O 1
ATOM 2750 N N . ASN A 1 340 ? 4.292 -3.512 -28.571 1.00 37.06 340 ASN A N 1
ATOM 2751 C CA . ASN A 1 340 ? 3.074 -2.717 -28.598 1.00 37.06 340 ASN A CA 1
ATOM 2752 C C . ASN A 1 340 ? 3.338 -1.403 -27.875 1.00 37.06 340 ASN A C 1
ATOM 2754 O O . ASN A 1 340 ? 3.816 -1.392 -26.746 1.00 37.06 340 ASN A O 1
ATOM 2758 N N . ILE A 1 341 ? 2.983 -0.308 -28.544 1.00 38.12 341 ILE A N 1
ATOM 2759 C CA . ILE A 1 341 ? 3.229 1.090 -28.157 1.00 38.12 341 ILE A CA 1
ATOM 2760 C C . ILE A 1 341 ? 2.796 1.424 -26.710 1.00 38.12 341 ILE A C 1
ATOM 2762 O O . ILE A 1 341 ? 3.315 2.375 -26.141 1.00 38.12 341 ILE A O 1
ATOM 2766 N N . PHE A 1 342 ? 1.933 0.612 -26.088 1.00 42.78 342 PHE A N 1
ATOM 2767 C CA . PHE A 1 342 ? 1.394 0.820 -24.737 1.00 42.78 342 PHE A CA 1
ATOM 2768 C C . PHE A 1 342 ? 1.757 -0.281 -23.720 1.00 42.78 342 PHE A C 1
ATOM 2770 O O . PHE A 1 342 ? 1.342 -0.221 -22.570 1.00 42.78 342 PHE A O 1
ATOM 2777 N N . GLN A 1 343 ? 2.539 -1.298 -24.104 1.00 46.59 343 GLN A N 1
ATOM 2778 C CA . GLN A 1 343 ? 3.098 -2.272 -23.162 1.00 46.59 343 GLN A CA 1
ATOM 2779 C C . GLN A 1 343 ? 4.589 -2.010 -23.017 1.00 46.59 343 GLN A C 1
ATOM 2781 O O . GLN A 1 343 ? 5.365 -2.101 -23.965 1.00 46.59 343 GLN A O 1
ATOM 2786 N N . THR A 1 344 ? 4.987 -1.643 -21.805 1.00 44.75 344 THR A N 1
ATOM 2787 C CA . THR A 1 344 ? 6.344 -1.245 -21.457 1.00 44.75 344 THR A CA 1
ATOM 2788 C C . THR A 1 344 ? 7.317 -2.406 -21.621 1.00 44.75 344 THR A C 1
ATOM 2790 O O . THR A 1 344 ? 7.581 -3.180 -20.701 1.00 44.75 344 THR A O 1
ATOM 2793 N N . SER A 1 345 ? 7.870 -2.524 -22.827 1.00 46.84 345 SER A N 1
ATOM 2794 C CA . SER A 1 345 ? 8.945 -3.460 -23.105 1.00 46.84 345 SER A CA 1
ATOM 2795 C C . SER A 1 345 ? 10.091 -3.209 -22.120 1.00 46.84 345 SER A C 1
ATOM 2797 O O . SER A 1 345 ? 10.524 -2.078 -21.878 1.00 46.84 345 SER A O 1
ATOM 2799 N N . LEU A 1 346 ? 10.602 -4.284 -21.524 1.00 51.94 346 LEU A N 1
ATOM 2800 C CA . LEU A 1 346 ? 11.942 -4.312 -20.948 1.00 51.94 346 LEU A CA 1
ATOM 2801 C C . LEU A 1 346 ? 12.908 -4.134 -22.133 1.00 51.94 346 LEU A C 1
ATOM 2803 O O . LEU A 1 346 ? 13.399 -5.135 -22.643 1.00 51.94 346 LEU A O 1
ATOM 2807 N N . ALA A 1 347 ? 13.060 -2.890 -22.606 1.00 44.41 347 ALA A N 1
ATOM 2808 C CA . ALA A 1 347 ? 13.294 -2.404 -23.977 1.00 44.41 347 ALA A CA 1
ATOM 2809 C C . ALA A 1 347 ? 14.483 -2.954 -24.803 1.00 44.41 347 ALA A C 1
ATOM 2811 O O . ALA A 1 347 ? 15.133 -2.222 -25.548 1.00 44.41 347 ALA A O 1
ATOM 2812 N N . SER A 1 348 ? 14.750 -4.256 -24.760 1.00 52.88 348 SER A N 1
ATOM 2813 C CA . SER A 1 348 ? 15.616 -4.935 -25.711 1.00 52.88 348 SER A CA 1
ATOM 2814 C C . SER A 1 348 ? 15.216 -6.394 -25.949 1.00 52.88 348 SER A C 1
ATOM 2816 O O . SER A 1 348 ? 14.613 -7.071 -25.111 1.00 52.88 348 SER A O 1
ATOM 2818 N N . SER A 1 349 ? 15.554 -6.874 -27.145 1.00 68.25 349 SER A N 1
ATOM 2819 C CA . SER A 1 349 ? 15.336 -8.243 -27.623 1.00 68.25 349 SER A CA 1
ATOM 2820 C C . SER A 1 349 ? 15.959 -9.298 -26.699 1.00 68.25 349 SER A C 1
ATOM 2822 O O . SER A 1 349 ? 17.066 -9.087 -26.216 1.00 68.25 349 SER A O 1
ATOM 2824 N N . ILE A 1 350 ? 15.326 -10.471 -26.521 1.00 76.56 350 ILE A N 1
ATOM 2825 C CA . ILE A 1 350 ? 15.918 -11.622 -25.794 1.00 76.56 350 ILE A CA 1
ATOM 2826 C C . ILE A 1 350 ? 17.287 -12.049 -26.337 1.00 76.56 350 ILE A C 1
ATOM 2828 O O . ILE A 1 350 ? 18.041 -12.734 -25.646 1.00 76.56 350 ILE A O 1
ATOM 2832 N N . GLU A 1 351 ? 17.618 -11.658 -27.570 1.00 80.31 351 GLU A N 1
ATOM 2833 C CA . GLU A 1 351 ? 18.898 -11.986 -28.189 1.00 80.31 351 GLU A CA 1
ATOM 2834 C C . GLU A 1 351 ? 20.088 -11.404 -27.428 1.00 80.31 351 GLU A C 1
ATOM 2836 O O . GLU A 1 351 ? 21.134 -12.052 -27.350 1.00 80.31 351 GLU A O 1
ATOM 2841 N N . ASP A 1 352 ? 19.926 -10.219 -26.833 1.00 81.06 352 ASP A N 1
ATOM 2842 C CA . ASP A 1 352 ? 21.001 -9.538 -26.112 1.00 81.06 352 ASP A CA 1
ATOM 2843 C C . ASP A 1 352 ? 21.253 -10.131 -24.713 1.00 81.06 352 ASP A C 1
ATOM 2845 O O . ASP A 1 352 ? 22.311 -9.894 -24.117 1.00 81.06 352 ASP A O 1
ATOM 2849 N N . LEU A 1 353 ? 20.318 -10.936 -24.194 1.00 84.69 353 LEU A N 1
ATOM 2850 C CA . LEU A 1 353 ? 20.447 -11.599 -22.907 1.00 84.69 353 LEU A CA 1
ATOM 2851 C C . LEU A 1 353 ? 21.486 -12.713 -23.028 1.00 84.69 353 LEU A C 1
ATOM 2853 O O . LEU A 1 353 ? 21.478 -13.528 -23.956 1.00 84.69 353 LEU A O 1
ATOM 2857 N N . ALA A 1 354 ? 22.404 -12.759 -22.062 1.00 89.94 354 ALA A N 1
ATOM 2858 C CA . ALA A 1 354 ? 23.378 -13.840 -21.944 1.00 89.94 354 ALA A CA 1
ATOM 2859 C C . ALA A 1 354 ? 22.734 -15.051 -21.259 1.00 89.94 354 ALA A C 1
ATOM 2861 O O . ALA A 1 354 ? 23.175 -15.455 -20.191 1.00 89.94 354 ALA A O 1
ATOM 2862 N N . ILE A 1 355 ? 21.681 -15.574 -21.885 1.00 88.62 355 ILE A N 1
ATOM 2863 C CA . ILE A 1 355 ? 20.985 -16.809 -21.519 1.00 88.62 355 ILE A CA 1
ATOM 2864 C C . ILE A 1 355 ? 21.175 -17.871 -22.612 1.00 88.62 355 ILE A C 1
ATOM 2866 O O . ILE A 1 355 ? 21.550 -17.531 -23.739 1.00 88.62 355 ILE A O 1
ATOM 2870 N N . SER A 1 356 ? 20.953 -19.142 -22.284 1.00 93.25 356 SER A N 1
ATOM 2871 C CA . SER A 1 356 ? 21.165 -20.277 -23.188 1.00 93.25 356 SER A CA 1
ATOM 2872 C C . SER A 1 356 ? 20.236 -20.266 -24.407 1.00 93.25 356 SER A C 1
ATOM 2874 O O . SER A 1 356 ? 19.108 -19.770 -24.360 1.00 93.25 356 SER A O 1
ATOM 2876 N N . ASP A 1 357 ? 20.702 -20.862 -25.509 1.00 92.25 357 ASP A N 1
ATOM 2877 C CA . ASP A 1 357 ? 19.894 -21.019 -26.725 1.00 92.25 357 ASP A CA 1
ATOM 2878 C C . ASP A 1 357 ? 18.668 -21.909 -26.493 1.00 92.25 357 ASP A C 1
ATOM 2880 O O . ASP A 1 357 ? 17.632 -21.686 -27.113 1.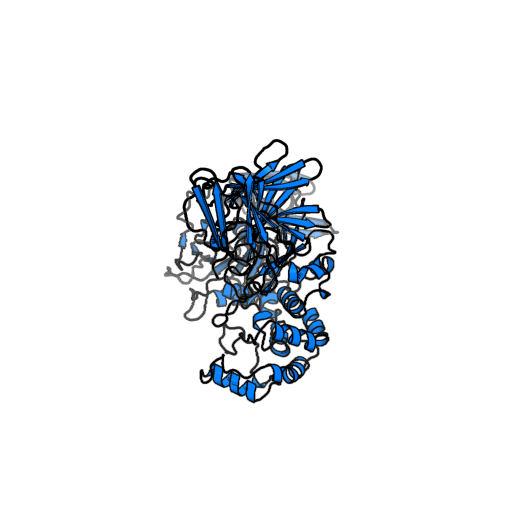00 92.25 357 ASP A O 1
ATOM 2884 N N . GLU A 1 358 ? 18.755 -22.878 -25.576 1.00 93.06 358 GLU A N 1
ATOM 2885 C CA . GLU A 1 358 ? 17.619 -23.697 -25.143 1.00 93.06 358 GLU A CA 1
ATOM 2886 C C . GLU A 1 358 ? 16.491 -22.817 -24.595 1.00 93.06 358 GLU A C 1
ATOM 2888 O O . GLU A 1 358 ? 15.367 -22.867 -25.095 1.00 93.06 358 GLU A O 1
ATOM 2893 N N . ILE A 1 359 ? 16.811 -21.932 -23.646 1.00 90.06 359 ILE A N 1
ATOM 2894 C CA . ILE A 1 359 ? 15.844 -20.995 -23.071 1.00 90.06 359 ILE A CA 1
ATOM 2895 C C . ILE A 1 359 ? 15.343 -19.999 -24.121 1.00 90.06 359 ILE A C 1
ATOM 2897 O O . ILE A 1 359 ? 14.140 -19.748 -24.194 1.00 90.06 359 ILE A O 1
ATOM 2901 N N . LYS A 1 360 ? 16.221 -19.441 -24.967 1.00 88.00 360 LYS A N 1
ATOM 2902 C CA . LYS A 1 360 ? 15.796 -18.523 -26.043 1.00 88.00 360 LYS A CA 1
ATOM 2903 C C . LYS A 1 360 ? 14.818 -19.200 -27.001 1.00 88.00 360 LYS A C 1
ATOM 2905 O O . LYS A 1 360 ? 13.809 -18.604 -27.369 1.00 88.00 360 LYS A O 1
ATOM 2910 N N . ASN A 1 361 ? 15.090 -20.444 -27.388 1.00 89.88 361 ASN A N 1
ATOM 2911 C CA . ASN A 1 361 ? 14.206 -21.226 -28.248 1.00 89.88 361 ASN A CA 1
ATOM 2912 C C . ASN A 1 361 ? 12.869 -21.524 -27.564 1.00 89.88 361 ASN A C 1
ATOM 2914 O O . ASN A 1 361 ? 11.832 -21.338 -28.197 1.00 89.88 361 ASN A O 1
ATOM 2918 N N . ALA A 1 362 ? 12.880 -21.896 -26.280 1.00 88.00 362 ALA A N 1
ATOM 2919 C CA . ALA A 1 362 ? 11.660 -22.108 -25.504 1.00 88.00 362 ALA A CA 1
ATOM 2920 C C . ALA A 1 362 ? 10.804 -20.832 -25.425 1.00 88.00 362 ALA A C 1
ATOM 2922 O O . ALA A 1 362 ? 9.613 -20.876 -25.714 1.00 88.00 362 ALA A O 1
ATOM 2923 N N . LEU A 1 363 ? 11.406 -19.669 -25.146 1.00 83.12 363 LEU A N 1
ATOM 2924 C CA . LEU A 1 363 ? 10.701 -18.377 -25.131 1.00 83.12 363 LEU A CA 1
ATOM 2925 C C . LEU A 1 363 ? 10.070 -18.040 -26.493 1.00 83.12 363 LEU A C 1
ATOM 2927 O O . LEU A 1 363 ? 8.931 -17.572 -26.552 1.00 83.12 363 LEU A O 1
ATOM 2931 N N . ARG A 1 364 ? 10.779 -18.299 -27.602 1.00 84.31 364 ARG A N 1
ATOM 2932 C CA . ARG A 1 364 ? 10.230 -18.115 -28.959 1.00 84.31 364 ARG A CA 1
ATOM 2933 C C . ARG A 1 364 ? 9.064 -19.070 -29.231 1.00 84.31 364 ARG A C 1
ATOM 2935 O O . ARG A 1 364 ? 8.084 -18.645 -29.839 1.00 84.31 364 ARG A O 1
ATOM 2942 N N . ALA A 1 365 ? 9.160 -20.323 -28.787 1.00 85.19 365 ALA A N 1
ATOM 2943 C CA . ALA A 1 365 ? 8.102 -21.318 -28.942 1.00 85.19 365 ALA A CA 1
ATOM 2944 C C . ALA A 1 365 ? 6.845 -20.934 -28.142 1.00 85.19 365 ALA A C 1
ATOM 2946 O O . ALA A 1 365 ? 5.752 -20.944 -28.701 1.00 85.19 365 ALA A O 1
ATOM 2947 N N . ILE A 1 366 ? 6.999 -20.472 -26.894 1.00 80.94 366 ILE A N 1
ATOM 2948 C CA . ILE A 1 366 ? 5.901 -19.919 -26.080 1.00 80.94 366 ILE A CA 1
ATOM 2949 C C . ILE A 1 366 ? 5.225 -18.750 -26.810 1.00 80.94 366 ILE A C 1
ATOM 2951 O O . ILE A 1 366 ? 4.004 -18.737 -26.961 1.00 80.94 366 ILE A O 1
ATOM 2955 N N . LYS A 1 367 ? 6.005 -17.797 -27.350 1.00 77.12 367 LYS A N 1
ATOM 2956 C CA . LYS A 1 367 ? 5.459 -16.652 -28.110 1.00 77.12 367 LYS A CA 1
ATOM 2957 C C . LYS A 1 367 ? 4.645 -17.095 -29.331 1.00 77.12 367 LYS A C 1
ATOM 2959 O O . LYS A 1 367 ? 3.633 -16.479 -29.657 1.00 77.12 367 LYS A O 1
ATOM 2964 N N . LYS A 1 368 ? 5.066 -18.171 -29.998 1.00 82.69 368 LYS A N 1
ATOM 2965 C CA . LYS A 1 368 ? 4.357 -18.764 -31.142 1.00 82.69 368 LYS A CA 1
ATOM 2966 C C . LYS A 1 368 ? 3.227 -19.722 -30.749 1.00 82.69 368 LYS A C 1
ATOM 2968 O O . LYS A 1 368 ? 2.543 -20.211 -31.643 1.00 82.69 368 LYS A O 1
ATOM 2973 N N . ARG A 1 369 ? 3.011 -19.964 -29.448 1.00 81.38 369 ARG A N 1
ATOM 2974 C CA . ARG A 1 369 ? 2.080 -20.978 -28.914 1.00 81.38 369 ARG A CA 1
ATOM 2975 C C . ARG A 1 369 ? 2.413 -22.402 -29.389 1.00 81.38 369 ARG A C 1
ATOM 2977 O O . ARG A 1 369 ? 1.525 -23.215 -29.614 1.00 81.38 369 ARG A O 1
ATOM 2984 N N . GLU A 1 370 ? 3.701 -22.675 -29.592 1.00 88.44 370 GLU A N 1
ATOM 2985 C CA . GLU A 1 370 ? 4.257 -23.985 -29.971 1.00 88.44 370 GLU A CA 1
ATOM 2986 C C . GLU A 1 370 ? 4.708 -24.804 -28.745 1.00 88.44 370 GLU A C 1
ATOM 2988 O O . GLU A 1 370 ? 4.967 -25.999 -28.867 1.00 88.44 370 GLU A O 1
ATOM 2993 N N . LEU A 1 371 ? 4.819 -24.162 -27.580 1.00 83.75 371 LEU A N 1
ATOM 2994 C CA . LEU A 1 371 ? 5.159 -24.752 -26.286 1.00 83.75 371 LEU A CA 1
ATOM 2995 C C . LEU A 1 371 ? 4.169 -24.203 -25.253 1.00 83.75 371 LEU A C 1
ATOM 2997 O O . LEU A 1 371 ? 3.822 -23.024 -25.329 1.00 83.75 371 LEU A O 1
ATOM 3001 N N . GLU A 1 372 ? 3.724 -25.033 -24.313 1.00 82.38 372 GLU A N 1
ATOM 3002 C CA . GLU A 1 372 ? 2.943 -24.588 -23.155 1.00 82.38 372 GLU A CA 1
ATOM 3003 C C . GLU A 1 372 ? 3.876 -24.167 -22.018 1.00 82.38 372 GLU A C 1
ATOM 3005 O O . GLU A 1 372 ? 5.002 -24.654 -21.897 1.00 82.38 372 GLU A O 1
ATOM 3010 N N . TRP A 1 373 ? 3.411 -23.264 -21.155 1.00 77.44 373 TRP A N 1
ATOM 3011 C CA . TRP A 1 373 ? 4.207 -22.812 -20.013 1.00 77.44 373 TRP A CA 1
ATOM 3012 C C . TRP A 1 373 ? 4.573 -23.967 -19.066 1.00 77.44 373 TRP A C 1
ATOM 3014 O O . TRP A 1 373 ? 5.698 -24.006 -18.582 1.00 77.44 373 TRP A O 1
ATOM 3024 N N . ASP A 1 374 ? 3.699 -24.954 -18.869 1.00 81.06 374 ASP A N 1
ATOM 3025 C CA . ASP A 1 374 ? 3.984 -26.119 -18.014 1.00 81.06 374 ASP A CA 1
ATOM 3026 C C . ASP A 1 374 ? 5.155 -26.984 -18.526 1.00 81.06 374 ASP A C 1
ATOM 3028 O O . ASP A 1 374 ? 5.830 -27.645 -17.736 1.00 81.06 374 ASP A O 1
ATOM 3032 N N . ASP A 1 375 ? 5.443 -26.924 -19.831 1.00 85.94 375 ASP A N 1
ATOM 3033 C CA . ASP A 1 375 ? 6.532 -27.653 -20.490 1.00 85.94 375 ASP A CA 1
ATOM 3034 C C . ASP A 1 375 ? 7.824 -26.818 -20.611 1.00 85.94 375 ASP A C 1
ATOM 3036 O O . ASP A 1 375 ? 8.789 -27.223 -21.269 1.00 85.94 375 ASP A O 1
ATOM 3040 N N . PHE A 1 376 ? 7.871 -25.631 -19.995 1.00 85.19 376 PHE A N 1
ATOM 3041 C CA . PHE A 1 376 ? 9.035 -24.753 -20.070 1.00 85.19 376 PHE A CA 1
ATOM 3042 C C . PHE A 1 376 ? 10.261 -25.363 -19.354 1.00 85.19 376 PHE A C 1
ATOM 3044 O O . PHE A 1 376 ? 10.129 -25.868 -18.232 1.00 85.19 376 PHE A O 1
ATOM 3051 N N . PRO A 1 377 ? 11.478 -25.281 -19.936 1.00 88.19 377 PRO A N 1
ATOM 3052 C CA . PRO A 1 377 ? 12.672 -25.875 -19.340 1.00 88.19 377 PRO A CA 1
ATOM 3053 C C . PRO A 1 377 ? 12.958 -25.379 -17.908 1.00 88.19 377 PRO A C 1
ATOM 3055 O O . PRO A 1 377 ? 12.779 -24.191 -17.614 1.00 88.19 377 PRO A O 1
ATOM 3058 N N . PRO A 1 378 ? 13.469 -26.239 -17.003 1.00 87.94 378 PRO A N 1
ATOM 3059 C CA . PRO A 1 378 ? 13.814 -25.829 -15.646 1.00 87.94 378 PRO A CA 1
ATOM 3060 C C . PRO A 1 378 ? 14.869 -24.715 -15.614 1.00 87.94 378 PRO A C 1
ATOM 3062 O O . PRO A 1 378 ? 16.029 -24.915 -15.972 1.00 87.94 378 PRO A O 1
ATOM 3065 N N . ILE A 1 379 ? 14.498 -23.552 -15.075 1.00 88.75 379 ILE A N 1
ATOM 3066 C CA . ILE A 1 379 ? 15.376 -22.371 -15.032 1.00 88.75 379 ILE A CA 1
ATOM 3067 C C . ILE A 1 379 ? 16.542 -22.486 -14.042 1.00 88.75 379 ILE A C 1
ATOM 3069 O O . ILE A 1 379 ? 17.451 -21.659 -14.062 1.00 88.75 379 ILE A O 1
ATOM 3073 N N . VAL A 1 380 ? 16.535 -23.489 -13.156 1.00 89.81 380 VAL A N 1
ATOM 3074 C CA . VAL A 1 380 ? 17.590 -23.684 -12.146 1.00 89.81 380 VAL A CA 1
ATOM 3075 C C . VAL A 1 380 ? 18.974 -23.808 -12.792 1.00 89.81 380 VAL A C 1
ATOM 3077 O O . VAL A 1 380 ? 19.960 -23.305 -12.254 1.00 89.81 380 VAL A O 1
ATOM 3080 N N . TRP A 1 381 ? 19.038 -24.403 -13.985 1.00 90.62 381 TRP A N 1
ATOM 3081 C CA . TRP A 1 381 ? 20.269 -24.550 -14.760 1.00 90.62 381 TRP A CA 1
ATOM 3082 C C . TRP A 1 381 ? 20.699 -23.262 -15.465 1.00 90.62 381 TRP A C 1
ATOM 3084 O O . TRP A 1 381 ? 21.864 -23.122 -15.828 1.00 90.62 381 TRP A O 1
ATOM 3094 N N . GLU A 1 382 ? 19.791 -22.295 -15.597 1.00 92.31 382 GLU A N 1
ATOM 3095 C CA . GLU A 1 382 ? 20.036 -21.016 -16.258 1.00 92.31 382 GLU A CA 1
ATOM 3096 C C . GLU A 1 382 ? 20.589 -19.947 -15.302 1.00 92.31 382 GLU A C 1
ATOM 3098 O O . GLU A 1 382 ? 21.173 -18.957 -15.740 1.00 92.31 382 GLU A O 1
ATOM 3103 N N . ILE A 1 383 ? 20.471 -20.144 -13.984 1.00 94.31 383 ILE A N 1
ATOM 3104 C CA . ILE A 1 383 ? 20.913 -19.169 -12.972 1.00 94.31 383 ILE A CA 1
ATOM 3105 C C . ILE A 1 383 ? 22.376 -18.711 -13.147 1.00 94.31 383 ILE A C 1
ATOM 3107 O O . ILE A 1 383 ? 22.624 -17.509 -13.021 1.00 94.31 383 ILE A O 1
ATOM 3111 N N . PRO A 1 384 ? 23.359 -19.572 -13.489 1.00 95.88 384 PRO A N 1
ATOM 3112 C CA . PRO A 1 384 ? 24.732 -19.124 -13.747 1.00 95.88 384 PRO A CA 1
ATOM 3113 C C . PRO A 1 384 ? 24.854 -18.159 -14.939 1.00 95.88 384 PRO A C 1
ATOM 3115 O O . PRO A 1 384 ? 25.583 -17.166 -14.868 1.00 95.88 384 PRO A O 1
ATOM 3118 N N . ASN A 1 385 ? 24.124 -18.422 -16.023 1.00 95.94 385 ASN A N 1
ATOM 3119 C CA . ASN A 1 385 ? 24.081 -17.556 -17.200 1.00 95.94 385 ASN A CA 1
ATOM 3120 C C . ASN A 1 385 ? 23.369 -16.240 -16.881 1.00 95.94 385 ASN A C 1
ATOM 3122 O O . ASN A 1 385 ? 23.872 -15.165 -17.204 1.00 95.94 385 ASN A O 1
ATOM 3126 N N . LEU A 1 386 ? 22.262 -16.303 -16.139 1.00 94.06 386 LEU A N 1
ATOM 3127 C CA . LEU A 1 386 ? 21.558 -15.118 -15.667 1.00 94.06 386 LEU A CA 1
ATOM 3128 C C . LEU A 1 386 ? 22.423 -14.264 -14.736 1.00 94.06 386 LEU A C 1
ATOM 3130 O O . LEU A 1 386 ? 22.411 -13.042 -14.850 1.00 94.06 386 LEU A O 1
ATOM 3134 N N . LYS A 1 387 ? 23.242 -14.877 -13.875 1.00 97.06 387 LYS A N 1
ATOM 3135 C CA . LYS A 1 387 ? 24.246 -14.164 -13.073 1.00 97.06 387 LYS A CA 1
ATOM 3136 C C . LYS A 1 387 ? 25.243 -13.443 -13.967 1.00 97.06 387 LYS A C 1
ATOM 3138 O O . LYS A 1 387 ? 25.487 -12.255 -13.784 1.00 97.06 387 LYS A O 1
ATOM 3143 N N . LYS A 1 388 ? 25.787 -14.131 -14.975 1.00 95.94 388 LYS A N 1
ATOM 3144 C CA . LYS A 1 388 ? 26.688 -13.516 -15.957 1.00 95.94 388 LYS A CA 1
ATOM 3145 C C . LYS A 1 388 ? 26.008 -12.356 -16.687 1.00 95.94 388 LYS A C 1
ATOM 3147 O O . LYS A 1 388 ? 26.638 -11.321 -16.873 1.00 95.94 388 LYS A O 1
ATOM 3152 N N . ASN A 1 389 ? 24.739 -12.508 -17.067 1.00 94.31 389 ASN A N 1
ATOM 3153 C CA . ASN A 1 389 ? 23.948 -11.454 -17.691 1.00 94.31 389 ASN A CA 1
ATOM 3154 C C . ASN A 1 389 ? 23.774 -10.247 -16.765 1.00 94.31 389 ASN A C 1
ATOM 3156 O O . ASN A 1 389 ? 24.092 -9.127 -17.153 1.00 94.31 389 ASN A O 1
ATOM 3160 N N . CYS A 1 390 ? 23.344 -10.498 -15.532 1.00 95.75 390 CYS A N 1
ATOM 3161 C CA . CYS A 1 390 ? 23.190 -9.497 -14.492 1.00 95.75 390 CYS A CA 1
ATOM 3162 C C . CYS A 1 390 ? 24.493 -8.737 -14.249 1.00 95.75 390 CYS A C 1
ATOM 3164 O O . CYS A 1 390 ? 24.468 -7.540 -14.023 1.00 95.75 390 CYS A O 1
ATOM 3166 N N . PHE A 1 391 ? 25.650 -9.396 -14.293 1.00 96.56 391 PHE A N 1
ATOM 3167 C CA . PHE A 1 391 ? 26.947 -8.792 -13.968 1.00 96.56 391 PHE A CA 1
ATOM 3168 C C . PHE A 1 391 ? 27.636 -8.139 -15.182 1.00 96.56 391 PHE A C 1
ATOM 3170 O O . PHE A 1 391 ? 28.774 -7.693 -15.061 1.00 96.56 391 PHE A O 1
ATOM 3177 N N . LYS A 1 392 ? 26.961 -8.035 -16.339 1.00 93.50 392 LYS A N 1
ATOM 3178 C CA . LYS A 1 392 ? 27.475 -7.306 -17.518 1.00 93.50 392 LYS A CA 1
ATOM 3179 C C . LYS A 1 392 ? 27.731 -5.827 -17.238 1.00 93.50 392 LYS A C 1
ATOM 3181 O O . LYS A 1 392 ? 28.623 -5.242 -17.842 1.00 93.50 392 LYS A O 1
ATOM 3186 N N . GLN A 1 393 ? 26.919 -5.235 -16.367 1.00 91.88 393 GLN A N 1
ATOM 3187 C CA . GLN A 1 393 ? 27.043 -3.851 -15.927 1.00 91.88 393 GLN A CA 1
ATOM 3188 C C . GLN A 1 393 ? 27.225 -3.820 -14.410 1.00 91.88 393 GLN A C 1
ATOM 3190 O O . GLN A 1 393 ? 26.694 -4.679 -13.696 1.00 91.88 393 GLN A O 1
ATOM 3195 N N . GLU A 1 394 ? 27.978 -2.840 -13.914 1.00 91.69 394 GLU A N 1
ATOM 3196 C CA . GLU A 1 394 ? 28.145 -2.628 -12.474 1.00 91.69 394 GLU A CA 1
ATOM 3197 C C . GLU A 1 394 ? 26.817 -2.190 -11.840 1.00 91.69 394 GLU A C 1
ATOM 3199 O O . GLU A 1 394 ? 26.379 -2.773 -10.847 1.00 91.69 394 GLU A O 1
ATOM 3204 N N . THR A 1 395 ? 26.124 -1.257 -12.494 1.00 93.38 395 THR A N 1
ATOM 3205 C CA . THR A 1 395 ? 24.805 -0.739 -12.115 1.00 93.38 395 THR A CA 1
ATOM 3206 C C . THR A 1 395 ? 23.898 -0.634 -13.338 1.00 93.38 395 THR A C 1
ATOM 3208 O O . THR A 1 395 ? 24.383 -0.403 -14.441 1.00 93.38 395 THR A O 1
ATOM 3211 N N . TYR A 1 396 ? 22.593 -0.772 -13.124 1.00 90.88 396 TYR A N 1
ATOM 3212 C CA . TYR A 1 396 ? 21.542 -0.476 -14.099 1.00 90.88 396 TYR A CA 1
ATOM 3213 C C . TYR A 1 396 ? 20.798 0.796 -13.694 1.00 90.88 396 TYR A C 1
ATOM 3215 O O . TYR A 1 396 ? 20.551 1.003 -12.502 1.00 90.88 396 TYR A O 1
ATOM 3223 N N . ASP A 1 397 ? 20.422 1.624 -14.669 1.00 85.62 397 ASP A N 1
ATOM 3224 C CA . ASP A 1 397 ? 19.953 2.993 -14.416 1.00 85.62 397 ASP A CA 1
ATOM 3225 C C . ASP A 1 397 ? 18.466 3.079 -14.042 1.00 85.62 397 ASP A C 1
ATOM 3227 O O . ASP A 1 397 ? 17.996 4.126 -13.590 1.00 85.62 397 ASP A O 1
ATOM 3231 N N . SER A 1 398 ? 17.717 2.001 -14.263 1.00 86.56 398 SER A N 1
ATOM 3232 C CA . SER A 1 398 ? 16.281 1.907 -13.997 1.00 86.56 398 SER A CA 1
ATOM 3233 C C . SER A 1 398 ? 15.930 0.575 -13.343 1.00 86.56 398 SER A C 1
ATOM 3235 O O . SER A 1 398 ? 16.650 -0.421 -13.506 1.00 86.56 398 SER A O 1
ATOM 3237 N N . LEU A 1 399 ? 14.813 0.543 -12.612 1.00 87.00 399 LEU A N 1
ATOM 3238 C CA . LEU A 1 399 ? 14.322 -0.694 -12.011 1.00 87.00 399 LEU A CA 1
ATOM 3239 C C . LEU A 1 399 ? 14.001 -1.718 -13.105 1.00 87.00 399 LEU A C 1
ATOM 3241 O O . LEU A 1 399 ? 14.357 -2.889 -12.971 1.00 87.00 399 LEU A O 1
ATOM 3245 N N . LYS A 1 400 ? 13.416 -1.273 -14.224 1.00 84.00 400 LYS A N 1
ATOM 3246 C CA . LYS A 1 400 ? 13.144 -2.119 -15.394 1.00 84.00 400 LYS A CA 1
ATOM 3247 C C . LYS A 1 400 ? 14.403 -2.775 -15.953 1.00 84.00 400 LYS A C 1
ATOM 3249 O O . LYS A 1 400 ? 14.417 -3.988 -16.150 1.00 84.00 400 LYS A O 1
ATOM 3254 N N . GLU A 1 401 ? 15.480 -2.024 -16.178 1.00 86.25 401 GLU A N 1
ATOM 3255 C CA . GLU A 1 401 ? 16.742 -2.594 -16.673 1.00 86.25 401 GLU A CA 1
ATOM 3256 C C . GLU A 1 401 ? 17.358 -3.583 -15.679 1.00 86.25 401 GLU A C 1
ATOM 3258 O O . GLU A 1 401 ? 17.827 -4.652 -16.083 1.00 86.25 401 GLU A O 1
ATOM 3263 N N . LEU A 1 402 ? 17.334 -3.259 -14.384 1.00 91.12 402 LEU A N 1
ATOM 3264 C CA . LEU A 1 402 ? 17.830 -4.153 -13.343 1.00 91.12 402 LEU A CA 1
ATOM 3265 C C . LEU A 1 402 ? 17.029 -5.458 -13.313 1.00 91.12 402 LEU A C 1
ATOM 3267 O O . LEU A 1 402 ? 17.608 -6.545 -13.326 1.00 91.12 402 LEU A O 1
ATOM 3271 N N . VAL A 1 403 ? 15.700 -5.363 -13.320 1.00 89.69 403 VAL A N 1
ATOM 3272 C CA . VAL A 1 403 ? 14.805 -6.522 -13.296 1.00 89.69 403 VAL A CA 1
ATOM 3273 C C . VAL A 1 403 ? 14.969 -7.364 -14.551 1.00 89.69 403 VAL A C 1
ATOM 3275 O O . VAL A 1 403 ? 15.149 -8.576 -14.446 1.00 89.69 403 VAL A O 1
ATOM 3278 N N . ARG A 1 404 ? 15.034 -6.734 -15.727 1.00 86.69 404 ARG A N 1
ATOM 3279 C CA . ARG A 1 404 ? 15.316 -7.410 -16.996 1.00 86.69 404 ARG A CA 1
ATOM 3280 C C . ARG A 1 404 ? 16.580 -8.254 -16.923 1.00 86.69 404 ARG A C 1
ATOM 3282 O O . ARG A 1 404 ? 16.593 -9.398 -17.364 1.00 86.69 404 ARG A O 1
ATOM 3289 N N . ASN A 1 405 ? 17.663 -7.672 -16.416 1.00 90.00 405 ASN A N 1
ATOM 3290 C CA . ASN A 1 405 ? 18.976 -8.290 -16.523 1.00 90.00 405 ASN A CA 1
ATOM 3291 C C . ASN A 1 405 ? 19.307 -9.239 -15.370 1.00 90.00 405 ASN A C 1
ATOM 3293 O O . ASN A 1 405 ? 20.067 -10.187 -15.576 1.00 90.00 405 ASN A O 1
ATOM 3297 N N . CYS A 1 406 ? 18.764 -8.987 -14.180 1.00 93.31 406 CYS A N 1
ATOM 3298 C CA . CYS A 1 406 ? 19.088 -9.722 -12.962 1.00 93.31 406 CYS A CA 1
ATOM 3299 C C . CYS A 1 406 ? 17.950 -10.576 -12.427 1.00 93.31 406 CYS A C 1
ATOM 3301 O O . CYS A 1 406 ? 18.227 -11.559 -11.747 1.00 93.31 406 CYS A O 1
ATOM 3303 N N . TYR A 1 407 ? 16.702 -10.239 -12.738 1.00 91.00 407 TYR A N 1
ATOM 3304 C CA . TYR A 1 407 ? 15.499 -10.879 -12.204 1.00 91.00 407 TYR A CA 1
ATOM 3305 C C . TYR A 1 407 ? 14.574 -11.375 -13.301 1.00 91.00 407 TYR A C 1
ATOM 3307 O O . TYR A 1 407 ? 13.379 -11.511 -13.071 1.00 91.00 407 TYR A O 1
ATOM 3315 N N . PHE A 1 408 ? 15.136 -11.660 -14.477 1.00 85.81 408 PHE A N 1
ATOM 3316 C CA . PHE A 1 408 ? 14.387 -11.966 -15.684 1.00 85.81 408 PHE A CA 1
ATOM 3317 C C . PHE A 1 408 ? 13.232 -12.941 -15.419 1.00 85.81 408 PHE A C 1
ATOM 3319 O O . PHE A 1 408 ? 12.077 -12.582 -15.604 1.00 85.81 408 PHE A O 1
ATOM 3326 N N . PHE A 1 409 ? 13.531 -14.116 -14.856 1.00 84.75 409 PHE A N 1
ATOM 3327 C CA . PHE A 1 409 ? 12.534 -15.153 -14.576 1.00 84.75 409 PHE A CA 1
ATOM 3328 C C . PHE A 1 409 ? 11.582 -14.885 -13.412 1.00 84.75 409 PHE A C 1
ATOM 3330 O O . PHE A 1 409 ? 10.705 -15.700 -13.172 1.00 84.75 409 PHE A O 1
ATOM 3337 N N . HIS A 1 410 ? 11.757 -13.801 -12.667 1.00 86.81 410 HIS A N 1
ATOM 3338 C CA . HIS A 1 410 ? 10.903 -13.422 -11.539 1.00 86.81 410 HIS A CA 1
ATOM 3339 C C . HIS A 1 410 ? 10.487 -11.955 -11.667 1.00 86.81 410 HIS A C 1
ATOM 3341 O O . HIS A 1 410 ? 10.301 -11.265 -10.665 1.00 86.81 410 HIS A O 1
ATOM 3347 N N . SER A 1 411 ? 10.384 -11.457 -12.904 1.00 83.19 411 SER A N 1
ATOM 3348 C CA . SER A 1 411 ? 10.151 -10.042 -13.169 1.00 83.19 411 SER A CA 1
ATOM 3349 C C . SER A 1 411 ? 8.865 -9.550 -12.511 1.00 83.19 411 SER A C 1
ATOM 3351 O O . SER A 1 411 ? 8.866 -8.480 -11.917 1.00 83.19 411 SER A O 1
ATOM 3353 N N . ALA A 1 412 ? 7.810 -10.373 -12.546 1.00 78.69 412 ALA A N 1
ATOM 3354 C CA . ALA A 1 412 ? 6.503 -10.060 -11.969 1.00 78.69 412 ALA A CA 1
ATOM 3355 C C . ALA A 1 412 ? 6.538 -9.871 -10.445 1.00 78.69 412 ALA A C 1
ATOM 3357 O O . ALA A 1 412 ? 5.659 -9.243 -9.879 1.00 78.69 412 ALA A O 1
ATOM 3358 N N . TYR A 1 413 ? 7.549 -10.413 -9.763 1.00 84.44 413 TYR A N 1
ATOM 3359 C CA . TYR A 1 413 ? 7.666 -10.291 -8.313 1.00 84.44 413 TYR A CA 1
ATOM 3360 C C . TYR A 1 413 ? 8.332 -8.976 -7.871 1.00 84.44 413 TYR A C 1
ATOM 3362 O O . TYR A 1 413 ? 8.201 -8.574 -6.715 1.00 84.44 413 TYR A O 1
ATOM 3370 N N . LEU A 1 414 ? 9.076 -8.314 -8.764 1.00 85.94 414 LEU A N 1
ATOM 3371 C CA . LEU A 1 414 ? 9.747 -7.039 -8.479 1.00 85.94 414 LEU A CA 1
ATOM 3372 C C . LEU A 1 414 ? 9.096 -5.858 -9.198 1.00 85.94 414 LEU A C 1
ATOM 3374 O O . LEU A 1 414 ? 9.223 -4.729 -8.739 1.00 85.94 414 LEU A O 1
ATOM 3378 N N . LEU A 1 415 ? 8.441 -6.102 -10.328 1.00 78.56 415 LEU A N 1
ATOM 3379 C CA . LEU A 1 415 ? 7.698 -5.097 -11.064 1.00 78.56 415 LEU A CA 1
ATOM 3380 C C . LEU A 1 415 ? 6.217 -5.388 -10.881 1.00 78.56 415 LEU A C 1
ATOM 3382 O O . LEU A 1 415 ? 5.698 -6.358 -11.431 1.00 78.56 415 LEU A O 1
ATOM 3386 N N . ASP A 1 416 ? 5.558 -4.538 -10.105 1.00 69.50 416 ASP A N 1
ATOM 3387 C CA . ASP A 1 416 ? 4.109 -4.477 -10.140 1.00 69.50 416 ASP A CA 1
ATOM 3388 C C . ASP A 1 416 ? 3.708 -3.850 -11.482 1.00 69.50 416 ASP A C 1
ATOM 3390 O O . ASP A 1 416 ? 4.131 -2.737 -11.804 1.00 69.50 416 ASP A O 1
ATOM 3394 N N . TYR A 1 417 ? 2.930 -4.579 -12.286 1.00 52.69 417 TYR A N 1
ATOM 3395 C CA . TYR A 1 417 ? 2.469 -4.102 -13.594 1.00 52.69 417 TYR A CA 1
ATOM 3396 C C . TYR A 1 417 ? 1.662 -2.806 -13.491 1.00 52.69 417 TYR A C 1
ATOM 3398 O O . TYR A 1 417 ? 1.559 -2.048 -14.455 1.00 52.69 417 TYR A O 1
ATOM 3406 N N . THR A 1 418 ? 1.079 -2.560 -12.324 1.00 55.03 418 THR A N 1
ATOM 3407 C CA . THR A 1 418 ? 0.110 -1.500 -12.151 1.00 55.03 418 THR A CA 1
ATOM 3408 C C . THR A 1 418 ? 0.774 -0.138 -11.964 1.00 55.03 418 THR A C 1
ATOM 3410 O O . THR A 1 418 ? 0.291 0.836 -12.521 1.00 55.03 418 THR A O 1
ATOM 3413 N N . PHE A 1 419 ? 1.906 -0.011 -11.260 1.00 66.69 419 PHE A N 1
ATOM 3414 C CA . PHE A 1 419 ? 2.436 1.310 -10.860 1.00 66.69 419 PHE A CA 1
ATOM 3415 C C . PHE A 1 419 ? 1.328 2.261 -10.341 1.00 66.69 419 PHE A C 1
ATOM 3417 O O . PHE A 1 419 ? 1.455 3.471 -10.493 1.00 66.69 419 PHE A O 1
ATOM 3424 N N . TRP A 1 420 ? 0.231 1.743 -9.767 1.00 66.75 420 TRP A N 1
ATOM 3425 C CA . TRP A 1 420 ? -0.948 2.549 -9.412 1.00 66.75 420 TRP A CA 1
ATOM 3426 C C . TRP A 1 420 ? -0.747 3.364 -8.141 1.00 66.75 420 TRP A C 1
ATOM 3428 O O . TRP A 1 420 ? -1.618 4.156 -7.824 1.00 66.75 420 TRP A O 1
ATOM 3438 N N . ASP A 1 421 ? 0.356 3.182 -7.411 1.00 74.38 421 ASP A N 1
ATOM 3439 C CA . ASP A 1 421 ? 0.565 3.854 -6.131 1.00 74.38 421 ASP A CA 1
ATOM 3440 C C . ASP A 1 421 ? 0.841 5.358 -6.305 1.00 74.38 421 ASP A C 1
ATOM 3442 O O . ASP A 1 421 ? 1.961 5.797 -6.603 1.00 74.38 421 ASP A O 1
ATOM 3446 N N . GLY A 1 422 ? -0.197 6.160 -6.055 1.00 79.69 422 GLY A N 1
ATOM 3447 C CA . GLY A 1 422 ? -0.130 7.619 -6.072 1.00 79.69 422 GLY A CA 1
ATOM 3448 C C . GLY A 1 422 ? 0.842 8.207 -5.035 1.00 79.69 422 GLY A C 1
ATOM 3449 O O . GLY A 1 422 ? 1.339 9.325 -5.214 1.00 79.69 422 GLY A O 1
ATOM 3450 N N . LYS A 1 423 ? 1.177 7.473 -3.963 1.00 81.12 423 LYS A N 1
ATOM 3451 C CA . LYS A 1 423 ? 2.062 7.958 -2.887 1.00 81.12 423 LYS A CA 1
ATOM 3452 C C . LYS A 1 423 ? 3.481 8.209 -3.358 1.00 81.12 423 LYS A C 1
ATOM 3454 O O . LYS A 1 423 ? 4.159 9.078 -2.802 1.00 81.12 423 LYS A O 1
ATOM 3459 N N . TRP A 1 424 ? 3.938 7.494 -4.387 1.00 85.06 424 TRP A N 1
ATOM 3460 C CA . TRP A 1 424 ? 5.262 7.734 -4.949 1.00 85.06 424 TRP A CA 1
ATOM 3461 C C . TRP A 1 424 ? 5.418 9.198 -5.393 1.00 85.06 424 TRP A C 1
ATOM 3463 O O . TRP A 1 424 ? 6.430 9.831 -5.082 1.00 85.06 424 TRP A O 1
ATOM 3473 N N . PHE A 1 425 ? 4.385 9.787 -6.006 1.00 88.06 425 PHE A N 1
ATOM 3474 C CA . PHE A 1 425 ? 4.398 11.198 -6.402 1.00 88.06 425 PHE A CA 1
ATOM 3475 C C . PHE A 1 425 ? 4.477 12.141 -5.185 1.00 88.06 425 PHE A C 1
ATOM 3477 O O . PHE A 1 425 ? 5.165 13.161 -5.224 1.00 88.06 425 PHE A O 1
ATOM 3484 N N . ALA A 1 426 ? 3.856 11.810 -4.055 1.00 88.25 426 ALA A N 1
ATOM 3485 C CA . ALA A 1 426 ? 3.959 12.646 -2.854 1.00 88.25 426 ALA A CA 1
ATOM 3486 C C . ALA A 1 426 ? 5.308 12.537 -2.115 1.00 88.25 426 ALA A C 1
ATOM 3488 O O . ALA A 1 426 ? 5.594 13.360 -1.236 1.00 88.25 426 ALA A O 1
ATOM 3489 N N . ASN A 1 427 ? 6.136 11.538 -2.439 1.00 84.38 427 ASN A N 1
ATOM 3490 C CA . ASN A 1 427 ? 7.378 11.245 -1.716 1.00 84.38 427 ASN A CA 1
ATOM 3491 C C . ASN A 1 427 ? 8.656 11.405 -2.550 1.00 84.38 427 ASN A C 1
ATOM 3493 O O . ASN A 1 427 ? 9.723 11.624 -1.976 1.00 84.38 427 ASN A O 1
ATOM 3497 N N . GLN A 1 428 ? 8.576 11.322 -3.879 1.00 85.94 428 GLN A N 1
ATOM 3498 C CA . GLN A 1 428 ? 9.738 11.489 -4.749 1.00 85.94 428 GLN A CA 1
ATOM 3499 C C . GLN A 1 428 ? 10.285 12.928 -4.705 1.00 85.94 428 GLN A C 1
ATOM 3501 O O . GLN A 1 428 ? 9.532 13.897 -4.622 1.00 85.94 428 GLN A O 1
ATOM 3506 N N . THR A 1 429 ? 11.608 13.074 -4.795 1.00 84.69 429 THR A N 1
ATOM 3507 C CA . THR A 1 429 ? 12.311 14.376 -4.771 1.00 84.69 429 THR A CA 1
ATOM 3508 C C . THR A 1 429 ? 13.158 14.636 -6.020 1.00 84.69 429 THR A C 1
ATOM 3510 O O . THR A 1 429 ? 13.853 15.649 -6.106 1.00 84.69 429 THR A O 1
ATOM 3513 N N . LYS A 1 430 ? 13.140 13.708 -6.982 1.00 87.25 430 LYS A N 1
ATOM 3514 C CA . LYS A 1 430 ? 14.052 13.677 -8.130 1.00 87.25 430 LYS A CA 1
ATOM 3515 C C . LYS A 1 430 ? 13.554 14.532 -9.294 1.00 87.25 430 LYS A C 1
ATOM 3517 O O . LYS A 1 430 ? 14.360 15.205 -9.932 1.00 87.25 430 LYS A O 1
ATOM 3522 N N . TYR A 1 431 ? 12.257 14.480 -9.580 1.00 90.19 431 TYR A N 1
ATOM 3523 C CA . TYR A 1 431 ? 11.644 15.105 -10.749 1.00 90.19 431 TYR A CA 1
ATOM 3524 C C . TYR A 1 431 ? 10.916 16.378 -10.336 1.00 90.19 431 TYR A C 1
ATOM 3526 O O . TYR A 1 431 ? 10.126 16.359 -9.390 1.00 90.19 431 TYR A O 1
ATOM 3534 N N . LYS A 1 432 ? 11.227 17.486 -11.014 1.00 88.50 432 LYS A N 1
ATOM 3535 C CA . LYS A 1 432 ? 10.801 18.827 -10.590 1.00 88.50 432 LYS A CA 1
ATOM 3536 C C . LYS A 1 432 ? 9.478 19.271 -11.196 1.00 88.50 432 LYS A C 1
ATOM 3538 O O . LYS A 1 432 ? 8.792 20.089 -10.594 1.00 88.50 432 LYS A O 1
ATOM 3543 N N . ASP A 1 433 ? 9.157 18.775 -12.382 1.00 88.19 433 ASP A N 1
ATOM 3544 C CA . ASP A 1 433 ? 7.976 19.154 -13.146 1.00 88.19 433 ASP A CA 1
ATOM 3545 C C . ASP A 1 433 ? 7.440 17.974 -13.974 1.00 88.19 433 ASP A C 1
ATOM 3547 O O . ASP A 1 433 ? 7.990 16.866 -13.971 1.00 88.19 433 ASP A O 1
ATOM 3551 N N . SER A 1 434 ? 6.338 18.216 -14.686 1.00 89.44 434 SER A N 1
ATOM 3552 C CA . SER A 1 434 ? 5.710 17.231 -15.568 1.00 89.44 434 SER A CA 1
ATOM 3553 C C . SER A 1 434 ? 6.634 16.758 -16.701 1.00 89.44 434 SER A C 1
ATOM 3555 O O . SER A 1 434 ? 6.603 15.580 -17.063 1.00 89.44 434 SER A O 1
ATOM 3557 N N . LYS A 1 435 ? 7.544 17.614 -17.186 1.00 88.56 435 LYS A N 1
ATOM 3558 C CA . LYS A 1 435 ? 8.520 17.252 -18.219 1.00 88.56 435 LYS A CA 1
ATOM 3559 C C . LYS A 1 435 ? 9.581 16.295 -17.692 1.00 88.56 435 LYS A C 1
ATOM 3561 O O . LYS A 1 435 ? 9.923 15.345 -18.399 1.00 88.56 435 LYS A O 1
ATOM 3566 N N . ASP A 1 436 ? 10.124 16.545 -16.506 1.00 89.94 436 ASP A N 1
ATOM 3567 C CA . ASP A 1 436 ? 11.094 15.667 -15.854 1.00 89.94 436 ASP A CA 1
ATOM 3568 C C . ASP A 1 436 ? 10.473 14.289 -15.584 1.00 89.94 436 ASP A C 1
ATOM 3570 O O . ASP A 1 436 ? 11.098 13.269 -15.878 1.00 89.94 436 ASP A O 1
ATOM 3574 N N . LEU A 1 437 ? 9.225 14.243 -15.105 1.00 89.56 437 LEU A N 1
ATOM 3575 C CA . LEU A 1 437 ? 8.491 12.988 -14.898 1.00 89.56 437 LEU A CA 1
ATOM 3576 C C . LEU A 1 437 ? 8.303 12.190 -16.186 1.00 89.56 437 LEU A C 1
ATOM 3578 O O . LEU A 1 437 ? 8.384 10.965 -16.163 1.00 89.56 437 LEU A O 1
ATOM 3582 N N . LEU A 1 438 ? 8.061 12.871 -17.305 1.00 87.50 438 LEU A N 1
ATOM 3583 C CA . LEU A 1 438 ? 7.840 12.213 -18.587 1.00 87.50 438 LEU A CA 1
ATOM 3584 C C . LEU A 1 438 ? 9.153 11.783 -19.259 1.00 87.50 438 LEU A C 1
ATOM 3586 O O . LEU A 1 438 ? 9.226 10.712 -19.863 1.00 87.50 438 LEU A O 1
ATOM 3590 N N . ASN A 1 439 ? 10.200 12.606 -19.172 1.00 86.44 439 ASN A N 1
ATOM 3591 C CA . ASN A 1 439 ? 11.409 12.447 -19.987 1.00 86.44 439 ASN A CA 1
ATOM 3592 C C . ASN A 1 439 ? 12.637 11.965 -19.213 1.00 86.44 439 ASN A C 1
ATOM 3594 O O . ASN A 1 439 ? 13.453 11.232 -19.771 1.00 86.44 439 ASN A O 1
ATOM 3598 N N . ALA A 1 440 ? 12.807 12.389 -17.959 1.00 88.38 440 ALA A N 1
ATOM 3599 C CA . ALA A 1 440 ? 13.961 12.011 -17.144 1.00 88.38 440 ALA A CA 1
ATOM 3600 C C . ALA A 1 440 ? 13.723 10.709 -16.365 1.00 88.38 440 ALA A C 1
ATOM 3602 O O . ALA A 1 440 ? 14.689 10.039 -15.979 1.00 88.38 440 ALA A O 1
ATOM 3603 N N . ASP A 1 441 ? 12.461 10.329 -16.136 1.00 86.50 441 ASP A N 1
ATOM 3604 C CA . ASP A 1 441 ? 12.130 9.046 -15.526 1.00 86.50 441 ASP A CA 1
ATOM 3605 C C . ASP A 1 441 ? 12.265 7.891 -16.519 1.00 86.50 441 ASP A C 1
ATOM 3607 O O . ASP A 1 441 ? 11.355 7.590 -17.288 1.00 86.50 441 ASP A O 1
ATOM 3611 N N . LYS A 1 442 ? 13.411 7.204 -16.471 1.00 82.69 442 LYS A N 1
ATOM 3612 C CA . LYS A 1 442 ? 13.687 6.031 -17.317 1.00 82.69 442 LYS A CA 1
ATOM 3613 C C . LYS A 1 442 ? 12.681 4.895 -17.120 1.00 82.69 442 LYS A C 1
ATOM 3615 O O . LYS A 1 442 ? 12.440 4.137 -18.053 1.00 82.69 442 LYS A O 1
ATOM 3620 N N . ASP A 1 443 ? 12.084 4.789 -15.932 1.00 79.75 443 ASP A N 1
ATOM 3621 C CA . ASP A 1 443 ? 11.054 3.790 -15.650 1.00 79.75 443 ASP A CA 1
ATOM 3622 C C . ASP A 1 443 ? 9.676 4.171 -16.216 1.00 79.75 443 ASP A C 1
ATOM 3624 O O . ASP A 1 443 ? 8.807 3.303 -16.260 1.00 79.75 443 ASP A O 1
ATOM 3628 N N . LYS A 1 444 ? 9.476 5.407 -16.707 1.00 83.38 444 LYS A N 1
ATOM 3629 C CA . LYS A 1 444 ? 8.211 5.905 -17.281 1.00 83.38 444 LYS A CA 1
ATOM 3630 C C . LYS A 1 444 ? 7.014 5.737 -16.336 1.00 83.38 444 LYS A C 1
ATOM 3632 O O . LYS A 1 444 ? 5.938 5.309 -16.755 1.00 83.38 444 LYS A O 1
ATOM 3637 N N . ARG A 1 445 ? 7.196 6.008 -15.038 1.00 84.25 445 ARG A N 1
ATOM 3638 C CA . ARG A 1 445 ? 6.160 5.747 -14.020 1.00 84.25 445 ARG A CA 1
ATOM 3639 C C . ARG A 1 445 ? 4.950 6.646 -14.167 1.00 84.25 445 ARG A C 1
ATOM 3641 O O . ARG A 1 445 ? 3.840 6.153 -14.064 1.00 84.25 445 ARG A O 1
ATOM 3648 N N . PHE A 1 446 ? 5.153 7.934 -14.442 1.00 87.94 446 PHE A N 1
ATOM 3649 C CA . PHE A 1 446 ? 4.039 8.864 -14.622 1.00 87.94 446 PHE A CA 1
ATOM 3650 C C . PHE A 1 446 ? 3.147 8.464 -15.800 1.00 87.94 446 PHE A C 1
ATOM 3652 O O . PHE A 1 446 ? 1.936 8.390 -15.655 1.00 87.94 446 PHE A O 1
ATOM 3659 N N . GLU A 1 447 ? 3.755 8.113 -16.930 1.00 87.12 447 GLU A N 1
ATOM 3660 C CA . GLU A 1 447 ? 3.053 7.638 -18.125 1.00 87.12 447 GLU A CA 1
ATOM 3661 C C . GLU A 1 447 ? 2.230 6.367 -17.850 1.00 87.12 447 GLU A C 1
ATOM 3663 O O . GLU A 1 447 ? 1.037 6.340 -18.134 1.00 87.12 447 GLU A O 1
ATOM 3668 N N . GLN A 1 448 ? 2.833 5.352 -17.217 1.00 81.62 448 GLN A N 1
ATOM 3669 C CA . GLN A 1 448 ? 2.129 4.114 -16.840 1.00 81.62 448 GLN A CA 1
ATOM 3670 C C . GLN A 1 448 ? 1.040 4.340 -15.796 1.00 81.62 448 GLN A C 1
ATOM 3672 O O . GLN A 1 448 ? -0.003 3.698 -15.855 1.00 81.62 448 GLN A O 1
ATOM 3677 N N . PHE A 1 449 ? 1.275 5.228 -14.832 1.00 85.00 449 PHE A N 1
ATOM 3678 C CA . PHE A 1 449 ? 0.267 5.585 -13.846 1.00 85.00 449 PHE A 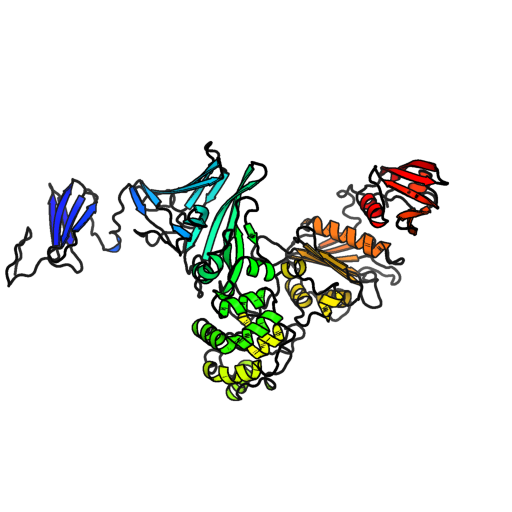CA 1
ATOM 3679 C C . PHE A 1 449 ? -0.965 6.163 -14.552 1.00 85.00 449 PHE A C 1
ATOM 3681 O O . PHE A 1 449 ? -2.062 5.659 -14.346 1.00 85.00 449 PHE A O 1
ATOM 3688 N N . LEU A 1 450 ? -0.785 7.131 -15.461 1.00 86.38 450 LEU A N 1
ATOM 3689 C CA . LEU A 1 450 ? -1.894 7.725 -16.215 1.00 86.38 450 LEU A CA 1
ATOM 3690 C C . LEU A 1 450 ? -2.608 6.729 -17.136 1.00 86.38 450 LEU A C 1
ATOM 3692 O O . LEU A 1 450 ? -3.833 6.765 -17.199 1.00 86.38 450 LEU A O 1
ATOM 3696 N N . ASP A 1 451 ? -1.881 5.848 -17.832 1.00 82.06 451 ASP A N 1
ATOM 3697 C CA . ASP A 1 451 ? -2.492 4.818 -18.695 1.00 82.06 451 ASP A CA 1
ATOM 3698 C C . ASP A 1 451 ? -3.453 3.910 -17.923 1.00 82.06 451 ASP A C 1
ATOM 3700 O O . ASP A 1 451 ? -4.477 3.461 -18.436 1.00 82.06 451 ASP A O 1
ATOM 3704 N N . ASN A 1 452 ? -3.143 3.694 -16.652 1.00 79.00 452 ASN A N 1
ATOM 3705 C CA . ASN A 1 452 ? -3.919 2.844 -15.783 1.00 79.00 452 ASN A CA 1
ATOM 3706 C C . ASN A 1 452 ? -5.052 3.559 -15.035 1.00 79.00 452 ASN A C 1
ATOM 3708 O O . ASN A 1 452 ? -6.080 2.944 -14.752 1.00 79.00 452 ASN A O 1
ATOM 3712 N N . THR A 1 453 ? -4.862 4.827 -14.668 1.00 81.94 453 THR A N 1
ATOM 3713 C CA . THR A 1 453 ? -5.809 5.575 -13.827 1.00 81.94 453 THR A CA 1
ATOM 3714 C C . THR A 1 453 ? -6.712 6.520 -14.618 1.00 81.94 453 THR A C 1
ATOM 3716 O O . THR A 1 453 ? -7.650 7.094 -14.060 1.00 81.94 453 THR A O 1
ATOM 3719 N N . ILE A 1 454 ? -6.477 6.677 -15.924 1.00 80.56 454 ILE A N 1
ATOM 3720 C CA . ILE A 1 454 ? -7.299 7.487 -16.825 1.00 80.56 454 ILE A CA 1
ATOM 3721 C C . ILE A 1 454 ? -7.859 6.617 -17.946 1.00 80.56 454 ILE A C 1
ATOM 3723 O O . ILE A 1 454 ? -7.197 5.754 -18.513 1.00 80.56 454 ILE A O 1
ATOM 3727 N N . TRP A 1 455 ? -9.109 6.888 -18.317 1.00 72.69 455 TRP A N 1
ATOM 3728 C CA . TRP A 1 455 ? -9.736 6.276 -19.478 1.00 72.69 455 TRP A CA 1
ATOM 3729 C C . TRP A 1 455 ? -8.952 6.555 -20.766 1.00 72.69 455 TRP A C 1
ATOM 3731 O O . TRP A 1 455 ? -8.951 7.675 -21.280 1.00 72.69 455 TRP A O 1
ATOM 3741 N N . ASN A 1 456 ? -8.388 5.499 -21.349 1.00 73.00 456 ASN A N 1
ATOM 3742 C CA . ASN A 1 456 ? -7.774 5.540 -22.671 1.00 73.00 456 ASN A CA 1
ATOM 3743 C C . ASN A 1 456 ? -8.858 5.540 -23.779 1.00 73.00 456 ASN A C 1
ATOM 3745 O O . ASN A 1 456 ? -9.102 4.546 -24.468 1.00 73.00 456 ASN A O 1
ATOM 3749 N N . ILE A 1 457 ? -9.609 6.644 -23.876 1.00 76.06 457 ILE A N 1
ATOM 3750 C CA . ILE A 1 457 ? -10.634 6.879 -24.906 1.00 76.06 457 ILE A CA 1
ATOM 3751 C C . ILE A 1 457 ? -10.030 7.586 -26.120 1.00 76.06 457 ILE A C 1
ATOM 3753 O O . ILE A 1 457 ? -9.043 8.311 -26.002 1.00 76.06 457 ILE A O 1
ATOM 3757 N N . LYS A 1 458 ? -10.637 7.394 -27.298 1.00 75.12 458 LYS A N 1
ATOM 3758 C CA . LYS A 1 458 ? -10.246 8.124 -28.514 1.00 75.12 458 LYS A CA 1
ATOM 3759 C C . LYS A 1 458 ? -10.312 9.628 -28.266 1.00 75.12 458 LYS A C 1
ATOM 3761 O O . LYS A 1 458 ? -11.274 10.093 -27.651 1.00 75.12 458 LYS A O 1
ATOM 3766 N N . SER A 1 459 ? -9.316 10.364 -28.758 1.00 69.62 459 SER A N 1
ATOM 3767 C CA . SER A 1 459 ? -9.354 11.824 -28.675 1.00 69.62 459 SER A CA 1
ATOM 3768 C C . SER A 1 459 ? -10.570 12.372 -29.431 1.00 69.62 459 SER A C 1
ATOM 3770 O O . SER A 1 459 ? -11.021 11.812 -30.432 1.00 69.62 459 SER A O 1
ATOM 3772 N N . PHE A 1 460 ? -11.125 13.471 -28.918 1.00 63.28 460 PHE A N 1
ATOM 3773 C CA . PHE A 1 460 ? -12.251 14.185 -29.527 1.00 63.28 460 PHE A CA 1
ATOM 3774 C C . PHE A 1 460 ? -11.832 15.013 -30.739 1.00 63.28 460 PHE A C 1
ATOM 3776 O O . PHE A 1 460 ? -12.681 15.480 -31.497 1.00 63.28 460 PHE A O 1
ATOM 3783 N N . ASN A 1 461 ? -10.528 15.207 -30.906 1.00 57.09 461 ASN A N 1
ATOM 3784 C CA . ASN A 1 461 ? -9.952 16.083 -31.894 1.00 57.09 461 ASN A CA 1
ATOM 3785 C C . ASN A 1 461 ? -8.957 15.258 -32.725 1.00 57.09 461 ASN A C 1
ATOM 3787 O O . ASN A 1 461 ? -7.911 14.870 -32.216 1.00 57.09 461 ASN A O 1
ATOM 3791 N N . TRP A 1 462 ? -9.262 15.102 -34.018 1.00 50.19 462 TRP A N 1
ATOM 3792 C CA . TRP A 1 462 ? -8.435 14.497 -35.078 1.00 50.19 462 TRP A CA 1
ATOM 3793 C C . TRP A 1 462 ? -8.473 12.961 -35.167 1.00 50.19 462 TRP A C 1
ATOM 3795 O O . TRP A 1 462 ? -8.637 12.244 -34.189 1.00 50.19 462 TRP A O 1
ATOM 3805 N N . GLU A 1 463 ? -8.400 12.469 -36.405 1.00 47.84 463 GLU A N 1
ATOM 3806 C CA . GLU A 1 463 ? -8.795 11.123 -36.845 1.00 47.84 463 GLU A CA 1
ATOM 3807 C C . GLU A 1 463 ? -7.929 9.962 -36.293 1.00 47.84 463 GLU A C 1
ATOM 3809 O O . GLU A 1 463 ? -8.244 8.803 -36.569 1.00 47.84 463 GLU A O 1
ATOM 3814 N N . GLU A 1 464 ? -6.906 10.233 -35.467 1.00 58.19 464 GLU A N 1
ATOM 3815 C CA . GLU A 1 464 ? -6.006 9.240 -34.851 1.00 58.19 464 GLU A CA 1
ATOM 3816 C C . GLU A 1 464 ? -5.481 9.703 -33.467 1.00 58.19 464 GLU A C 1
ATOM 3818 O O . GLU A 1 464 ? -5.135 10.870 -33.297 1.00 58.19 464 GLU A O 1
ATOM 3823 N N . GLY A 1 465 ? -5.398 8.785 -32.488 1.00 73.00 465 GLY A N 1
ATOM 3824 C CA . GLY A 1 465 ? -4.845 9.018 -31.137 1.00 73.00 465 GLY A CA 1
ATOM 3825 C C . GLY A 1 465 ? -5.856 8.932 -29.980 1.00 73.00 465 GLY A C 1
ATOM 3826 O O . GLY A 1 465 ? -7.074 8.825 -30.181 1.00 73.00 465 GLY A O 1
ATOM 3827 N N . THR A 1 466 ? -5.354 8.953 -28.746 1.00 84.19 466 THR A N 1
ATOM 3828 C CA . THR A 1 466 ? -6.154 8.851 -27.516 1.00 84.19 466 THR A CA 1
ATOM 3829 C C . THR A 1 466 ? -6.055 10.105 -26.650 1.00 84.19 466 THR A C 1
ATOM 3831 O O . THR A 1 466 ? -5.195 10.963 -26.837 1.00 84.19 466 THR A O 1
ATOM 3834 N N . VAL A 1 467 ? -6.963 10.246 -25.686 1.00 80.81 467 VAL A N 1
ATOM 3835 C CA . VAL A 1 467 ? -6.916 11.362 -24.730 1.00 80.81 467 VAL A CA 1
ATOM 3836 C C . VAL A 1 467 ? -5.686 11.279 -23.817 1.00 80.81 467 VAL A C 1
ATOM 3838 O O . VAL A 1 467 ? -5.170 12.308 -23.382 1.00 80.81 467 VAL A O 1
ATOM 3841 N N . LEU A 1 468 ? -5.177 10.069 -23.570 1.00 86.25 468 LEU A N 1
ATOM 3842 C CA . LEU A 1 468 ? -3.905 9.883 -22.883 1.00 86.25 468 LEU A CA 1
ATOM 3843 C C . LEU A 1 468 ? -2.746 10.450 -23.712 1.00 86.25 468 LEU A C 1
ATOM 3845 O O . LEU A 1 468 ? -1.962 11.225 -23.172 1.00 86.25 468 LEU A O 1
ATOM 3849 N N . ASP A 1 469 ? -2.677 10.139 -25.012 1.00 85.75 469 ASP A N 1
ATOM 3850 C CA . ASP A 1 469 ? -1.650 10.692 -25.912 1.00 85.75 469 ASP A CA 1
ATOM 3851 C C . ASP A 1 469 ? -1.659 12.230 -25.873 1.00 85.75 469 ASP A C 1
ATOM 3853 O O . ASP A 1 469 ? -0.615 12.889 -25.832 1.00 85.75 469 ASP A O 1
ATOM 3857 N N . GLU A 1 470 ? -2.856 12.817 -25.809 1.00 83.25 470 GLU A N 1
ATOM 3858 C CA . GLU A 1 470 ? -3.022 14.261 -25.702 1.00 83.25 470 GLU A CA 1
ATOM 3859 C C . GLU A 1 470 ? -2.515 14.815 -24.362 1.00 83.25 470 GLU A C 1
ATOM 3861 O O . GLU A 1 470 ? -1.753 15.783 -24.357 1.00 83.25 470 GLU A O 1
ATOM 3866 N N . LEU A 1 471 ? -2.846 14.187 -23.229 1.00 87.62 471 LEU A N 1
ATOM 3867 C CA . LEU A 1 471 ? -2.301 14.574 -21.919 1.00 87.62 471 LEU A CA 1
ATOM 3868 C C . LEU A 1 471 ? -0.775 14.483 -21.880 1.00 87.62 471 LEU A C 1
ATOM 3870 O O . LEU A 1 471 ? -0.118 15.411 -21.409 1.00 87.62 471 LEU A O 1
ATOM 3874 N N . LEU A 1 472 ? -0.208 13.390 -22.390 1.00 88.75 472 LEU A N 1
ATOM 3875 C CA . LEU A 1 472 ? 1.238 13.185 -22.408 1.00 88.75 472 LEU A CA 1
ATOM 3876 C C . LEU A 1 472 ? 1.936 14.267 -23.237 1.00 88.75 472 LEU A C 1
ATOM 3878 O O . LEU A 1 472 ? 2.896 14.868 -22.755 1.00 88.75 472 LEU A O 1
ATOM 3882 N N . SER A 1 473 ? 1.405 14.606 -24.417 1.00 85.62 473 SER A N 1
ATOM 3883 C CA . SER A 1 473 ? 1.970 15.679 -25.253 1.00 85.62 473 SER A CA 1
ATOM 3884 C C . SER A 1 473 ? 1.892 17.071 -24.599 1.00 85.62 473 SER A C 1
ATOM 3886 O O . SER A 1 473 ? 2.792 17.899 -24.768 1.00 85.62 473 SER A O 1
ATOM 3888 N N . ILE A 1 474 ? 0.861 17.335 -23.785 1.00 86.06 474 ILE A N 1
ATOM 3889 C CA . ILE A 1 474 ? 0.734 18.572 -22.995 1.00 86.06 474 ILE A CA 1
ATOM 3890 C C . ILE A 1 474 ? 1.833 18.686 -21.923 1.00 86.06 474 ILE A C 1
ATOM 3892 O O . ILE A 1 474 ? 2.280 19.792 -21.605 1.00 86.06 474 ILE A O 1
ATOM 3896 N N . PHE A 1 475 ? 2.281 17.566 -21.358 1.00 88.44 475 PHE A N 1
ATOM 3897 C CA . PHE A 1 475 ? 3.244 17.532 -20.254 1.00 88.44 475 PHE A CA 1
ATOM 3898 C C . PHE A 1 475 ? 4.722 17.565 -20.689 1.00 88.44 475 PHE A C 1
ATOM 3900 O O . PHE A 1 475 ? 5.616 17.540 -19.848 1.00 88.44 475 PHE A O 1
ATOM 3907 N N . GLU A 1 476 ? 5.024 17.719 -21.982 1.00 82.88 476 GLU A N 1
ATOM 3908 C CA . GLU A 1 476 ? 6.406 17.747 -22.494 1.00 82.88 476 GLU A CA 1
ATOM 3909 C C . GLU A 1 476 ? 7.193 19.059 -22.217 1.00 82.88 476 GLU A C 1
ATOM 3911 O O . GLU A 1 476 ? 8.394 19.147 -22.508 1.00 82.88 476 GLU A O 1
ATOM 3916 N N . ARG A 1 477 ? 6.571 20.114 -21.659 1.00 69.81 477 ARG A N 1
ATOM 3917 C CA . ARG A 1 477 ? 7.181 21.458 -21.502 1.00 69.81 477 ARG A CA 1
ATOM 3918 C C . ARG A 1 477 ? 7.901 21.681 -20.157 1.00 69.81 477 ARG A C 1
ATOM 3920 O O . ARG A 1 477 ? 7.379 21.385 -19.095 1.00 69.81 477 ARG A O 1
ATOM 3927 N N . ALA A 1 478 ? 9.051 22.369 -20.206 1.00 55.62 478 ALA A N 1
ATOM 3928 C CA . ALA A 1 478 ? 9.960 22.670 -19.080 1.00 55.62 478 ALA A CA 1
ATOM 3929 C C . ALA A 1 478 ? 9.474 23.717 -18.045 1.00 55.62 478 ALA A C 1
ATOM 3931 O O . ALA A 1 478 ? 10.303 24.354 -17.409 1.00 55.62 478 ALA A O 1
ATOM 3932 N N . ASN A 1 479 ? 8.162 23.944 -17.932 1.00 61.97 479 ASN A N 1
ATOM 3933 C CA . ASN A 1 479 ? 7.543 24.852 -16.953 1.00 61.97 479 ASN A CA 1
ATOM 3934 C C . ASN A 1 479 ? 6.255 24.227 -16.374 1.00 61.97 479 ASN A C 1
ATOM 3936 O O . ASN A 1 479 ? 5.324 24.947 -16.024 1.00 61.97 479 ASN A O 1
ATOM 3940 N N . GLY A 1 480 ? 6.144 22.898 -16.372 1.0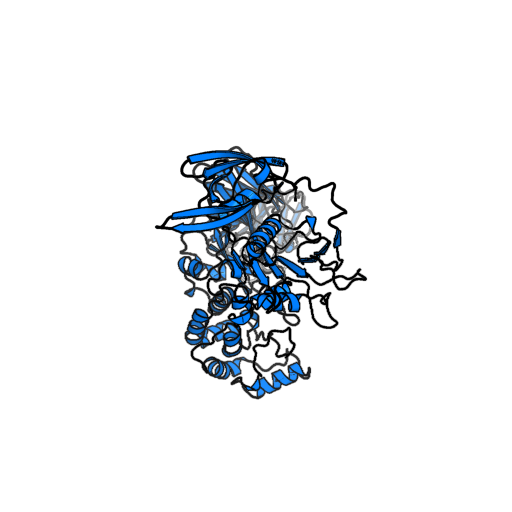0 69.38 480 GLY A N 1
ATOM 3941 C CA . GLY A 1 480 ? 4.991 22.230 -15.783 1.00 69.38 480 GLY A CA 1
ATOM 3942 C C . GLY A 1 480 ? 4.905 22.461 -14.276 1.00 69.38 480 GLY A C 1
ATOM 3943 O O . GLY A 1 480 ? 5.928 22.544 -13.597 1.00 69.38 480 GLY A O 1
ATOM 3944 N N . GLY A 1 481 ? 3.692 22.558 -13.738 1.00 81.81 481 GLY A N 1
ATOM 3945 C CA . GLY A 1 481 ? 3.492 22.602 -12.295 1.00 81.81 481 GLY A CA 1
ATOM 3946 C C . GLY A 1 481 ? 3.662 21.215 -11.683 1.00 81.81 481 GLY A C 1
ATOM 3947 O O . GLY A 1 481 ? 3.225 20.218 -12.257 1.00 81.81 481 GLY A O 1
ATOM 3948 N N . TYR A 1 482 ? 4.278 21.164 -10.506 1.00 90.19 482 TYR A N 1
ATOM 3949 C CA . TYR A 1 482 ? 4.283 19.993 -9.639 1.00 90.19 482 TYR A CA 1
ATOM 3950 C C . TYR A 1 482 ? 4.092 20.453 -8.199 1.00 90.19 482 TYR A C 1
ATOM 3952 O O . TYR A 1 482 ? 4.984 21.053 -7.595 1.00 90.19 482 TYR A O 1
ATOM 3960 N N . THR A 1 483 ? 2.907 20.220 -7.648 1.00 89.50 483 THR A N 1
ATOM 3961 C CA . THR A 1 483 ? 2.539 20.704 -6.317 1.00 89.50 483 THR A CA 1
ATOM 3962 C C . THR A 1 483 ? 2.058 19.546 -5.465 1.00 89.50 483 THR A C 1
ATOM 3964 O O . THR A 1 483 ? 1.139 18.832 -5.845 1.00 89.50 483 THR A O 1
ATOM 3967 N N . ILE A 1 484 ? 2.671 19.375 -4.296 1.00 91.00 484 ILE A N 1
ATOM 3968 C CA . ILE A 1 484 ? 2.279 18.370 -3.304 1.00 91.00 484 ILE A CA 1
ATOM 3969 C C . ILE A 1 484 ? 1.514 19.082 -2.187 1.00 91.00 484 ILE A C 1
ATOM 3971 O O . ILE A 1 484 ? 1.953 20.129 -1.699 1.00 91.00 484 ILE A O 1
ATOM 3975 N N . SER A 1 485 ? 0.384 18.522 -1.760 1.00 90.56 485 SER A N 1
ATOM 3976 C CA . SER A 1 485 ? -0.354 19.036 -0.607 1.00 90.56 485 SER A CA 1
ATOM 3977 C C . SER A 1 485 ? 0.470 18.931 0.684 1.00 90.56 485 SER A C 1
ATOM 3979 O O . SER A 1 485 ? 1.328 18.063 0.842 1.00 90.56 485 SER A O 1
ATOM 3981 N N . LYS A 1 486 ? 0.209 19.809 1.662 1.00 85.69 486 LYS A N 1
ATOM 3982 C CA . LYS A 1 486 ? 0.962 19.822 2.935 1.00 85.69 486 LYS A CA 1
ATOM 3983 C C . LYS A 1 486 ? 0.843 18.516 3.722 1.00 85.69 486 LYS A C 1
ATOM 3985 O O . LYS A 1 486 ? 1.771 18.146 4.433 1.00 85.69 486 LYS A O 1
ATOM 3990 N N . ASP A 1 487 ? -0.305 17.861 3.621 1.00 83.00 487 ASP A N 1
ATOM 3991 C CA . ASP A 1 487 ? -0.610 16.573 4.239 1.00 83.00 487 ASP A CA 1
ATOM 3992 C C . ASP A 1 487 ? -0.304 15.381 3.322 1.00 83.00 487 ASP A C 1
ATOM 3994 O O . ASP A 1 487 ? -0.597 14.252 3.698 1.00 83.00 487 ASP A O 1
ATOM 3998 N N . LYS A 1 488 ? 0.295 15.631 2.147 1.00 86.56 488 LYS A N 1
ATOM 3999 C CA . LYS A 1 488 ? 0.668 14.641 1.128 1.00 86.56 488 LYS A CA 1
ATOM 4000 C C . LYS A 1 488 ? -0.481 13.827 0.533 1.00 86.56 488 LYS A C 1
ATOM 4002 O O . LYS A 1 488 ? -0.202 12.912 -0.233 1.00 86.56 488 LYS A O 1
ATOM 4007 N N . LYS A 1 489 ? -1.738 14.172 0.824 1.00 86.12 489 LYS A N 1
ATOM 4008 C CA . LYS A 1 489 ? -2.941 13.479 0.337 1.00 86.12 489 LYS A CA 1
ATOM 4009 C C . LYS A 1 489 ? -3.232 13.667 -1.146 1.00 86.12 489 LYS A C 1
ATOM 4011 O O . LYS A 1 489 ? -3.976 12.878 -1.721 1.00 86.12 489 LYS A O 1
ATOM 4016 N N . TYR A 1 490 ? -2.689 14.713 -1.764 1.00 90.62 490 TYR A N 1
ATOM 4017 C CA . TYR A 1 490 ? -2.850 14.921 -3.195 1.00 90.62 490 TYR A CA 1
ATOM 4018 C C . TYR A 1 490 ? -1.634 15.582 -3.840 1.00 90.62 490 TYR A C 1
ATOM 4020 O O . TYR A 1 490 ? -0.895 16.349 -3.213 1.00 90.62 490 TYR A O 1
ATOM 4028 N N . VAL A 1 491 ? -1.446 15.283 -5.123 1.00 93.50 491 VAL A N 1
ATOM 4029 C CA . VAL A 1 491 ? -0.421 15.865 -5.991 1.00 93.50 491 VAL A CA 1
ATOM 4030 C C . VAL A 1 491 ? -1.096 16.448 -7.226 1.00 93.50 491 VAL A C 1
ATOM 4032 O O . VAL A 1 491 ? -1.961 15.823 -7.831 1.00 93.50 491 VAL A O 1
ATOM 4035 N N . VAL A 1 492 ? -0.698 17.658 -7.604 1.00 93.88 492 VAL A N 1
ATOM 4036 C CA . VAL A 1 492 ? -1.190 18.356 -8.792 1.00 93.88 492 VAL A CA 1
ATOM 4037 C C . VAL A 1 492 ? -0.045 18.495 -9.777 1.00 93.88 492 VAL A C 1
ATOM 4039 O O . VAL A 1 492 ? 0.982 19.098 -9.462 1.00 93.88 492 VAL A O 1
ATOM 4042 N N . ILE A 1 493 ? -0.232 17.943 -10.969 1.00 93.38 493 ILE A N 1
ATOM 4043 C CA . ILE A 1 493 ? 0.732 17.980 -12.064 1.00 93.38 493 ILE A CA 1
ATOM 4044 C C . ILE A 1 493 ? 0.085 18.735 -13.216 1.00 93.38 493 ILE A C 1
ATOM 4046 O O . ILE A 1 493 ? -1.025 18.411 -13.624 1.00 93.38 493 ILE A O 1
ATOM 4050 N N . SER A 1 494 ? 0.746 19.756 -13.746 1.00 90.75 494 SER A N 1
ATOM 4051 C CA . SER A 1 494 ? 0.184 20.569 -14.824 1.00 90.75 494 SER A CA 1
ATOM 4052 C C . SER A 1 494 ? 1.190 20.857 -15.935 1.00 90.75 494 SER A C 1
ATOM 4054 O O . SER A 1 494 ? 2.400 20.671 -15.782 1.00 90.75 494 SER A O 1
ATOM 4056 N N . GLY A 1 495 ? 0.687 21.282 -17.093 1.00 87.12 495 GLY A N 1
ATOM 4057 C CA . GLY A 1 495 ? 1.509 21.623 -18.252 1.00 87.12 495 GLY A CA 1
ATOM 4058 C C . GLY A 1 495 ? 0.726 22.307 -19.371 1.00 87.12 495 GLY A C 1
ATOM 4059 O O . GLY A 1 495 ? -0.488 22.516 -19.275 1.00 87.12 495 GLY A O 1
ATOM 4060 N N . CYS A 1 496 ? 1.435 22.668 -20.441 1.00 81.44 496 CYS A N 1
ATOM 4061 C CA . CYS A 1 496 ? 0.855 23.190 -21.677 1.00 81.44 496 CYS A CA 1
ATOM 4062 C C . CYS A 1 496 ? 1.648 22.723 -22.904 1.00 81.44 496 CYS A C 1
ATOM 4064 O O . CYS A 1 496 ? 2.874 22.599 -22.845 1.00 81.44 496 CYS A O 1
ATOM 4066 N N . GLU A 1 497 ? 0.934 22.491 -24.009 1.00 73.00 497 GLU A N 1
ATOM 4067 C CA . GLU A 1 497 ? 1.462 21.881 -25.237 1.00 73.00 497 GLU A CA 1
ATOM 4068 C C . GLU A 1 497 ? 2.629 22.689 -25.842 1.00 73.00 497 GLU A C 1
ATOM 4070 O O . GLU A 1 497 ? 2.652 23.929 -25.858 1.00 73.00 497 GLU A O 1
ATOM 4075 N N . TYR A 1 498 ? 3.633 21.973 -26.358 1.00 61.81 498 TYR A N 1
ATOM 4076 C CA . TYR A 1 498 ? 4.822 22.565 -26.965 1.00 61.81 498 TYR A CA 1
ATOM 4077 C C . TYR A 1 498 ? 4.454 23.438 -28.180 1.00 61.81 498 TYR A C 1
ATOM 4079 O O . TYR A 1 498 ? 3.792 22.988 -29.108 1.00 61.81 498 TYR A O 1
ATOM 4087 N N . LYS A 1 499 ? 4.920 24.699 -28.187 1.00 55.78 499 LYS A N 1
ATOM 4088 C CA . LYS A 1 499 ? 4.641 25.752 -29.196 1.00 55.78 499 LYS A CA 1
ATOM 4089 C C . LYS A 1 499 ? 3.203 26.294 -29.238 1.00 55.78 499 LYS A C 1
ATOM 4091 O O . LYS A 1 499 ? 3.000 27.302 -29.911 1.00 55.78 499 LYS A O 1
ATOM 4096 N N . ASN A 1 500 ? 2.251 25.715 -28.503 1.00 61.41 500 ASN A N 1
ATOM 4097 C CA . ASN A 1 500 ? 0.851 26.142 -28.506 1.00 61.41 500 ASN A CA 1
ATOM 4098 C C . ASN A 1 500 ? 0.193 26.014 -27.118 1.00 61.41 500 ASN A C 1
ATOM 4100 O O . ASN A 1 500 ? -0.599 25.113 -26.866 1.00 61.41 500 ASN A O 1
ATOM 4104 N N . CYS A 1 501 ? 0.467 26.946 -26.199 1.00 67.62 501 CYS A N 1
ATOM 4105 C CA . CYS A 1 501 ? -0.110 26.877 -24.843 1.00 67.62 501 CYS A CA 1
ATOM 4106 C C . CYS A 1 501 ? -1.594 27.248 -24.744 1.00 67.62 501 CYS A C 1
ATOM 4108 O O . CYS A 1 501 ? -2.090 27.494 -23.647 1.00 67.62 501 CYS A O 1
ATOM 4110 N N . THR A 1 502 ? -2.306 27.242 -25.869 1.00 68.44 502 THR A N 1
ATOM 4111 C CA . THR A 1 502 ? -3.767 27.260 -25.894 1.00 68.44 502 THR A CA 1
ATOM 4112 C C . THR A 1 502 ? -4.348 25.930 -25.406 1.00 68.44 502 THR A C 1
ATOM 4114 O O . THR A 1 502 ? -5.428 25.922 -24.812 1.00 68.44 502 THR A O 1
ATOM 4117 N N . LYS A 1 503 ? -3.606 24.822 -25.565 1.00 77.88 503 LYS A N 1
ATOM 4118 C CA . LYS A 1 503 ? -3.891 23.553 -24.893 1.00 77.88 503 LYS A CA 1
ATOM 4119 C C . LYS A 1 503 ? -3.136 23.464 -23.578 1.00 77.88 503 LYS A C 1
ATOM 4121 O O . LYS A 1 503 ? -1.904 23.547 -23.539 1.00 77.88 503 LYS A O 1
ATOM 4126 N N . LYS A 1 504 ? -3.885 23.276 -22.496 1.00 84.44 504 LYS A N 1
ATOM 4127 C CA . LYS A 1 504 ? -3.329 23.112 -21.152 1.00 84.44 504 LYS A CA 1
ATOM 4128 C C . LYS A 1 504 ? -3.965 21.919 -20.462 1.00 84.44 504 LYS A C 1
ATOM 4130 O O . LYS A 1 504 ? -5.127 21.606 -20.715 1.00 84.44 504 LYS A O 1
ATOM 4135 N N . GLY A 1 505 ? -3.204 21.293 -19.577 1.00 89.12 505 GLY A N 1
ATOM 4136 C CA . GLY A 1 505 ? -3.625 20.099 -18.864 1.00 89.12 505 GLY A CA 1
ATOM 4137 C C . GLY A 1 505 ? -3.274 20.175 -17.393 1.00 89.12 505 GLY A C 1
ATOM 4138 O O . GLY A 1 505 ? -2.278 20.792 -17.001 1.00 89.12 505 GLY A O 1
ATOM 4139 N N . LEU A 1 506 ? -4.111 19.533 -16.595 1.00 92.56 506 LEU A N 1
ATOM 4140 C CA . LEU A 1 506 ? -3.924 19.336 -15.173 1.00 92.56 506 LEU A CA 1
ATOM 4141 C C . LEU A 1 506 ? -4.321 17.905 -14.831 1.00 92.56 506 LEU A C 1
ATOM 4143 O O . LEU A 1 506 ? -5.370 17.424 -15.244 1.00 92.56 506 LEU A O 1
ATOM 4147 N N . VAL A 1 507 ? -3.480 17.242 -14.058 1.00 94.50 507 VAL A N 1
ATOM 4148 C CA . VAL A 1 507 ? -3.737 15.952 -13.438 1.00 94.50 507 VAL A CA 1
ATOM 4149 C C . VAL A 1 507 ? -3.721 16.164 -11.930 1.00 94.50 507 VAL A C 1
ATOM 4151 O O . VAL A 1 507 ? -2.769 16.714 -11.376 1.00 94.50 507 VAL A O 1
ATOM 4154 N N . PHE A 1 508 ? -4.793 15.742 -11.276 1.00 94.94 508 PHE A N 1
ATOM 4155 C CA . PHE A 1 508 ? -4.932 15.710 -9.829 1.00 94.94 508 PHE A CA 1
ATOM 4156 C C . PHE A 1 508 ? -4.896 14.251 -9.382 1.00 94.94 508 PHE A C 1
ATOM 4158 O O . PHE A 1 508 ? -5.735 13.460 -9.810 1.00 94.94 508 PHE A O 1
ATOM 4165 N N . ILE A 1 509 ? -3.906 13.911 -8.561 1.00 92.88 509 ILE A N 1
ATOM 4166 C CA . ILE A 1 509 ? -3.667 12.565 -8.043 1.00 92.88 509 ILE A CA 1
ATOM 4167 C C . ILE A 1 509 ? -4.012 12.563 -6.563 1.00 92.88 509 ILE A C 1
ATOM 4169 O O . ILE A 1 509 ? -3.372 13.273 -5.789 1.00 92.88 509 ILE A O 1
ATOM 4173 N N . GLU A 1 510 ? -4.976 11.745 -6.167 1.00 89.38 510 GLU A N 1
ATOM 4174 C CA . GLU A 1 510 ? -5.224 11.414 -4.766 1.00 89.38 510 GLU A CA 1
ATOM 4175 C C . GLU A 1 510 ? -4.306 10.263 -4.365 1.00 89.38 510 GLU A C 1
ATOM 4177 O O . GLU A 1 510 ? -4.309 9.204 -4.992 1.00 89.38 510 GLU A O 1
ATOM 4182 N N . THR A 1 511 ? -3.492 10.482 -3.336 1.00 82.69 511 THR A N 1
ATOM 4183 C CA . THR A 1 511 ? -2.438 9.540 -2.928 1.00 82.69 511 THR A CA 1
ATOM 4184 C C . THR A 1 511 ? -2.905 8.522 -1.891 1.00 82.69 511 THR A C 1
ATOM 4186 O O . THR A 1 511 ? -2.204 7.550 -1.633 1.00 82.69 511 THR A O 1
ATOM 4189 N N . GLU A 1 512 ? -4.085 8.722 -1.299 1.00 68.12 512 GLU A N 1
ATOM 4190 C CA . GLU A 1 512 ? -4.698 7.806 -0.339 1.00 68.12 512 GLU A CA 1
ATOM 4191 C C . GLU A 1 512 ? -6.189 7.632 -0.656 1.00 68.12 512 GLU A C 1
ATOM 4193 O O . GLU A 1 512 ? -6.980 8.549 -0.431 1.00 68.12 512 GLU A O 1
ATOM 4198 N N . ILE A 1 513 ? -6.594 6.441 -1.105 1.00 52.84 513 ILE A N 1
ATOM 4199 C CA . ILE A 1 513 ? -7.993 6.004 -1.035 1.00 52.84 513 ILE A CA 1
ATOM 4200 C C . ILE A 1 513 ? -8.062 4.767 -0.142 1.00 52.84 513 ILE A C 1
ATOM 4202 O O . ILE A 1 513 ? -7.297 3.824 -0.290 1.00 52.84 513 ILE A O 1
ATOM 4206 N N . ASP A 1 514 ? -8.979 4.794 0.825 1.00 46.66 514 ASP A N 1
ATOM 4207 C CA . ASP A 1 514 ? -9.150 3.807 1.906 1.00 46.66 514 ASP A CA 1
ATOM 4208 C C . ASP A 1 514 ? -9.827 2.495 1.437 1.00 46.66 514 ASP A C 1
ATOM 4210 O O . ASP A 1 514 ? -10.532 1.812 2.184 1.00 46.66 514 ASP A O 1
ATOM 4214 N N . THR A 1 515 ? -9.652 2.150 0.165 1.00 41.84 515 THR A N 1
ATOM 4215 C CA . THR A 1 515 ? -10.116 0.909 -0.462 1.00 41.84 515 THR A CA 1
ATOM 4216 C C . THR A 1 515 ? -8.971 0.346 -1.292 1.00 41.84 515 THR A C 1
ATOM 4218 O O . THR A 1 515 ? -7.953 1.005 -1.446 1.00 41.84 515 THR A O 1
ATOM 4221 N N . ASP A 1 516 ? -9.106 -0.849 -1.854 1.00 45.50 516 ASP A N 1
ATOM 4222 C CA . ASP A 1 516 ? -8.097 -1.490 -2.716 1.00 45.50 516 ASP A CA 1
ATOM 4223 C C . ASP A 1 516 ? -7.742 -0.692 -4.013 1.00 45.50 516 ASP A C 1
ATOM 4225 O O . ASP A 1 516 ? -7.189 -1.248 -4.959 1.00 45.50 516 ASP A O 1
ATOM 4229 N N . ASN A 1 517 ? -8.066 0.609 -4.076 1.00 52.00 517 ASN A N 1
ATOM 4230 C CA . ASN A 1 517 ? -7.780 1.552 -5.149 1.00 52.00 517 ASN A CA 1
ATOM 4231 C C . ASN A 1 517 ? -6.500 2.322 -4.791 1.00 52.00 517 ASN A C 1
ATOM 4233 O O . ASN A 1 517 ? -6.495 3.201 -3.933 1.00 52.00 517 ASN A O 1
ATOM 4237 N N . LEU A 1 518 ? -5.409 1.982 -5.471 1.00 54.19 518 LEU A N 1
ATOM 4238 C CA . LEU A 1 518 ? -4.041 2.450 -5.216 1.00 54.19 518 LEU A CA 1
ATOM 4239 C C . LEU A 1 518 ? -3.787 3.946 -5.546 1.00 54.19 518 LEU A C 1
ATOM 4241 O O . LEU A 1 518 ? -2.682 4.446 -5.360 1.00 54.19 518 LEU A O 1
ATOM 4245 N N . GLY A 1 519 ? -4.816 4.690 -5.943 1.00 58.72 519 GLY A N 1
ATOM 4246 C CA . GLY A 1 519 ? -4.803 6.135 -6.174 1.00 58.72 519 GLY A CA 1
ATOM 4247 C C . GLY A 1 519 ? -5.919 6.511 -7.145 1.00 58.72 519 GLY A C 1
ATOM 4248 O O . GLY A 1 519 ? -6.238 5.728 -8.035 1.00 58.72 519 GLY A O 1
ATOM 4249 N N . SER A 1 520 ? -6.521 7.689 -6.983 1.00 77.81 520 SER A N 1
ATOM 4250 C CA . SER A 1 520 ? -7.524 8.215 -7.926 1.00 77.81 520 SER A CA 1
ATOM 4251 C C . SER A 1 520 ? -6.920 9.333 -8.741 1.00 77.81 520 SER A C 1
ATOM 4253 O O . SER A 1 520 ? -6.097 10.115 -8.255 1.00 77.81 520 SER A O 1
ATOM 4255 N N . THR A 1 521 ? -7.310 9.388 -10.008 1.00 89.94 521 THR A N 1
ATOM 4256 C CA . THR A 1 521 ? -6.849 10.422 -10.925 1.00 89.94 521 THR A CA 1
ATOM 4257 C C . THR A 1 521 ? -8.022 11.174 -11.519 1.00 89.94 521 THR A C 1
ATOM 4259 O O . THR A 1 521 ? -8.985 10.593 -12.028 1.00 89.94 521 THR A O 1
ATOM 4262 N N . ILE A 1 522 ? -7.913 12.500 -11.479 1.00 93.00 522 ILE A N 1
ATOM 4263 C CA . ILE A 1 522 ? -8.793 13.406 -12.204 1.00 93.00 522 ILE A CA 1
ATOM 4264 C C . ILE A 1 522 ? -7.930 14.166 -13.199 1.00 93.00 522 ILE A C 1
ATOM 4266 O O . ILE A 1 522 ? -7.066 14.958 -12.816 1.00 93.00 522 ILE A O 1
ATOM 4270 N N . ALA A 1 523 ? -8.165 13.929 -14.483 1.00 93.44 523 ALA A N 1
ATOM 4271 C CA . ALA A 1 523 ? -7.505 14.662 -15.550 1.00 93.44 523 ALA A CA 1
ATOM 4272 C C . ALA A 1 523 ? -8.422 15.750 -16.095 1.00 93.44 523 ALA A C 1
ATOM 4274 O O . ALA A 1 523 ? -9.617 15.534 -16.277 1.00 93.44 523 ALA A O 1
ATOM 4275 N N . LEU A 1 524 ? -7.849 16.913 -16.373 1.00 92.12 524 LEU A N 1
ATOM 4276 C CA . LEU A 1 524 ? -8.506 18.054 -16.984 1.00 92.12 524 LEU A CA 1
ATOM 4277 C C . LEU A 1 524 ? -7.678 18.501 -18.183 1.00 92.12 524 LEU A C 1
ATOM 4279 O O . LEU A 1 524 ? -6.500 18.821 -18.040 1.00 92.12 524 LEU A O 1
ATOM 4283 N N . ILE A 1 525 ? -8.316 18.578 -19.346 1.00 88.69 525 ILE A N 1
ATOM 4284 C CA . ILE A 1 525 ? -7.753 19.158 -20.564 1.00 88.69 525 ILE A CA 1
ATOM 4285 C C . ILE A 1 525 ? -8.599 20.360 -20.956 1.00 88.69 525 ILE A C 1
ATOM 4287 O O . ILE A 1 525 ? -9.823 20.273 -21.064 1.00 88.69 525 ILE A O 1
ATOM 4291 N N . ARG A 1 526 ? -7.942 21.492 -21.190 1.00 83.56 526 ARG A N 1
ATOM 4292 C CA . ARG A 1 526 ? -8.548 22.640 -21.859 1.00 83.56 526 ARG A CA 1
ATOM 4293 C C . ARG A 1 526 ? -8.193 22.591 -23.335 1.00 83.56 526 ARG A C 1
ATOM 4295 O O . ARG A 1 526 ? -7.011 22.618 -23.680 1.00 83.56 526 ARG A O 1
ATOM 4302 N N . HIS A 1 527 ? -9.212 22.642 -24.186 1.00 72.94 527 HIS A N 1
ATOM 4303 C CA . HIS A 1 527 ? -9.041 22.886 -25.615 1.00 72.94 527 HIS A CA 1
ATOM 4304 C C . HIS A 1 527 ? -9.575 24.272 -25.942 1.00 72.94 527 HIS A C 1
ATOM 4306 O O . HIS A 1 527 ? -10.757 24.505 -25.734 1.00 72.94 527 HIS A O 1
ATOM 4312 N N . LEU A 1 528 ? -8.734 25.161 -26.479 1.00 64.31 528 LEU A N 1
ATOM 4313 C CA . LEU A 1 528 ? -9.171 26.492 -26.921 1.00 64.31 528 LEU A CA 1
ATOM 4314 C C . LEU A 1 528 ? -9.871 26.474 -28.296 1.00 64.31 528 LEU A C 1
ATOM 4316 O O . LEU A 1 528 ? -10.718 27.316 -28.589 1.00 64.31 528 LEU A O 1
ATOM 4320 N N . ASP A 1 529 ? -9.513 25.516 -29.154 1.00 56.72 529 ASP A N 1
ATOM 4321 C CA . ASP A 1 529 ? -9.907 25.511 -30.571 1.00 56.72 529 ASP A CA 1
ATOM 4322 C C . ASP A 1 529 ? -10.930 24.407 -30.922 1.00 56.72 529 ASP A C 1
ATOM 4324 O O . ASP A 1 529 ? -11.349 24.289 -32.071 1.00 56.72 529 ASP A O 1
ATOM 4328 N N . TYR A 1 530 ? -11.364 23.591 -29.950 1.00 58.66 530 TYR A N 1
ATOM 4329 C CA . TYR A 1 530 ? -12.335 22.511 -30.182 1.00 58.66 530 TYR A CA 1
ATOM 4330 C C . TYR A 1 530 ? -13.785 23.010 -30.115 1.00 58.66 530 TYR A C 1
ATOM 4332 O O . TYR A 1 530 ? -14.210 23.551 -29.094 1.00 58.66 530 TYR A O 1
ATOM 4340 N N . GLN A 1 531 ? -14.558 22.801 -31.191 1.00 59.31 531 GLN A N 1
ATOM 4341 C CA . GLN A 1 531 ? -15.983 23.154 -31.279 1.00 59.31 531 GLN A CA 1
ATOM 4342 C C . GLN A 1 531 ? -16.771 22.138 -32.125 1.00 59.31 531 GLN A C 1
ATOM 4344 O O . GLN A 1 531 ? -16.757 22.251 -33.349 1.00 59.31 531 GLN A O 1
ATOM 4349 N N . PRO A 1 532 ? -17.511 21.189 -31.520 1.00 50.50 532 PRO A N 1
ATOM 4350 C CA . PRO A 1 532 ? -18.318 20.234 -32.287 1.00 50.50 532 PRO A CA 1
ATOM 4351 C C . PRO A 1 532 ? -19.542 20.874 -32.975 1.00 50.50 532 PRO A C 1
ATOM 4353 O O . PRO A 1 532 ? -20.030 20.337 -33.965 1.00 50.50 532 PRO A O 1
ATOM 4356 N N . ASP A 1 533 ? -19.996 22.049 -32.511 1.00 49.81 533 ASP A N 1
ATOM 4357 C CA . ASP A 1 533 ? -21.307 22.616 -32.876 1.00 49.81 533 ASP A CA 1
ATOM 4358 C C . ASP A 1 533 ? -21.252 23.965 -33.638 1.00 49.81 533 ASP A C 1
ATOM 4360 O O . ASP A 1 533 ? -22.248 24.695 -33.648 1.00 49.81 533 ASP A O 1
ATOM 4364 N N . LYS A 1 534 ? -20.121 24.375 -34.245 1.00 50.31 534 LYS A N 1
ATOM 4365 C CA . LYS A 1 534 ? -20.007 25.722 -34.864 1.00 50.31 534 LYS A CA 1
ATOM 4366 C C . LYS A 1 534 ? -19.776 25.775 -36.373 1.00 50.31 534 LYS A C 1
ATOM 4368 O O . LYS A 1 534 ? -19.086 24.965 -36.976 1.00 50.31 534 LYS A O 1
ATOM 4373 N N . SER A 1 535 ? -20.326 26.855 -36.934 1.00 48.03 535 SER A N 1
ATOM 4374 C CA . SER A 1 535 ? -20.298 27.293 -38.331 1.00 48.03 535 SER A CA 1
ATOM 4375 C C . SER A 1 535 ? -19.300 28.433 -38.633 1.00 48.03 535 SER A C 1
ATOM 4377 O O . SER A 1 535 ? -19.221 28.857 -39.783 1.00 48.03 535 SER A O 1
ATOM 4379 N N . ASP A 1 536 ? -18.568 28.969 -37.639 1.00 51.06 536 ASP A N 1
ATOM 4380 C CA . ASP A 1 536 ? -17.521 30.002 -37.824 1.00 51.06 536 ASP A CA 1
ATOM 4381 C C . ASP A 1 536 ? -16.203 29.578 -37.156 1.00 51.06 536 ASP A C 1
ATOM 4383 O O . ASP A 1 536 ? -16.080 29.587 -35.928 1.00 51.06 536 ASP A O 1
ATOM 4387 N N . ALA A 1 537 ? -15.207 29.269 -37.989 1.00 53.00 537 ALA A N 1
ATOM 4388 C CA . ALA A 1 537 ? -13.870 28.812 -37.611 1.00 53.00 537 ALA A CA 1
ATOM 4389 C C . ALA A 1 537 ? -13.010 29.853 -36.859 1.00 53.00 537 ALA A C 1
ATOM 4391 O O . ALA A 1 537 ? -11.898 29.538 -36.450 1.00 53.00 537 ALA A O 1
ATOM 4392 N N . ARG A 1 538 ? -13.478 31.099 -36.687 1.00 50.66 538 ARG A N 1
ATOM 4393 C CA . ARG A 1 538 ? -12.739 32.166 -35.978 1.00 50.66 538 ARG A CA 1
ATOM 4394 C C . ARG A 1 538 ? -13.097 32.303 -34.499 1.00 50.66 538 ARG A C 1
ATOM 4396 O O . ARG A 1 538 ? -12.510 33.138 -33.815 1.00 50.66 538 ARG A O 1
ATOM 4403 N N . THR A 1 539 ? -14.070 31.544 -33.999 1.00 52.91 539 THR A N 1
ATOM 4404 C CA . THR A 1 539 ? -14.465 31.632 -32.588 1.00 52.91 539 THR A CA 1
ATOM 4405 C C . THR A 1 539 ? -13.692 30.602 -31.774 1.00 52.91 539 THR A C 1
ATOM 4407 O O . THR A 1 539 ? -13.804 29.420 -32.064 1.00 52.91 539 THR A O 1
ATOM 4410 N N . GLN A 1 540 ? -12.985 31.005 -30.722 1.00 56.88 540 GLN A N 1
ATOM 4411 C CA . GLN A 1 540 ? -12.369 30.082 -29.754 1.00 56.88 540 GLN A CA 1
ATOM 4412 C C . GLN A 1 540 ? -13.416 29.597 -28.727 1.00 56.88 540 GLN A C 1
ATOM 4414 O O . GLN A 1 540 ? -14.381 30.314 -28.445 1.00 56.88 540 GLN A O 1
ATOM 4419 N N . SER A 1 541 ? -13.301 28.360 -28.233 1.00 59.97 541 SER A N 1
ATOM 4420 C CA . SER A 1 541 ? -14.105 27.810 -27.124 1.00 59.97 541 SER A CA 1
ATOM 4421 C C . SER A 1 541 ? -13.173 27.445 -25.990 1.00 59.97 541 SER A C 1
ATOM 4423 O O . SER A 1 541 ? -12.253 26.685 -26.217 1.00 59.97 541 SER A O 1
ATOM 4425 N N . ASP A 1 542 ? -13.420 27.909 -24.773 1.00 69.25 542 ASP A N 1
ATOM 4426 C CA . ASP A 1 542 ? -12.687 27.442 -23.592 1.00 69.25 542 ASP A CA 1
ATOM 4427 C C . ASP A 1 542 ? -13.328 26.169 -23.027 1.00 69.25 542 ASP A C 1
ATOM 4429 O O . ASP A 1 542 ? -13.714 26.122 -21.864 1.00 69.25 542 ASP A O 1
ATOM 4433 N N . ASP A 1 543 ? -13.521 25.147 -23.856 1.00 77.19 543 ASP A N 1
ATOM 4434 C CA . ASP A 1 543 ? -14.187 23.922 -23.420 1.00 77.19 543 ASP A CA 1
ATOM 4435 C C . ASP A 1 543 ? -13.226 23.070 -22.588 1.00 77.19 543 ASP A C 1
ATOM 4437 O O . ASP A 1 543 ? -12.043 22.920 -22.919 1.00 77.19 543 ASP A O 1
ATOM 4441 N N . TRP A 1 544 ? -13.737 22.502 -21.496 1.00 86.50 544 TRP A N 1
ATOM 4442 C CA . TRP A 1 544 ? -12.958 21.615 -20.637 1.00 86.50 544 TRP A CA 1
ATOM 4443 C C . TRP A 1 544 ? -13.446 20.183 -20.774 1.00 86.50 544 TRP A C 1
ATOM 4445 O O . TRP A 1 544 ? -14.646 19.909 -20.703 1.00 86.50 544 TRP A O 1
ATOM 4455 N N . LEU A 1 545 ? -12.495 19.273 -20.930 1.00 87.31 545 LEU A N 1
ATOM 4456 C CA . LEU A 1 545 ? -12.689 17.842 -20.790 1.00 87.31 545 LEU A CA 1
ATOM 4457 C C . LEU A 1 545 ? -12.157 17.429 -19.420 1.00 87.31 545 LEU A C 1
ATOM 4459 O O . LEU A 1 545 ? -11.002 17.704 -19.110 1.00 87.31 545 LEU A O 1
ATOM 4463 N N . ILE A 1 546 ? -12.992 16.789 -18.608 1.00 90.06 546 ILE A N 1
ATOM 4464 C CA . ILE A 1 546 ? -12.609 16.250 -17.304 1.00 90.06 546 ILE A CA 1
ATOM 4465 C C . ILE A 1 546 ? -12.899 14.752 -17.291 1.00 90.06 546 ILE A C 1
ATOM 4467 O O . ILE A 1 546 ? -13.955 14.319 -17.749 1.00 90.06 546 ILE A O 1
ATOM 4471 N N . LEU A 1 547 ? -11.959 13.965 -16.779 1.00 88.88 547 LEU A N 1
ATOM 4472 C CA . LEU A 1 547 ? -11.997 12.507 -16.807 1.00 88.88 547 LEU A CA 1
ATOM 4473 C C . LEU A 1 547 ? -11.664 11.970 -15.422 1.00 88.88 547 LEU A C 1
ATOM 4475 O O . LEU A 1 547 ? -10.707 12.437 -14.803 1.00 88.88 547 LEU A O 1
ATOM 4479 N N . SER A 1 548 ? -12.407 10.965 -14.973 1.00 88.12 548 SER A N 1
ATOM 4480 C CA . SER A 1 548 ? -12.037 10.161 -13.813 1.00 88.12 548 SER A CA 1
ATOM 4481 C C . SER A 1 548 ? -12.655 8.765 -13.894 1.00 88.12 548 SER A C 1
ATOM 4483 O O . SER A 1 548 ? -13.804 8.614 -14.311 1.00 88.12 548 SER A O 1
ATOM 4485 N N . ILE A 1 549 ? -11.894 7.743 -13.497 1.00 85.25 549 ILE A N 1
ATOM 4486 C CA . ILE A 1 549 ? -12.403 6.370 -13.361 1.00 85.25 549 ILE A CA 1
ATOM 4487 C C . ILE A 1 549 ? -13.141 6.203 -12.023 1.00 85.25 549 ILE A C 1
ATOM 4489 O O . ILE A 1 549 ? -14.163 5.521 -11.973 1.00 85.25 549 ILE A O 1
ATOM 4493 N N . ASP A 1 550 ? -12.667 6.856 -10.960 1.00 84.12 550 ASP A N 1
ATOM 4494 C CA . ASP A 1 550 ? -13.166 6.671 -9.591 1.00 84.12 550 ASP A CA 1
ATOM 4495 C C . ASP A 1 550 ? -14.436 7.473 -9.270 1.00 84.12 550 ASP A C 1
ATOM 4497 O O . ASP A 1 550 ? -15.216 7.083 -8.400 1.00 84.12 550 ASP A O 1
ATOM 4501 N N . TYR A 1 551 ? -14.689 8.572 -9.987 1.00 86.38 551 TYR A N 1
ATOM 4502 C CA . TYR A 1 551 ? -15.868 9.416 -9.771 1.00 86.38 551 TYR A CA 1
ATOM 4503 C C . TYR A 1 551 ? -16.903 9.248 -10.879 1.00 86.38 551 TYR A C 1
ATOM 4505 O O . TYR A 1 551 ? -16.637 9.568 -12.032 1.00 86.38 551 TYR A O 1
ATOM 4513 N N . GLU A 1 552 ? -18.120 8.819 -10.531 1.00 85.75 552 GLU A N 1
ATOM 4514 C CA . GLU A 1 552 ? -19.199 8.603 -11.508 1.00 85.75 552 GLU A CA 1
ATOM 4515 C C . GLU A 1 552 ? -19.789 9.901 -12.081 1.00 85.75 552 GLU A C 1
ATOM 4517 O O . GLU A 1 552 ? -20.215 9.926 -13.234 1.00 85.75 552 GLU A O 1
ATOM 4522 N N . ARG A 1 553 ? -19.857 10.988 -11.296 1.00 85.38 553 ARG A N 1
ATOM 4523 C CA . ARG A 1 553 ? -20.508 12.250 -11.706 1.00 85.38 553 ARG A CA 1
ATOM 4524 C C . ARG A 1 553 ? -19.644 13.456 -11.359 1.00 85.38 553 ARG A C 1
ATOM 4526 O O . ARG A 1 553 ? -19.009 13.483 -10.311 1.00 85.38 553 ARG A O 1
ATOM 4533 N N . TYR A 1 554 ? -19.731 14.516 -12.166 1.00 86.44 554 TYR A N 1
ATOM 4534 C CA . TYR A 1 554 ? -18.935 15.736 -11.978 1.00 86.44 554 TYR A CA 1
ATOM 4535 C C . TYR A 1 554 ? -19.114 16.372 -10.590 1.00 86.44 554 TYR A C 1
ATOM 4537 O O . TYR A 1 554 ? -18.172 16.896 -10.004 1.00 86.44 554 TYR A O 1
ATOM 4545 N N . LYS A 1 555 ? -20.333 16.313 -10.041 1.00 84.94 555 LYS A N 1
ATOM 4546 C CA . LYS A 1 555 ? -20.653 16.857 -8.713 1.00 84.94 555 LYS A CA 1
ATOM 4547 C C . LYS A 1 555 ? -20.031 16.082 -7.545 1.00 84.94 555 LYS A C 1
ATOM 4549 O O . LYS A 1 555 ? -20.034 16.599 -6.434 1.00 84.94 555 LYS A O 1
ATOM 4554 N N . ASP A 1 556 ? -19.577 14.853 -7.788 1.00 88.00 556 ASP A N 1
ATOM 4555 C CA . ASP A 1 556 ? -18.970 13.996 -6.768 1.00 88.00 556 ASP A CA 1
ATOM 4556 C C . ASP A 1 556 ? -17.452 14.238 -6.657 1.00 88.00 556 ASP A C 1
ATOM 4558 O O . ASP A 1 556 ? -16.832 13.734 -5.724 1.00 88.00 556 ASP A O 1
ATOM 4562 N N . LEU A 1 557 ? -16.863 15.028 -7.570 1.00 87.69 557 LEU A N 1
ATOM 4563 C CA . LEU A 1 557 ? -15.445 15.388 -7.532 1.00 87.69 557 LEU A CA 1
ATOM 4564 C C . LEU A 1 557 ? -15.090 16.135 -6.231 1.00 87.69 557 LEU A C 1
ATOM 4566 O O . LEU A 1 557 ? -15.881 16.958 -5.749 1.00 87.69 557 LEU A O 1
ATOM 4570 N N . PRO A 1 558 ? -13.890 15.895 -5.672 1.00 90.25 558 PRO A N 1
ATOM 4571 C CA . PRO A 1 558 ? -13.491 16.440 -4.387 1.00 90.25 558 PRO A CA 1
ATOM 4572 C C . PRO A 1 558 ? -13.321 17.958 -4.463 1.00 90.25 558 PRO A C 1
ATOM 4574 O O . PRO A 1 558 ? -12.964 18.535 -5.495 1.00 90.25 558 PRO A O 1
ATOM 4577 N N . LYS A 1 559 ? -13.552 18.637 -3.338 1.00 86.88 559 LYS A N 1
ATOM 4578 C CA . LYS A 1 559 ? -13.402 20.096 -3.256 1.00 86.88 559 LYS A CA 1
ATOM 4579 C C . LYS A 1 559 ? -11.959 20.517 -3.554 1.00 86.88 559 LYS A C 1
ATOM 4581 O O . LYS A 1 559 ? -11.728 21.524 -4.217 1.00 86.88 559 LYS A O 1
ATOM 4586 N N . GLU A 1 560 ? -11.010 19.716 -3.092 1.00 90.56 560 GLU A N 1
ATOM 4587 C CA . GLU A 1 560 ? -9.571 19.878 -3.244 1.00 90.56 560 GLU A CA 1
ATOM 4588 C C . GLU A 1 560 ? -9.166 19.943 -4.724 1.00 90.56 560 GLU A C 1
ATOM 4590 O O . GLU A 1 560 ? -8.323 20.762 -5.088 1.00 90.56 560 GLU A O 1
ATOM 4595 N N . PHE A 1 561 ? -9.830 19.172 -5.594 1.00 92.12 561 PHE A N 1
ATOM 4596 C CA . PHE A 1 561 ? -9.647 19.269 -7.043 1.00 92.12 561 PHE A CA 1
ATOM 4597 C C . PHE A 1 561 ? -10.064 20.649 -7.571 1.00 92.12 561 PHE A C 1
ATOM 4599 O O . PHE A 1 561 ? -9.314 21.288 -8.306 1.00 92.12 561 PHE A O 1
ATOM 4606 N N . PHE A 1 562 ? -11.232 21.162 -7.175 1.00 87.75 562 PHE A N 1
ATOM 4607 C CA . PHE A 1 562 ? -11.691 22.489 -7.610 1.00 87.75 562 PHE A CA 1
ATOM 4608 C C . PHE A 1 562 ? -10.821 23.633 -7.074 1.00 87.75 562 PHE A C 1
ATOM 4610 O O . PHE A 1 562 ? -10.618 24.640 -7.769 1.00 87.75 562 PHE A O 1
ATOM 4617 N N . ASP A 1 563 ? -10.300 23.483 -5.856 1.00 85.62 563 ASP A N 1
ATOM 4618 C CA . ASP A 1 563 ? -9.341 24.410 -5.260 1.00 85.62 563 ASP A CA 1
ATOM 4619 C C . ASP A 1 563 ? -8.023 24.393 -6.065 1.00 85.62 563 ASP A C 1
ATOM 4621 O O . ASP A 1 563 ? -7.547 25.458 -6.467 1.00 85.62 563 ASP A O 1
ATOM 4625 N N . ALA A 1 564 ? -7.510 23.209 -6.425 1.00 88.94 564 ALA A N 1
ATOM 4626 C CA . ALA A 1 564 ? -6.329 23.046 -7.279 1.00 88.94 564 ALA A CA 1
ATOM 4627 C C . ALA A 1 564 ? -6.519 23.635 -8.686 1.00 88.94 564 ALA A C 1
ATOM 4629 O O . ALA A 1 564 ? -5.650 24.348 -9.184 1.00 88.94 564 ALA A O 1
ATOM 4630 N N . VAL A 1 565 ? -7.675 23.412 -9.323 1.00 86.69 565 VAL A N 1
ATOM 4631 C CA . VAL A 1 565 ? -8.006 24.023 -10.623 1.00 86.69 565 VAL A CA 1
ATOM 4632 C C . VAL A 1 565 ? -8.082 25.545 -10.507 1.00 86.69 565 VAL A C 1
ATOM 4634 O O . VAL A 1 565 ? -7.647 26.261 -11.407 1.00 86.69 565 VAL A O 1
ATOM 4637 N N . THR A 1 566 ? -8.617 26.074 -9.403 1.00 82.12 566 THR A N 1
ATOM 4638 C CA . THR A 1 566 ? -8.648 27.523 -9.163 1.00 82.12 566 THR A CA 1
ATOM 4639 C C . THR A 1 566 ? -7.239 28.096 -9.042 1.00 82.12 566 THR A C 1
ATOM 4641 O O . THR A 1 566 ? -6.949 29.106 -9.681 1.00 82.12 566 THR A O 1
ATOM 4644 N N . GLU A 1 567 ? -6.372 27.459 -8.257 1.00 80.81 567 GLU A N 1
ATOM 4645 C CA . GLU A 1 567 ? -4.977 27.871 -8.093 1.00 80.81 567 GLU A CA 1
ATOM 4646 C C . GLU A 1 567 ? -4.213 27.797 -9.418 1.00 80.81 567 GLU A C 1
ATOM 4648 O O . GLU A 1 567 ? -3.601 28.780 -9.831 1.00 80.81 567 GLU A O 1
ATOM 4653 N N . TRP A 1 568 ? -4.343 26.682 -10.140 1.00 83.12 568 TRP A N 1
ATOM 4654 C CA . TRP A 1 568 ? -3.761 26.498 -11.466 1.00 83.12 568 TRP A CA 1
ATOM 4655 C C . TRP A 1 568 ? -4.165 27.615 -12.426 1.00 83.12 568 TRP A C 1
ATOM 4657 O O . TRP A 1 568 ? -3.307 28.211 -13.069 1.00 83.12 568 TRP A O 1
ATOM 4667 N N . ARG A 1 569 ? -5.451 27.979 -12.470 1.00 79.00 569 ARG A N 1
ATOM 4668 C CA . ARG A 1 569 ? -5.944 29.079 -13.314 1.00 79.00 569 ARG A CA 1
ATOM 4669 C C . ARG A 1 569 ? -5.389 30.439 -12.932 1.00 79.00 569 ARG A C 1
ATOM 4671 O O . ARG A 1 569 ? -5.166 31.259 -13.815 1.00 79.00 569 ARG A O 1
ATOM 4678 N N . ILE A 1 570 ? -5.211 30.707 -11.641 1.00 70.44 570 ILE A N 1
ATOM 4679 C CA . ILE A 1 570 ? -4.646 31.977 -11.177 1.00 70.44 570 ILE A CA 1
ATOM 4680 C C . ILE A 1 570 ? -3.165 32.038 -11.555 1.00 70.44 570 ILE A C 1
ATOM 4682 O O . ILE A 1 570 ? -2.743 33.009 -12.179 1.00 70.44 570 ILE A O 1
ATOM 4686 N N . ASN A 1 571 ? -2.406 30.985 -11.261 1.00 68.31 571 ASN A N 1
ATOM 4687 C CA . ASN A 1 571 ? -0.968 30.943 -11.506 1.00 68.31 571 ASN A CA 1
ATOM 4688 C C . ASN A 1 571 ? -0.662 30.956 -13.014 1.00 68.31 571 ASN A C 1
ATOM 4690 O O . ASN A 1 571 ? 0.028 31.844 -13.509 1.00 68.31 571 ASN A O 1
ATOM 4694 N N . GLU A 1 572 ? -1.259 30.048 -13.784 1.00 65.19 572 GLU A N 1
ATOM 4695 C CA . GLU A 1 572 ? -1.038 29.946 -15.233 1.00 65.19 572 GLU A CA 1
ATOM 4696 C C . GLU A 1 572 ? -1.760 31.030 -16.046 1.00 65.19 572 GLU A C 1
ATOM 4698 O O . GLU A 1 572 ? -1.390 31.291 -17.190 1.00 65.19 572 GLU A O 1
ATOM 4703 N N . GLY A 1 573 ? -2.819 31.634 -15.498 1.00 56.97 573 GLY A N 1
ATOM 4704 C CA . GLY A 1 573 ? -3.595 32.683 -16.163 1.00 56.97 573 GLY A CA 1
ATOM 4705 C C . GLY A 1 573 ? -3.076 34.099 -15.908 1.00 56.97 573 GLY A C 1
ATOM 4706 O O . GLY A 1 573 ? -3.351 35.003 -16.696 1.00 56.97 573 GLY A O 1
ATOM 4707 N N . GLN A 1 574 ? -2.328 34.323 -14.821 1.00 48.00 574 GLN A N 1
ATOM 4708 C CA . GLN A 1 574 ? -1.833 35.657 -14.456 1.00 48.00 574 GLN A CA 1
ATOM 4709 C C . GLN A 1 574 ? -0.324 35.838 -14.637 1.00 48.00 574 GLN A C 1
ATOM 4711 O O . GLN A 1 574 ? 0.110 36.967 -14.868 1.00 48.00 574 GLN A O 1
ATOM 4716 N N . VAL A 1 575 ? 0.472 34.762 -14.614 1.00 42.81 575 VAL A N 1
ATOM 4717 C CA . VAL A 1 575 ? 1.938 34.841 -14.767 1.00 42.81 575 VAL A CA 1
ATOM 4718 C C . VAL A 1 575 ? 2.372 34.880 -16.243 1.00 42.81 575 VAL A C 1
ATOM 4720 O O . VAL A 1 575 ? 3.417 35.444 -16.561 1.00 42.81 575 VAL A O 1
ATOM 4723 N N . SER A 1 576 ? 1.573 34.349 -17.178 1.00 47.78 576 SER A N 1
ATOM 4724 C CA . SER A 1 576 ? 1.981 34.194 -18.589 1.00 47.78 576 SER A CA 1
ATOM 4725 C C . SER A 1 576 ? 1.657 35.373 -19.518 1.00 47.78 576 SER A C 1
ATOM 4727 O O . SER A 1 576 ? 1.980 35.302 -20.699 1.00 47.78 576 SER A O 1
ATOM 4729 N N . GLY A 1 577 ? 1.019 36.441 -19.033 1.00 47.06 577 GLY A N 1
ATOM 4730 C CA . GLY A 1 577 ? 0.753 37.669 -19.803 1.00 47.06 577 GLY A CA 1
ATOM 4731 C C . GLY A 1 577 ? -0.322 37.587 -20.903 1.00 47.06 577 GLY A C 1
ATOM 4732 O O . GLY A 1 577 ? -1.036 38.574 -21.077 1.00 47.06 577 GLY A O 1
ATOM 4733 N N . ASP A 1 578 ? -0.494 36.436 -21.568 1.00 51.62 578 ASP A N 1
ATOM 4734 C CA . ASP A 1 578 ? -1.241 36.341 -22.838 1.00 51.62 578 ASP A CA 1
ATOM 4735 C C . ASP A 1 578 ? -2.468 35.391 -22.845 1.00 51.62 578 ASP A C 1
ATOM 4737 O O . ASP A 1 578 ? -3.246 35.436 -23.796 1.00 51.62 578 ASP A O 1
ATOM 4741 N N . ASP A 1 579 ? -2.708 34.566 -21.809 1.00 60.72 579 ASP A N 1
ATOM 4742 C CA . ASP A 1 579 ? -3.832 33.600 -21.786 1.00 60.72 579 ASP A CA 1
ATOM 4743 C C . ASP A 1 579 ? -4.458 33.415 -20.380 1.00 60.72 579 ASP A C 1
ATOM 4745 O O . ASP A 1 579 ? -3.914 32.671 -19.561 1.00 60.72 579 ASP A O 1
ATOM 4749 N N . PRO A 1 580 ? -5.603 34.062 -20.077 1.00 57.91 580 PRO A N 1
ATOM 4750 C CA . PRO A 1 580 ? -6.133 34.219 -18.719 1.00 57.91 580 PRO A CA 1
ATOM 4751 C C . PRO A 1 580 ? -6.849 32.992 -18.119 1.00 57.91 580 PRO A C 1
ATOM 4753 O O . PRO A 1 580 ? -7.407 33.120 -17.028 1.00 57.91 580 PRO A O 1
ATOM 4756 N N . LEU A 1 581 ? -6.881 31.838 -18.806 1.00 71.44 581 LEU A N 1
ATOM 4757 C CA . LEU A 1 581 ? -7.607 30.619 -18.392 1.00 71.44 581 LEU A CA 1
ATOM 4758 C C . LEU A 1 581 ? -9.013 30.905 -17.805 1.00 71.44 581 LEU A C 1
ATOM 4760 O O . LEU A 1 581 ? -9.273 30.693 -16.606 1.00 71.44 581 LEU A O 1
ATOM 4764 N N . PRO A 1 582 ? -9.948 31.429 -18.621 1.00 69.31 582 PRO A N 1
ATOM 4765 C CA . PRO A 1 582 ? -11.295 31.757 -18.162 1.00 69.31 582 PRO A CA 1
ATOM 4766 C C . PRO A 1 582 ? -12.084 30.500 -17.751 1.00 69.31 582 PRO A C 1
ATOM 4768 O O . PRO A 1 582 ? -11.647 29.367 -17.951 1.00 69.31 582 PRO A O 1
ATOM 4771 N N . MET A 1 583 ? -13.239 30.703 -17.110 1.00 72.44 583 MET A N 1
ATOM 4772 C CA . MET A 1 583 ? -14.154 29.592 -16.824 1.00 72.44 583 MET A CA 1
ATOM 4773 C C . MET A 1 583 ? -14.685 29.007 -18.137 1.00 72.44 583 MET A C 1
ATOM 4775 O O . MET A 1 583 ? -14.937 29.777 -19.069 1.00 72.44 583 MET A O 1
ATOM 4779 N N . PRO A 1 584 ? -14.888 27.683 -18.207 1.00 75.50 584 PRO A N 1
ATOM 4780 C CA . PRO A 1 584 ? -15.348 27.052 -19.423 1.00 75.50 584 PRO A CA 1
ATOM 4781 C C . PRO A 1 584 ? -16.810 27.374 -19.682 1.00 75.50 584 PRO A C 1
ATOM 4783 O O . PRO A 1 584 ? -17.625 27.440 -18.761 1.00 75.50 584 PRO A O 1
ATOM 4786 N N . ARG A 1 585 ? -17.167 27.501 -20.960 1.00 72.06 585 ARG A N 1
ATOM 4787 C CA . ARG A 1 585 ? -18.577 27.547 -21.362 1.00 72.06 585 ARG A CA 1
ATOM 4788 C C . ARG A 1 585 ? -19.224 26.169 -21.247 1.00 72.06 585 ARG A C 1
ATOM 4790 O O . ARG A 1 585 ? -20.403 26.079 -20.912 1.00 72.06 585 ARG A O 1
ATOM 4797 N N . ILE A 1 586 ? -18.466 25.126 -21.575 1.00 75.88 586 ILE A N 1
ATOM 4798 C CA . ILE A 1 586 ? -18.922 23.741 -21.593 1.00 75.88 586 ILE A CA 1
ATOM 4799 C C . ILE A 1 586 ? -17.904 22.894 -20.840 1.00 75.88 586 ILE A C 1
ATOM 4801 O O . ILE A 1 586 ? -16.707 22.953 -21.128 1.00 75.88 586 ILE A O 1
ATOM 4805 N N . ILE A 1 587 ? -18.393 22.085 -19.907 1.00 84.88 587 ILE A N 1
ATOM 4806 C CA . ILE A 1 587 ? -17.617 21.013 -19.288 1.00 84.88 587 ILE A CA 1
ATOM 4807 C C . ILE A 1 587 ? -18.151 19.693 -19.826 1.00 84.88 587 ILE A C 1
ATOM 4809 O O . ILE A 1 587 ? -19.340 19.401 -19.710 1.00 84.88 587 ILE A O 1
ATOM 4813 N N . ARG A 1 588 ? -17.265 18.894 -20.413 1.00 84.69 588 ARG A N 1
ATOM 4814 C CA . ARG A 1 588 ? -17.525 17.499 -20.763 1.00 84.69 588 ARG A CA 1
ATOM 4815 C C . ARG A 1 588 ? -16.854 16.643 -19.708 1.00 84.69 588 ARG A C 1
ATOM 4817 O O . ARG A 1 588 ? -15.633 16.647 -19.603 1.00 84.69 588 ARG A O 1
ATOM 4824 N N . PHE A 1 589 ? -17.651 15.958 -18.909 1.00 87.31 589 PHE A N 1
ATOM 4825 C CA . PHE A 1 589 ? -17.170 15.082 -17.859 1.00 87.31 589 PHE A CA 1
ATOM 4826 C C . PHE A 1 589 ? -17.405 13.621 -18.243 1.00 87.31 589 PHE A C 1
ATOM 4828 O O . PHE A 1 589 ? -18.526 13.251 -18.588 1.00 87.31 589 PHE A O 1
ATOM 4835 N N . PHE A 1 590 ? -16.361 12.801 -18.165 1.00 86.38 590 PHE A N 1
ATOM 4836 C CA . PHE A 1 590 ? -16.463 11.344 -18.229 1.00 86.38 590 PHE A CA 1
ATOM 4837 C C . PHE A 1 590 ? -16.129 10.767 -16.864 1.00 86.38 590 PHE A C 1
ATOM 4839 O O . PHE A 1 590 ? -15.003 10.923 -16.388 1.00 86.38 590 PHE A O 1
ATOM 4846 N N . GLY A 1 591 ? -17.113 10.104 -16.265 1.00 83.50 591 GLY A N 1
ATOM 4847 C CA . GLY A 1 591 ? -17.001 9.519 -14.940 1.00 83.50 591 GLY A CA 1
ATOM 4848 C C . GLY A 1 591 ? -17.359 8.043 -14.904 1.00 83.50 591 GLY A C 1
ATOM 4849 O O . GLY A 1 591 ? -18.213 7.580 -15.665 1.00 83.50 591 GLY A O 1
ATOM 4850 N N . GLY A 1 592 ? -16.737 7.316 -13.979 1.00 76.00 592 GLY A N 1
ATOM 4851 C CA . GLY A 1 592 ? -17.050 5.920 -13.693 1.00 76.00 592 GLY A CA 1
ATOM 4852 C C . GLY A 1 592 ? -16.813 4.979 -14.878 1.00 76.00 592 GLY A C 1
ATOM 4853 O O . GLY A 1 592 ? -16.110 5.292 -15.841 1.00 76.00 592 GLY A O 1
ATOM 4854 N N . TYR A 1 593 ? -17.435 3.798 -14.824 1.00 69.62 593 TYR A N 1
ATOM 4855 C CA . TYR A 1 593 ? -17.308 2.774 -15.869 1.00 69.62 593 TYR A CA 1
ATOM 4856 C C . TYR A 1 593 ? -18.323 2.891 -17.012 1.00 69.62 593 TYR A C 1
ATOM 4858 O O . TYR A 1 593 ? -18.235 2.140 -17.985 1.00 69.62 593 TYR A O 1
ATOM 4866 N N . SER A 1 594 ? -19.286 3.813 -16.921 1.00 63.00 594 SER A N 1
ATOM 4867 C CA . SER A 1 594 ? -20.397 3.904 -17.877 1.00 63.00 594 SER A CA 1
ATOM 4868 C C . SER A 1 594 ? -19.965 4.398 -19.263 1.00 63.00 594 SER A C 1
ATOM 4870 O O . SER A 1 594 ? -20.700 4.194 -20.225 1.00 63.00 594 SER A O 1
ATOM 4872 N N . ARG A 1 595 ? -18.773 5.011 -19.393 1.00 64.31 595 ARG A N 1
ATOM 4873 C CA . ARG A 1 595 ? -18.282 5.690 -20.616 1.00 64.31 595 ARG A CA 1
ATOM 4874 C C . ARG A 1 595 ? -19.269 6.730 -21.172 1.00 64.31 595 ARG A C 1
ATOM 4876 O O . ARG A 1 595 ? -19.144 7.147 -22.324 1.00 64.31 595 ARG A O 1
ATOM 4883 N N . GLU A 1 596 ? -20.241 7.153 -20.368 1.00 72.50 596 GLU A N 1
ATOM 4884 C CA . GLU A 1 596 ? -21.229 8.155 -20.742 1.00 72.50 596 GLU A CA 1
ATOM 4885 C C . GLU A 1 596 ? -20.678 9.553 -20.456 1.00 72.50 596 GLU A C 1
ATOM 4887 O O . GLU A 1 596 ? -20.133 9.824 -19.386 1.00 72.50 596 GLU A O 1
ATOM 4892 N N . MET A 1 597 ? -20.818 10.448 -21.435 1.00 81.56 597 MET A N 1
ATOM 4893 C CA . MET A 1 597 ? -20.392 11.837 -21.305 1.00 81.56 597 MET A CA 1
ATOM 4894 C C . MET A 1 597 ? -21.493 12.660 -20.638 1.00 81.56 597 MET A C 1
ATOM 4896 O O . MET A 1 597 ? -22.593 12.789 -21.177 1.00 81.56 597 MET A O 1
ATOM 4900 N N . GLN A 1 598 ? -21.171 13.302 -19.520 1.00 84.19 598 GLN A N 1
ATOM 4901 C CA . GLN A 1 598 ? -21.981 14.374 -18.958 1.00 84.19 598 GLN A CA 1
ATOM 4902 C C . GLN A 1 598 ? -21.547 15.708 -19.574 1.00 84.19 598 GLN A C 1
ATOM 4904 O O . GLN A 1 598 ? -20.406 16.136 -19.411 1.00 84.19 598 GLN A O 1
ATOM 4909 N N . VAL A 1 599 ? -22.461 16.377 -20.276 1.00 82.25 599 VAL A N 1
ATOM 4910 C CA . VAL A 1 599 ? -22.234 17.725 -20.813 1.00 82.25 599 VAL A CA 1
ATOM 4911 C C . VAL A 1 599 ? -22.909 18.735 -19.895 1.00 82.25 599 VAL A C 1
ATOM 4913 O O . VAL A 1 599 ? -24.112 18.660 -19.664 1.00 82.25 599 VAL A O 1
ATOM 4916 N N . LEU A 1 600 ? -22.126 19.668 -19.365 1.00 80.00 600 LEU A N 1
ATOM 4917 C CA . LEU A 1 600 ? -22.583 20.742 -18.491 1.00 80.00 600 LEU A CA 1
ATOM 4918 C C . LEU A 1 600 ? -22.386 22.071 -19.214 1.00 80.00 600 LEU A C 1
ATOM 4920 O O . LEU A 1 600 ? -21.259 22.427 -19.571 1.00 80.00 600 LEU A O 1
ATOM 4924 N N . TYR A 1 601 ? -23.473 22.807 -19.426 1.00 70.62 601 TYR A N 1
ATOM 4925 C CA . TYR A 1 601 ? -23.435 24.136 -20.023 1.00 70.62 601 TYR A CA 1
ATOM 4926 C C . TYR A 1 601 ? -23.423 25.197 -18.928 1.00 70.62 601 TYR A C 1
ATOM 4928 O O . TYR A 1 601 ? -24.246 25.184 -18.017 1.00 70.62 601 TYR A O 1
ATOM 4936 N N . SER A 1 602 ? -22.537 26.183 -19.062 1.00 57.34 602 SER A N 1
ATOM 4937 C CA . SER A 1 602 ? -22.449 27.325 -18.145 1.00 57.34 602 SER A CA 1
ATOM 4938 C C . SER A 1 602 ? -23.745 28.152 -18.072 1.00 57.34 602 SER A C 1
ATOM 4940 O O . SER A 1 602 ? -23.865 28.975 -17.169 1.00 57.34 602 SER A O 1
ATOM 4942 N N . SER A 1 603 ? -24.692 27.976 -19.003 1.00 49.66 603 SER A N 1
ATOM 4943 C CA . SER A 1 603 ? -26.010 28.625 -18.998 1.00 49.66 603 SER A CA 1
ATOM 4944 C C . SER A 1 603 ? -27.089 27.863 -18.228 1.00 49.66 603 SER A C 1
ATOM 4946 O O . SER A 1 603 ? -28.089 28.478 -17.866 1.00 49.66 603 SER A O 1
ATOM 4948 N N . ASP A 1 604 ? -26.899 26.567 -17.972 1.00 43.72 604 ASP A N 1
ATOM 4949 C CA . ASP A 1 604 ? -27.992 25.674 -17.561 1.00 43.72 604 ASP A CA 1
ATOM 4950 C C . ASP A 1 604 ? -28.020 25.419 -16.041 1.00 43.72 604 ASP A C 1
ATOM 4952 O O . ASP A 1 604 ? -28.944 24.785 -15.547 1.00 43.72 604 ASP A O 1
ATOM 4956 N N . ASP A 1 605 ? -27.073 26.005 -15.295 1.00 41.72 605 ASP A N 1
ATOM 4957 C CA . ASP A 1 605 ? -26.944 25.918 -13.827 1.00 41.72 605 ASP A CA 1
ATOM 4958 C C . ASP A 1 605 ? -26.850 27.304 -13.149 1.00 41.72 605 ASP A C 1
ATOM 4960 O O . ASP A 1 605 ? -26.264 27.475 -12.074 1.00 41.72 605 ASP A O 1
ATOM 4964 N N . TYR A 1 606 ? -27.453 28.336 -13.750 1.00 40.41 606 TYR A N 1
ATOM 4965 C CA . TYR A 1 606 ? -27.487 29.677 -13.143 1.00 40.41 606 TYR A CA 1
ATOM 4966 C C . TYR A 1 606 ? -28.342 29.775 -11.863 1.00 40.41 606 TYR A C 1
ATOM 4968 O O . TYR A 1 606 ? -28.334 30.829 -11.226 1.00 40.41 606 TYR A O 1
ATOM 4976 N N . GLU A 1 607 ? -29.021 28.701 -11.439 1.00 37.00 607 GLU A N 1
ATOM 4977 C CA . GLU A 1 607 ? -29.788 28.678 -10.184 1.00 37.00 607 GLU A CA 1
ATOM 4978 C C . GLU A 1 607 ? -29.124 27.956 -8.990 1.00 37.00 607 GLU A C 1
ATOM 4980 O O . GLU A 1 607 ? -29.648 28.081 -7.887 1.00 37.00 607 GLU A O 1
ATOM 4985 N N . GLU A 1 608 ? -27.940 27.326 -9.101 1.00 38.38 608 GLU A N 1
ATOM 4986 C CA . GLU A 1 608 ? -27.336 26.622 -7.937 1.00 38.38 608 GLU A CA 1
ATOM 4987 C C . GLU A 1 608 ? -25.892 26.997 -7.541 1.00 38.38 608 GLU A C 1
ATOM 4989 O O . GLU A 1 608 ? -25.353 26.444 -6.579 1.00 38.38 608 GLU A O 1
ATOM 4994 N N . ARG A 1 609 ? -25.268 28.023 -8.141 1.00 42.34 609 ARG A N 1
ATOM 4995 C CA . ARG A 1 609 ? -23.989 28.575 -7.634 1.00 42.34 609 ARG A CA 1
ATOM 4996 C C . ARG A 1 609 ? -24.038 30.078 -7.379 1.00 42.34 609 ARG A C 1
ATOM 4998 O O . ARG A 1 609 ? -23.605 30.912 -8.168 1.00 42.34 609 ARG A O 1
ATOM 5005 N N . ASN A 1 610 ? -24.537 30.437 -6.199 1.00 42.66 610 ASN A N 1
ATOM 5006 C CA . ASN A 1 610 ? -24.553 31.808 -5.680 1.00 42.66 610 ASN A CA 1
ATOM 5007 C C . ASN A 1 610 ? -23.176 32.227 -5.092 1.00 42.66 610 ASN A C 1
ATOM 5009 O O . ASN A 1 610 ? -23.068 32.776 -3.990 1.00 42.66 610 ASN A O 1
ATOM 5013 N N . ASP A 1 611 ? -22.084 31.920 -5.796 1.00 48.78 611 ASP A N 1
ATOM 5014 C CA . ASP A 1 611 ? -20.699 32.188 -5.389 1.00 48.78 611 ASP A CA 1
ATOM 5015 C C . ASP A 1 611 ? -19.904 32.978 -6.441 1.00 48.78 611 ASP A C 1
ATOM 5017 O O . ASP A 1 611 ? -18.700 32.778 -6.587 1.00 48.78 611 ASP A O 1
ATOM 5021 N N . ARG A 1 612 ? -20.558 33.931 -7.128 1.00 57.22 612 ARG A N 1
ATOM 5022 C CA . ARG A 1 612 ? -19.900 34.909 -8.018 1.00 57.22 612 ARG A CA 1
ATOM 5023 C C . ARG A 1 612 ? -18.600 35.396 -7.367 1.00 57.22 612 ARG A C 1
ATOM 5025 O O . ARG A 1 612 ? -18.666 36.001 -6.301 1.00 57.22 612 ARG A O 1
ATOM 5032 N N . LYS A 1 613 ? -17.432 35.093 -7.948 1.00 66.25 613 LYS A N 1
ATOM 5033 C CA . LYS A 1 613 ? -16.125 35.498 -7.397 1.00 66.25 613 LYS A CA 1
ATOM 5034 C C . LYS A 1 613 ? -15.965 37.013 -7.512 1.00 66.25 613 LYS A C 1
ATOM 5036 O O . LYS A 1 613 ? -16.411 37.625 -8.480 1.00 66.25 613 LYS A O 1
ATOM 5041 N N . GLY A 1 614 ? -15.362 37.620 -6.500 1.00 73.75 614 GLY A N 1
ATOM 5042 C CA . GLY A 1 614 ? -15.196 39.061 -6.415 1.00 73.75 614 GLY A CA 1
ATOM 5043 C C . GLY A 1 614 ? -14.084 39.557 -7.331 1.00 73.75 614 GLY A C 1
ATOM 5044 O O . GLY A 1 614 ? -12.967 39.044 -7.319 1.00 73.75 614 GLY A O 1
ATOM 5045 N N . TRP A 1 615 ? -14.382 40.580 -8.124 1.00 80.62 615 TRP A N 1
ATOM 5046 C CA . TRP A 1 615 ? -13.428 41.233 -9.012 1.00 80.62 615 TRP A CA 1
ATOM 5047 C C . TRP A 1 615 ? -13.092 42.636 -8.498 1.00 80.62 615 TRP A C 1
ATOM 5049 O O . TRP A 1 615 ? -13.988 43.421 -8.196 1.00 80.62 615 TRP A O 1
ATOM 5059 N N . LEU A 1 616 ? -11.797 42.960 -8.400 1.00 85.06 616 LEU A N 1
ATOM 5060 C CA . LEU A 1 616 ? -11.324 44.259 -7.903 1.00 85.06 616 LEU A CA 1
ATOM 5061 C C . LEU A 1 616 ? -11.102 45.289 -9.026 1.00 85.06 616 LEU A C 1
ATOM 5063 O O . LEU A 1 616 ? -11.240 46.485 -8.801 1.00 85.06 616 LEU A O 1
ATOM 5067 N N . GLY A 1 617 ? -10.784 44.856 -10.249 1.00 83.06 617 GLY A N 1
ATOM 5068 C CA . GLY A 1 617 ? -10.580 45.766 -11.386 1.00 83.06 617 GLY A CA 1
ATOM 5069 C C . GLY A 1 617 ? -9.220 46.464 -11.453 1.00 83.06 617 GLY A C 1
ATOM 5070 O O . GLY A 1 617 ? -9.121 47.546 -12.031 1.00 83.06 617 GLY A O 1
ATOM 5071 N N . VAL A 1 618 ? -8.163 45.845 -10.924 1.00 84.00 618 VAL A N 1
ATOM 5072 C CA . VAL A 1 618 ? -6.782 46.361 -10.976 1.00 84.00 618 VAL A CA 1
ATOM 5073 C C . VAL A 1 618 ? -5.834 45.382 -11.667 1.00 84.00 618 VAL A C 1
ATOM 5075 O O . VAL A 1 618 ? -6.052 44.173 -11.621 1.00 84.00 618 VAL A O 1
ATOM 5078 N N . ARG A 1 619 ? -4.758 45.902 -12.264 1.00 79.81 619 ARG A N 1
ATOM 5079 C CA . ARG A 1 619 ? -3.532 45.134 -12.529 1.00 79.81 619 ARG A CA 1
ATOM 5080 C C . ARG A 1 619 ? -2.499 45.535 -11.492 1.00 79.81 619 ARG A C 1
ATOM 5082 O O . ARG A 1 619 ? -2.386 46.717 -11.169 1.00 79.81 619 ARG A O 1
ATOM 5089 N N . ILE A 1 620 ? -1.751 44.564 -10.994 1.00 85.88 620 ILE A N 1
ATOM 5090 C CA . ILE A 1 620 ? -0.717 44.769 -9.983 1.00 85.88 620 ILE A CA 1
ATOM 5091 C C . ILE A 1 620 ? 0.633 44.309 -10.514 1.00 85.88 620 ILE A C 1
ATOM 5093 O O . ILE A 1 620 ? 0.701 43.503 -11.439 1.00 85.88 620 ILE A O 1
ATOM 5097 N N . LYS A 1 621 ? 1.698 44.835 -9.924 1.00 86.44 621 LYS A N 1
ATOM 5098 C CA . LYS A 1 621 ? 3.071 44.391 -10.149 1.00 86.44 621 LYS A CA 1
ATOM 5099 C C . LYS A 1 621 ? 3.816 44.343 -8.827 1.00 86.44 621 LYS A C 1
ATOM 5101 O O . LYS A 1 621 ? 3.549 45.156 -7.941 1.00 86.44 621 LYS A O 1
ATOM 5106 N N . GLN A 1 622 ? 4.765 43.427 -8.714 1.00 87.94 622 GLN A N 1
ATOM 5107 C CA . GLN A 1 622 ? 5.686 43.395 -7.587 1.00 87.94 622 GLN A CA 1
ATOM 5108 C C . GLN A 1 622 ? 6.923 44.243 -7.898 1.00 87.94 622 GLN A C 1
ATOM 5110 O O . GLN A 1 622 ? 7.448 44.201 -9.011 1.00 87.94 622 GLN A O 1
ATOM 5115 N N . VAL A 1 623 ? 7.358 45.047 -6.929 1.00 85.19 623 VAL A N 1
ATOM 5116 C CA . VAL A 1 623 ? 8.587 45.845 -7.008 1.00 85.19 623 VAL A CA 1
ATOM 5117 C C . VAL A 1 623 ? 9.474 45.477 -5.827 1.00 85.19 623 VAL A C 1
ATOM 5119 O O . VAL A 1 623 ? 9.085 45.679 -4.677 1.00 85.19 623 VAL A O 1
ATOM 5122 N N . ASP A 1 624 ? 10.670 44.975 -6.120 1.00 83.50 624 ASP A N 1
ATOM 5123 C CA . ASP A 1 624 ? 11.656 44.581 -5.115 1.00 83.50 624 ASP A CA 1
ATOM 5124 C C . ASP A 1 624 ? 12.747 45.656 -4.994 1.00 83.50 624 ASP A C 1
ATOM 5126 O O . ASP A 1 624 ? 13.370 46.044 -5.988 1.00 83.50 624 ASP A O 1
ATOM 5130 N N . LYS A 1 625 ? 12.981 46.169 -3.779 1.00 67.62 625 LYS A N 1
ATOM 5131 C CA . LYS A 1 625 ? 14.044 47.146 -3.500 1.00 67.62 625 LYS A CA 1
ATOM 5132 C C . LYS A 1 625 ? 14.578 46.994 -2.074 1.00 67.62 625 LYS A C 1
ATOM 5134 O O . LYS A 1 625 ? 13.798 46.914 -1.131 1.00 67.62 625 LYS A O 1
ATOM 5139 N N . ASP A 1 626 ? 15.904 46.966 -1.917 1.00 56.22 626 ASP A N 1
ATOM 5140 C CA . ASP A 1 626 ? 16.610 46.965 -0.622 1.00 56.22 626 ASP A CA 1
ATOM 5141 C C . ASP A 1 626 ? 16.059 45.937 0.399 1.00 56.22 626 ASP A C 1
ATOM 5143 O O . ASP A 1 626 ? 15.736 46.278 1.534 1.00 56.22 626 ASP A O 1
ATOM 5147 N N . ASN A 1 627 ? 15.929 44.666 -0.015 1.00 66.56 627 ASN A N 1
ATOM 5148 C CA . ASN A 1 627 ? 15.355 43.550 0.765 1.00 66.56 627 ASN A CA 1
ATOM 5149 C C . ASN A 1 627 ? 13.882 43.719 1.190 1.00 66.56 627 ASN A C 1
ATOM 5151 O O . ASN A 1 627 ? 13.409 43.008 2.077 1.00 66.56 627 ASN A O 1
ATOM 5155 N N . THR A 1 628 ? 13.140 44.624 0.549 1.00 69.25 628 THR A N 1
ATOM 5156 C CA . THR A 1 628 ? 11.692 44.768 0.728 1.00 69.25 628 THR A CA 1
ATOM 5157 C C . THR A 1 628 ? 10.960 44.586 -0.600 1.00 69.25 628 THR A C 1
ATOM 5159 O O . THR A 1 628 ? 11.290 45.236 -1.593 1.00 69.25 628 THR A O 1
ATOM 5162 N N . SER A 1 629 ? 9.969 43.695 -0.609 1.00 79.56 629 SER A N 1
ATOM 5163 C CA . SER A 1 629 ? 9.044 43.488 -1.726 1.00 79.56 629 SER A CA 1
ATOM 5164 C C . SER A 1 629 ? 7.749 44.232 -1.438 1.00 79.56 629 SER A C 1
ATOM 5166 O O . SER A 1 629 ? 7.221 44.158 -0.326 1.00 79.56 629 SER A O 1
ATOM 5168 N N . VAL A 1 630 ? 7.249 44.975 -2.423 1.00 86.75 630 VAL A N 1
ATOM 5169 C CA . VAL A 1 630 ? 5.963 45.668 -2.315 1.00 86.75 630 VAL A CA 1
ATOM 5170 C C . VAL A 1 630 ? 5.092 45.404 -3.534 1.00 86.75 630 VAL A C 1
ATOM 5172 O O . VAL A 1 630 ? 5.577 45.326 -4.665 1.00 86.75 630 VAL A O 1
ATOM 5175 N N . VAL A 1 631 ? 3.785 45.305 -3.306 1.00 89.94 631 VAL A N 1
ATOM 5176 C CA . VAL A 1 631 ? 2.789 45.144 -4.369 1.00 89.94 631 VAL A CA 1
ATOM 5177 C C . VAL A 1 631 ? 2.250 46.517 -4.752 1.00 89.94 631 VAL A C 1
ATOM 5179 O O . VAL A 1 631 ? 1.748 47.256 -3.906 1.00 89.94 631 VAL A O 1
ATOM 5182 N N . VAL A 1 632 ? 2.351 46.869 -6.029 1.00 90.75 632 VAL A N 1
ATOM 5183 C CA . VAL A 1 632 ? 1.951 48.177 -6.556 1.00 90.75 632 VAL A CA 1
ATOM 5184 C C . VAL A 1 632 ? 0.819 48.007 -7.557 1.00 90.75 632 VAL A C 1
ATOM 5186 O O . VAL A 1 632 ? 0.883 47.144 -8.432 1.00 90.75 632 VAL A O 1
ATOM 5189 N N . ILE A 1 633 ? -0.200 48.862 -7.472 1.00 91.56 633 ILE A N 1
ATOM 5190 C CA . ILE A 1 633 ? -1.235 48.971 -8.499 1.00 91.56 633 ILE A CA 1
ATOM 5191 C C . ILE A 1 633 ? -0.600 49.541 -9.768 1.00 91.56 633 ILE A C 1
ATOM 5193 O O . ILE A 1 633 ? -0.200 50.703 -9.815 1.00 91.56 633 ILE A O 1
ATOM 5197 N N . ASP A 1 634 ? -0.513 48.727 -10.812 1.00 83.75 634 ASP A N 1
ATOM 5198 C CA . ASP A 1 634 ? 0.033 49.130 -12.102 1.00 83.75 634 ASP A CA 1
ATOM 5199 C C . ASP A 1 634 ? -1.004 49.913 -12.910 1.00 83.75 634 ASP A C 1
ATOM 5201 O O . ASP A 1 634 ? -0.763 51.048 -13.319 1.00 83.75 634 ASP A O 1
ATOM 5205 N N . THR A 1 635 ? -2.211 49.365 -13.054 1.00 78.44 635 THR A N 1
ATOM 5206 C CA . THR A 1 635 ? -3.328 50.045 -13.724 1.00 78.44 635 THR A CA 1
ATOM 5207 C C . THR A 1 635 ? -4.648 49.777 -13.012 1.00 78.44 635 THR A C 1
ATOM 5209 O O . THR A 1 635 ? -4.827 48.756 -12.348 1.00 78.44 635 THR A O 1
ATOM 5212 N N . VAL A 1 636 ? -5.584 50.714 -13.152 1.00 84.81 636 VAL A N 1
ATOM 5213 C CA . VAL A 1 636 ? -6.949 50.600 -12.631 1.00 84.81 636 VAL A CA 1
ATOM 5214 C C . VAL A 1 636 ? -7.899 50.644 -13.820 1.00 84.81 636 VAL A C 1
ATOM 5216 O O . VAL A 1 636 ? -7.800 51.541 -14.658 1.00 84.81 636 VAL A O 1
ATOM 5219 N N . SER A 1 637 ? -8.799 49.669 -13.908 1.00 75.06 637 SER A N 1
ATOM 5220 C CA . SER A 1 637 ? -9.783 49.582 -14.989 1.00 75.06 637 SER A CA 1
ATOM 5221 C C . SER A 1 637 ? -10.808 50.704 -14.826 1.00 75.06 637 SER A C 1
ATOM 5223 O O . SER A 1 637 ? -11.458 50.787 -13.786 1.00 75.06 637 SER A O 1
ATOM 5225 N N . GLY A 1 638 ? -10.954 51.575 -15.829 1.00 67.25 638 GLY A N 1
ATOM 5226 C CA . GLY A 1 638 ? -11.928 52.671 -15.785 1.00 67.25 638 GLY A CA 1
ATOM 5227 C C . GLY A 1 638 ? -13.358 52.146 -15.625 1.00 67.25 638 GLY A C 1
ATOM 5228 O O . GLY A 1 638 ? -13.755 51.238 -16.352 1.00 67.25 638 GLY A O 1
ATOM 5229 N N . GLY A 1 639 ? -14.106 52.691 -14.659 1.00 73.00 639 GLY A N 1
ATOM 5230 C CA . GLY A 1 639 ? -15.457 52.223 -14.305 1.00 73.00 639 GLY A CA 1
ATOM 5231 C C . GLY A 1 639 ? -15.506 50.857 -13.606 1.00 73.00 639 GLY A C 1
ATOM 5232 O O . GLY A 1 639 ? -16.563 50.235 -13.561 1.00 73.00 639 GLY A O 1
ATOM 5233 N N . GLY A 1 640 ? -14.365 50.349 -13.124 1.00 75.88 640 GLY A N 1
ATOM 5234 C CA . GLY A 1 640 ? -14.289 49.127 -12.323 1.00 75.88 640 GLY A CA 1
ATOM 5235 C C . GLY A 1 640 ? -14.379 49.382 -10.807 1.00 75.88 640 GLY A C 1
ATOM 5236 O O . GLY A 1 640 ? -14.163 50.504 -10.355 1.00 75.88 640 GLY A O 1
ATOM 5237 N N . PRO A 1 641 ? -14.582 48.334 -9.989 1.00 86.38 641 PRO A N 1
ATOM 5238 C CA . PRO A 1 641 ? -14.743 48.427 -8.532 1.00 86.38 641 PRO A CA 1
ATOM 5239 C C . PRO A 1 641 ? -13.683 49.267 -7.807 1.00 86.38 641 PRO A C 1
ATOM 5241 O O . PRO A 1 641 ? -14.005 50.155 -7.019 1.00 86.38 641 PRO A O 1
ATOM 5244 N N . ALA A 1 642 ? -12.404 49.033 -8.101 1.00 87.88 642 ALA A N 1
ATOM 5245 C CA . ALA A 1 642 ? -11.304 49.806 -7.537 1.00 87.88 642 ALA A CA 1
ATOM 5246 C C . ALA A 1 642 ? -11.281 51.264 -8.021 1.00 87.88 642 ALA A C 1
ATOM 5248 O O . ALA A 1 642 ? -10.911 52.149 -7.252 1.00 87.88 642 ALA A O 1
ATOM 5249 N N . TYR A 1 643 ? -11.692 51.531 -9.265 1.00 86.00 643 TYR A N 1
ATOM 5250 C CA . TYR A 1 643 ? -11.809 52.894 -9.786 1.00 86.00 643 TYR A CA 1
ATOM 5251 C C . TYR A 1 643 ? -12.883 53.674 -9.027 1.00 86.00 643 TYR A C 1
ATOM 5253 O O . TYR A 1 643 ? -12.615 54.778 -8.552 1.00 86.00 643 TYR A O 1
ATOM 5261 N N . ASP A 1 644 ? -14.055 53.065 -8.842 1.00 87.69 644 ASP A N 1
ATOM 5262 C CA . ASP A 1 644 ? -15.189 53.669 -8.137 1.00 87.69 644 ASP A CA 1
ATOM 5263 C C . ASP A 1 644 ? -14.869 53.921 -6.658 1.00 87.69 644 ASP A C 1
ATOM 5265 O O . ASP A 1 644 ? -15.272 54.933 -6.085 1.00 87.69 644 ASP A O 1
ATOM 5269 N N . ALA A 1 645 ? -14.071 53.039 -6.051 1.00 90.94 645 ALA A N 1
ATOM 5270 C CA . ALA A 1 645 ? -13.564 53.202 -4.692 1.00 90.94 645 ALA A CA 1
ATOM 5271 C C . ALA A 1 645 ? -12.358 54.159 -4.583 1.00 90.94 645 ALA A C 1
ATOM 5273 O O . ALA A 1 645 ? -11.842 54.386 -3.489 1.00 90.94 645 ALA A O 1
ATOM 5274 N N . GLY A 1 646 ? -11.890 54.738 -5.693 1.00 92.44 646 GLY A N 1
ATOM 5275 C CA . GLY A 1 646 ? -10.832 55.747 -5.701 1.00 92.44 646 GLY A CA 1
ATOM 5276 C C . GLY A 1 646 ? -9.405 55.206 -5.559 1.00 92.44 646 GLY A C 1
ATOM 5277 O O . GLY A 1 646 ? -8.502 55.980 -5.209 1.00 92.44 646 GLY A O 1
ATOM 5278 N N . VAL A 1 647 ? -9.177 53.918 -5.836 1.00 93.69 647 VAL A N 1
ATOM 5279 C CA . VAL A 1 647 ? -7.841 53.318 -6.015 1.00 93.69 647 VAL A CA 1
ATOM 5280 C C . VAL A 1 647 ? -7.184 53.925 -7.255 1.00 93.69 647 VAL A C 1
ATOM 5282 O O . VAL A 1 647 ? -7.847 54.202 -8.257 1.00 93.69 647 VAL A O 1
ATOM 5285 N N . LYS A 1 648 ? -5.870 54.158 -7.206 1.00 93.88 648 LYS A N 1
ATOM 5286 C CA . LYS A 1 648 ? -5.115 54.787 -8.295 1.00 93.88 648 LYS A CA 1
ATOM 5287 C C . LYS A 1 648 ? -3.895 53.958 -8.674 1.00 93.88 648 LYS A C 1
ATOM 5289 O O . LYS A 1 648 ? -3.311 53.263 -7.850 1.00 93.88 648 LYS A O 1
ATOM 5294 N N . SER A 1 649 ? -3.491 54.076 -9.937 1.00 92.88 649 SER A N 1
ATOM 5295 C CA . SER A 1 649 ? -2.182 53.589 -10.380 1.00 92.88 649 SER A CA 1
ATOM 5296 C C . SER A 1 649 ? -1.077 54.242 -9.541 1.00 92.88 649 SER A C 1
ATOM 5298 O O . SER A 1 649 ? -1.141 55.438 -9.241 1.00 92.88 649 SER A O 1
ATOM 5300 N N . GLY A 1 650 ? -0.092 53.442 -9.138 1.00 91.31 650 GLY A N 1
ATOM 5301 C CA . GLY A 1 650 ? 0.997 53.835 -8.247 1.00 91.31 650 GLY A CA 1
ATOM 5302 C C . GLY A 1 650 ? 0.708 53.667 -6.752 1.00 91.31 650 GLY A C 1
ATOM 5303 O O . GLY A 1 650 ? 1.612 53.898 -5.951 1.00 91.31 650 GLY A O 1
ATOM 5304 N N . ASP A 1 651 ? -0.502 53.255 -6.357 1.00 94.94 651 ASP A N 1
ATOM 5305 C CA . ASP A 1 651 ? -0.789 52.891 -4.967 1.00 94.94 651 ASP A CA 1
ATOM 5306 C C . ASP A 1 651 ? 0.004 51.645 -4.558 1.00 94.94 651 ASP A C 1
ATOM 5308 O O . ASP A 1 651 ? 0.007 50.643 -5.275 1.00 94.94 651 ASP A O 1
ATOM 5312 N N . ILE A 1 652 ? 0.648 51.691 -3.392 1.00 93.31 652 ILE A N 1
ATOM 5313 C CA . ILE A 1 652 ? 1.346 50.538 -2.810 1.00 93.31 652 ILE A CA 1
ATOM 5314 C C . ILE A 1 652 ? 0.403 49.850 -1.828 1.00 93.31 652 ILE A C 1
ATOM 5316 O O . ILE A 1 652 ? -0.018 50.476 -0.858 1.00 93.31 652 ILE A O 1
ATOM 5320 N N . ILE A 1 653 ? 0.076 48.583 -2.052 1.00 92.62 653 ILE A N 1
ATOM 5321 C CA . ILE A 1 653 ? -0.817 47.815 -1.181 1.00 92.62 653 ILE A CA 1
ATOM 5322 C C . ILE A 1 653 ? -0.078 47.434 0.108 1.00 92.62 653 ILE A C 1
ATOM 5324 O O . ILE A 1 653 ? 1.041 46.935 0.066 1.00 92.62 653 ILE A O 1
ATOM 5328 N N . LEU A 1 654 ? -0.717 47.669 1.257 1.00 90.06 654 LEU A N 1
ATOM 5329 C CA . LEU A 1 654 ? -0.227 47.270 2.580 1.00 90.06 654 LEU A CA 1
ATOM 5330 C C . LEU A 1 654 ? -0.978 46.062 3.137 1.00 90.06 654 LEU A C 1
ATOM 5332 O O . LEU A 1 654 ? -0.376 45.177 3.743 1.00 90.06 654 LEU A O 1
ATOM 5336 N N . SER A 1 655 ? -2.304 46.055 3.001 1.00 89.94 655 SER A N 1
ATOM 5337 C CA . SER A 1 655 ? -3.140 44.962 3.488 1.00 89.94 655 SER A CA 1
ATOM 5338 C C . SER A 1 655 ? -4.512 44.944 2.833 1.00 89.94 655 SER A C 1
ATOM 5340 O O . SER A 1 655 ? -5.009 45.969 2.357 1.00 89.94 655 SER A O 1
ATOM 5342 N N . MET A 1 656 ? -5.132 43.767 2.869 1.00 89.44 656 MET A N 1
ATOM 5343 C CA . MET A 1 656 ? -6.507 43.533 2.448 1.00 89.44 656 MET A CA 1
ATOM 5344 C C . MET A 1 656 ? -7.260 42.797 3.558 1.00 89.44 656 MET A C 1
ATOM 5346 O O . MET A 1 656 ? -6.780 41.782 4.057 1.00 89.44 656 MET A O 1
ATOM 5350 N N . ASN A 1 657 ? -8.412 43.319 3.991 1.00 88.19 657 ASN A N 1
ATOM 5351 C CA . ASN A 1 657 ? -9.184 42.794 5.128 1.00 88.19 657 ASN A CA 1
ATOM 5352 C C . ASN A 1 657 ? -8.320 42.578 6.387 1.00 88.19 657 ASN A C 1
ATOM 5354 O O . ASN A 1 657 ? -8.433 41.573 7.085 1.00 88.19 657 ASN A O 1
ATOM 5358 N N . ASN A 1 658 ? -7.421 43.532 6.657 1.00 83.75 658 ASN A N 1
ATOM 5359 C CA . ASN A 1 658 ? -6.431 43.503 7.743 1.00 83.75 658 ASN A CA 1
ATOM 5360 C C . ASN A 1 658 ? -5.374 42.380 7.672 1.00 83.75 658 ASN A C 1
ATOM 5362 O O . ASN A 1 658 ? -4.553 42.278 8.582 1.00 83.75 658 ASN A O 1
ATOM 5366 N N . VAL A 1 659 ? -5.320 41.604 6.586 1.00 81.75 659 VAL A N 1
ATOM 5367 C CA . VAL A 1 659 ? -4.216 40.679 6.295 1.00 81.75 659 VAL A CA 1
ATOM 5368 C C . VAL A 1 659 ? -3.114 41.453 5.579 1.00 81.75 659 VAL A C 1
ATOM 5370 O O . VAL A 1 659 ? -3.341 41.982 4.491 1.00 81.75 659 VAL A O 1
ATOM 5373 N N . ILE A 1 660 ? -1.938 41.563 6.205 1.00 83.50 660 ILE A N 1
ATOM 5374 C CA . ILE A 1 660 ? -0.766 42.211 5.597 1.00 83.50 660 ILE A CA 1
ATOM 5375 C C . ILE A 1 660 ? -0.396 41.446 4.333 1.00 83.50 660 ILE A C 1
ATOM 5377 O O . ILE A 1 660 ? -0.346 40.220 4.345 1.00 83.50 660 ILE A O 1
ATOM 5381 N N . THR A 1 661 ? -0.166 42.182 3.254 1.00 72.25 661 THR A N 1
ATOM 5382 C CA . THR A 1 661 ? 0.156 41.604 1.957 1.00 72.25 661 THR A CA 1
ATOM 5383 C C . THR A 1 661 ? 1.556 42.025 1.557 1.00 72.25 661 THR A C 1
ATOM 5385 O O . THR A 1 661 ? 1.805 43.213 1.356 1.00 72.25 661 THR A O 1
ATOM 5388 N N . ILE A 1 662 ? 2.468 41.059 1.478 1.00 71.81 662 ILE A N 1
ATOM 5389 C CA . ILE A 1 662 ? 3.887 41.309 1.208 1.00 71.81 662 ILE A CA 1
ATOM 5390 C C . ILE A 1 662 ? 4.220 40.922 -0.234 1.00 71.81 662 ILE A C 1
ATOM 5392 O O . ILE A 1 662 ? 5.027 41.589 -0.882 1.00 71.81 662 ILE A O 1
ATOM 5396 N N . THR A 1 663 ? 3.555 39.893 -0.763 1.00 78.75 663 THR A N 1
ATOM 5397 C CA . THR A 1 663 ? 3.770 39.407 -2.130 1.00 78.75 663 THR A CA 1
ATOM 5398 C C . THR A 1 663 ? 2.525 39.537 -2.998 1.00 78.75 663 THR A C 1
ATOM 5400 O O . THR A 1 663 ? 1.389 39.622 -2.519 1.00 78.75 663 THR A O 1
ATOM 5403 N N . MET A 1 664 ? 2.745 39.554 -4.312 1.00 79.69 664 MET A N 1
ATOM 5404 C CA . MET A 1 664 ? 1.664 39.564 -5.296 1.00 79.69 664 MET A CA 1
ATOM 5405 C C . MET A 1 664 ? 0.741 38.343 -5.136 1.00 79.69 664 MET A C 1
ATOM 5407 O O . MET A 1 664 ? -0.480 38.495 -5.163 1.00 79.69 664 MET A O 1
ATOM 5411 N N . ASP A 1 665 ? 1.315 37.163 -4.893 1.00 72.25 665 ASP A N 1
ATOM 5412 C CA . ASP A 1 665 ? 0.578 35.900 -4.767 1.00 72.25 665 ASP A CA 1
ATOM 5413 C C . ASP A 1 665 ? -0.334 35.886 -3.536 1.00 72.25 665 ASP A C 1
ATOM 5415 O O . ASP A 1 665 ? -1.490 35.473 -3.620 1.00 72.25 665 ASP A O 1
ATOM 5419 N N . GLU A 1 666 ? 0.137 36.418 -2.402 1.00 76.19 666 GLU A N 1
ATOM 5420 C CA . GLU A 1 666 ? -0.681 36.572 -1.195 1.00 76.19 666 GLU A CA 1
ATOM 5421 C C . GLU A 1 666 ? -1.899 37.461 -1.458 1.00 76.19 666 GLU A C 1
ATOM 5423 O O . GLU A 1 666 ? -3.012 37.131 -1.039 1.00 76.19 666 GLU A O 1
ATOM 5428 N N . PHE A 1 667 ? -1.711 38.574 -2.176 1.00 81.94 667 PHE A N 1
ATOM 5429 C CA . PHE A 1 667 ? -2.800 39.491 -2.511 1.00 81.94 667 PHE A CA 1
ATOM 5430 C C . PHE A 1 667 ? -3.872 38.806 -3.350 1.00 81.94 667 PHE A C 1
ATOM 5432 O O . PHE A 1 667 ? -5.064 38.871 -3.040 1.00 81.94 667 PHE A O 1
ATOM 5439 N N . LEU A 1 668 ? -3.436 38.131 -4.412 1.00 74.06 668 LEU A N 1
ATOM 5440 C CA . LEU A 1 668 ? -4.315 37.458 -5.358 1.00 74.06 668 LEU A CA 1
ATOM 5441 C C . LEU A 1 668 ? -5.032 36.278 -4.708 1.00 74.06 668 LEU A C 1
ATOM 5443 O O . LEU A 1 668 ? -6.238 36.116 -4.898 1.00 74.06 668 LEU A O 1
ATOM 5447 N N . TYR A 1 669 ? -4.331 35.509 -3.877 1.00 73.56 669 TYR A N 1
ATOM 5448 C CA . TYR A 1 669 ? -4.917 34.417 -3.113 1.00 73.56 669 TYR A CA 1
ATOM 5449 C C . TYR A 1 669 ? -6.019 34.913 -2.176 1.00 73.56 669 TYR A C 1
ATOM 5451 O O . TYR A 1 669 ? -7.118 34.355 -2.167 1.00 73.56 669 TYR A O 1
ATOM 5459 N N . GLN A 1 670 ? -5.775 35.994 -1.430 1.00 78.06 670 GLN A N 1
ATOM 5460 C CA . GLN A 1 670 ? -6.796 36.583 -0.565 1.00 78.06 670 GLN A CA 1
ATOM 5461 C C . GLN A 1 670 ? -7.989 37.098 -1.377 1.00 78.06 670 GLN A C 1
ATOM 5463 O O . GLN A 1 670 ? -9.127 36.864 -0.982 1.00 78.06 670 GLN A O 1
ATOM 5468 N N . LEU A 1 671 ? -7.753 37.728 -2.532 1.00 81.25 671 LEU A N 1
ATOM 5469 C CA . LEU A 1 671 ? -8.821 38.246 -3.390 1.00 81.25 671 LEU A CA 1
ATOM 5470 C C . LEU A 1 671 ? -9.667 37.108 -3.980 1.00 81.25 671 LEU A C 1
ATOM 5472 O O . LEU A 1 671 ? -10.887 37.223 -4.049 1.00 81.25 671 LEU A O 1
ATOM 5476 N N . SER A 1 672 ? -9.037 35.986 -4.342 1.00 68.06 672 SER A N 1
ATOM 5477 C CA . SER A 1 672 ? -9.696 34.824 -4.957 1.00 68.06 672 SER A CA 1
ATOM 5478 C C . SER A 1 672 ? -10.749 34.151 -4.070 1.00 68.06 672 SER A C 1
ATOM 5480 O O . SER A 1 672 ? -11.653 33.488 -4.583 1.00 68.06 672 SER A O 1
ATOM 5482 N N . LYS A 1 673 ? -10.646 34.334 -2.748 1.00 75.56 673 LYS A N 1
ATOM 5483 C CA . LYS A 1 673 ? -11.583 33.799 -1.747 1.00 75.56 673 LYS A CA 1
ATOM 5484 C C . LYS A 1 673 ? -12.834 34.650 -1.573 1.00 75.56 673 LYS A C 1
ATOM 5486 O O . LYS A 1 673 ? -13.770 34.228 -0.894 1.00 75.56 673 LYS A O 1
ATOM 5491 N N . LEU A 1 674 ? -12.826 35.862 -2.117 1.00 80.19 674 LEU A N 1
ATOM 5492 C CA . LEU A 1 674 ? -13.878 36.843 -1.911 1.00 80.19 674 LEU A CA 1
ATOM 5493 C C . LEU A 1 674 ? -14.924 36.730 -3.016 1.00 80.19 674 LEU A C 1
ATOM 5495 O O . LEU A 1 674 ? -14.638 36.326 -4.143 1.00 80.19 674 LEU A O 1
ATOM 5499 N N . LYS A 1 675 ? -16.161 37.076 -2.676 1.00 81.44 675 LYS A N 1
ATOM 5500 C CA . LYS A 1 675 ? -17.321 37.036 -3.566 1.00 81.44 675 LYS A CA 1
ATOM 5501 C C . LYS A 1 675 ? -17.639 38.426 -4.109 1.00 81.44 675 LYS A C 1
ATOM 5503 O O . LYS A 1 675 ? -17.304 39.442 -3.504 1.00 81.44 675 LYS A O 1
ATOM 5508 N N . ALA A 1 676 ? -18.317 38.470 -5.245 1.00 77.56 676 ALA A N 1
ATOM 5509 C CA . ALA A 1 676 ? -18.912 39.674 -5.787 1.00 77.56 676 ALA A CA 1
ATOM 5510 C C . ALA A 1 676 ? -19.841 40.302 -4.747 1.00 77.56 676 ALA A C 1
ATOM 5512 O O . ALA A 1 676 ? -20.396 39.619 -3.884 1.00 77.56 676 ALA A O 1
ATOM 5513 N N . ASP A 1 677 ? -19.965 41.620 -4.818 1.00 80.69 677 ASP A N 1
ATOM 5514 C CA . ASP A 1 677 ? -20.690 42.456 -3.869 1.00 80.69 677 ASP A CA 1
ATOM 5515 C C . ASP A 1 677 ? -20.123 42.499 -2.438 1.00 80.69 677 ASP A C 1
ATOM 5517 O O . ASP A 1 677 ? -20.568 43.346 -1.658 1.00 80.69 677 ASP A O 1
ATOM 5521 N N . GLN A 1 678 ? -19.124 41.676 -2.084 1.00 85.44 678 GLN A N 1
ATOM 5522 C CA . GLN A 1 678 ? -18.422 41.818 -0.807 1.00 85.44 678 GLN A CA 1
ATOM 5523 C C . GLN A 1 678 ? -17.618 43.116 -0.775 1.00 85.44 678 GLN A C 1
ATOM 5525 O O . GLN A 1 678 ? -17.028 43.530 -1.772 1.00 85.44 678 GLN A O 1
ATOM 5530 N N . ILE A 1 679 ? -17.593 43.756 0.392 1.00 89.75 679 ILE A N 1
ATOM 5531 C CA . ILE A 1 679 ? -16.786 44.949 0.640 1.00 89.75 679 ILE A CA 1
ATOM 5532 C C . ILE A 1 679 ? -15.443 44.507 1.205 1.00 89.75 679 ILE A C 1
ATOM 5534 O O . ILE A 1 679 ? -15.386 43.664 2.099 1.00 89.75 679 ILE A O 1
ATOM 5538 N N . VAL A 1 680 ? -14.379 45.077 0.656 1.00 91.31 680 VAL A N 1
ATOM 5539 C CA . VAL A 1 680 ? -13.000 44.782 1.014 1.00 91.31 680 VAL A CA 1
ATOM 5540 C C . VAL A 1 680 ? -12.334 46.024 1.564 1.00 91.31 680 VAL A C 1
ATOM 5542 O O . VAL A 1 680 ? -12.332 47.066 0.907 1.00 91.31 680 VAL A O 1
ATOM 5545 N N . ASP A 1 681 ? -11.713 45.879 2.729 1.00 93.94 681 ASP A N 1
ATOM 5546 C CA . ASP A 1 681 ? -10.912 46.930 3.344 1.00 93.94 681 ASP A CA 1
ATOM 5547 C C . ASP A 1 681 ? -9.497 46.870 2.760 1.00 93.94 681 ASP A C 1
ATOM 5549 O O . ASP A 1 681 ? -8.711 45.977 3.089 1.00 93.94 681 ASP A O 1
ATOM 5553 N N . LEU A 1 682 ? -9.162 47.812 1.883 1.00 94.56 682 LEU A N 1
ATOM 5554 C CA . LEU A 1 682 ? -7.861 47.914 1.233 1.00 94.56 682 LEU A CA 1
ATOM 5555 C C . LEU A 1 682 ? -7.063 49.075 1.832 1.00 94.56 682 LEU A C 1
ATOM 5557 O O . LEU A 1 682 ? -7.460 50.236 1.731 1.00 94.56 682 LEU A O 1
ATOM 5561 N N . LYS A 1 683 ? -5.903 48.775 2.420 1.00 94.56 683 LYS A N 1
ATOM 5562 C CA . LYS A 1 683 ? -4.980 49.795 2.936 1.00 94.56 683 LYS A CA 1
ATOM 5563 C C . LYS A 1 683 ? -3.840 49.991 1.954 1.00 94.56 683 LYS A C 1
ATOM 5565 O O . LYS A 1 683 ? -3.142 49.031 1.628 1.00 94.56 683 LYS A O 1
ATOM 5570 N N . VAL A 1 684 ? -3.628 51.226 1.510 1.00 95.50 684 VAL A N 1
ATOM 5571 C CA . VAL A 1 684 ? -2.585 51.574 0.535 1.00 95.50 684 VAL A CA 1
ATOM 5572 C C . VAL A 1 684 ? -1.716 52.743 1.000 1.00 95.50 684 VAL A C 1
ATOM 5574 O O . VAL A 1 684 ? -2.123 53.549 1.837 1.00 95.50 684 VAL A O 1
ATOM 5577 N N . ILE A 1 685 ? -0.513 52.871 0.438 1.00 94.25 685 ILE A N 1
ATOM 5578 C CA . ILE A 1 685 ? 0.306 54.086 0.505 1.00 94.25 685 ILE A CA 1
ATOM 5579 C C . ILE A 1 685 ? 0.217 54.817 -0.827 1.00 94.25 685 ILE A C 1
ATOM 5581 O O . ILE A 1 685 ? 0.541 54.262 -1.875 1.00 94.25 685 ILE A O 1
ATOM 5585 N N . ARG A 1 686 ? -0.134 56.103 -0.762 1.00 95.06 686 ARG A N 1
ATOM 5586 C CA . ARG A 1 686 ? -0.143 57.021 -1.903 1.00 95.06 686 ARG A CA 1
ATOM 5587 C C . ARG A 1 686 ? 0.595 58.297 -1.525 1.00 95.06 686 ARG A C 1
ATOM 5589 O O . ARG A 1 686 ? 0.224 58.970 -0.564 1.00 95.06 686 ARG A O 1
ATOM 5596 N N . GLY A 1 687 ? 1.659 58.630 -2.256 1.00 88.06 687 GLY A N 1
ATOM 5597 C CA . GLY A 1 687 ? 2.458 59.834 -1.983 1.00 88.06 687 GLY A CA 1
ATOM 5598 C C . GLY A 1 687 ? 2.995 59.905 -0.544 1.00 88.06 687 GLY A C 1
ATOM 5599 O O . GLY A 1 687 ? 2.998 60.976 0.059 1.00 88.06 687 GLY A O 1
ATOM 5600 N N . GLY A 1 688 ? 3.369 58.758 0.036 1.00 88.00 688 GLY A N 1
ATOM 5601 C CA . GLY A 1 688 ? 3.894 58.652 1.404 1.00 88.00 688 GLY A CA 1
ATOM 5602 C C . GLY A 1 688 ? 2.848 58.691 2.526 1.00 88.00 688 GLY A C 1
ATOM 5603 O O . GLY A 1 688 ? 3.215 58.574 3.693 1.00 88.00 688 GLY A O 1
ATOM 5604 N N . LYS A 1 689 ? 1.553 58.827 2.212 1.00 91.50 689 LYS A N 1
ATOM 5605 C CA . LYS A 1 689 ? 0.459 58.801 3.197 1.00 91.50 689 LYS A CA 1
ATOM 5606 C C . LYS A 1 689 ? -0.310 57.485 3.123 1.00 91.50 689 LYS A C 1
ATOM 5608 O O . LYS A 1 689 ? -0.523 56.964 2.030 1.00 91.50 689 LYS A O 1
ATOM 5613 N N . ARG A 1 690 ? -0.744 56.974 4.280 1.00 94.31 690 ARG A N 1
ATOM 5614 C CA . ARG A 1 690 ? -1.643 55.813 4.367 1.00 94.31 690 ARG A CA 1
ATOM 5615 C C . ARG A 1 690 ? -3.070 56.234 4.031 1.00 94.31 690 ARG A C 1
ATOM 5617 O O . ARG A 1 690 ? -3.535 57.258 4.530 1.00 94.31 690 ARG A O 1
ATOM 5624 N N . ILE A 1 691 ? -3.726 55.453 3.184 1.00 95.69 691 ILE A N 1
ATOM 5625 C CA . ILE A 1 691 ? -5.109 55.646 2.759 1.00 95.69 691 ILE A CA 1
ATOM 5626 C C . ILE A 1 691 ? -5.841 54.323 2.957 1.00 95.69 691 ILE A C 1
ATOM 5628 O O . ILE A 1 691 ? -5.387 53.290 2.466 1.00 95.69 691 ILE A O 1
ATOM 5632 N N . ASP A 1 692 ? -6.977 54.385 3.641 1.00 95.44 692 ASP A N 1
ATOM 5633 C CA . ASP A 1 692 ? -7.887 53.257 3.806 1.00 95.44 692 ASP A CA 1
ATOM 5634 C C . ASP A 1 692 ? -9.039 53.414 2.802 1.00 95.44 692 ASP A C 1
ATOM 5636 O O . ASP A 1 692 ? -9.648 54.484 2.707 1.00 95.44 692 ASP A O 1
ATOM 5640 N N . LEU A 1 693 ? -9.299 52.369 2.019 1.00 95.00 693 LEU A N 1
ATOM 5641 C CA . LEU A 1 693 ? -10.289 52.344 0.946 1.00 95.00 693 LEU A CA 1
ATOM 5642 C C . LEU A 1 693 ? -11.216 51.146 1.144 1.00 95.00 693 LEU A C 1
ATOM 5644 O O . LEU A 1 693 ? -10.745 50.024 1.293 1.00 95.00 693 LEU A O 1
ATOM 5648 N N . ASN A 1 694 ? -12.525 51.374 1.078 1.00 94.75 694 ASN A N 1
ATOM 5649 C CA . ASN A 1 694 ? -13.515 50.300 1.110 1.00 94.75 694 ASN A CA 1
ATOM 5650 C C . ASN A 1 694 ? -13.992 50.038 -0.311 1.00 94.75 694 ASN A C 1
ATOM 5652 O O . ASN A 1 694 ? -14.646 50.888 -0.918 1.00 94.75 694 ASN A O 1
ATOM 5656 N N . VAL A 1 695 ? -13.652 48.870 -0.847 1.00 92.12 695 VAL A N 1
ATOM 5657 C CA . VAL A 1 695 ? -13.937 48.518 -2.236 1.00 92.12 695 VAL A CA 1
ATOM 5658 C C . VAL A 1 695 ? -15.025 47.460 -2.279 1.00 92.12 695 VAL A C 1
ATOM 5660 O O . VAL A 1 695 ? -14.820 46.338 -1.826 1.00 92.12 695 VAL A O 1
ATOM 5663 N N . LYS A 1 696 ? -16.190 47.799 -2.834 1.00 90.44 696 LYS A N 1
ATOM 5664 C CA . LYS A 1 696 ? -17.234 46.809 -3.114 1.00 90.44 696 LYS A CA 1
ATOM 5665 C C . LYS A 1 696 ? -16.860 46.044 -4.382 1.00 90.44 696 LYS A C 1
ATOM 5667 O O . LYS A 1 696 ? -16.843 46.642 -5.451 1.00 90.44 696 LYS A O 1
ATOM 5672 N N . LEU A 1 697 ? -16.568 44.750 -4.273 1.00 84.81 697 LEU A N 1
ATOM 5673 C CA . LEU A 1 697 ? -16.137 43.924 -5.401 1.00 84.81 697 LEU A CA 1
ATOM 5674 C C . LEU A 1 697 ? -17.235 43.791 -6.459 1.00 84.81 697 LEU A C 1
ATOM 5676 O O . LEU A 1 697 ? -18.413 43.617 -6.147 1.00 84.81 697 LEU A O 1
ATOM 5680 N N . GLY A 1 698 ? -16.827 43.831 -7.723 1.00 73.06 698 GLY A N 1
ATOM 5681 C CA . GLY A 1 698 ? -17.708 43.599 -8.861 1.00 73.06 698 GLY A CA 1
ATOM 5682 C C . GLY A 1 698 ? -17.913 42.110 -9.117 1.00 73.06 698 GLY A C 1
ATOM 5683 O O . GLY A 1 698 ? -17.119 41.278 -8.675 1.00 73.06 698 GLY A O 1
ATOM 5684 N N . ALA A 1 699 ? -18.968 41.782 -9.857 1.00 68.50 699 ALA A N 1
ATOM 5685 C CA . ALA A 1 699 ? -19.124 40.471 -10.473 1.00 68.50 699 ALA A CA 1
ATOM 5686 C C . ALA A 1 699 ? -18.442 40.490 -11.844 1.00 68.50 699 ALA A C 1
ATOM 5688 O O . ALA A 1 699 ? -18.628 41.447 -12.599 1.00 68.50 699 ALA A O 1
ATOM 5689 N N . LYS A 1 700 ? -17.668 39.452 -12.156 1.00 53.44 700 LYS A N 1
ATOM 5690 C CA . LYS A 1 700 ? -17.159 39.217 -13.505 1.00 53.44 700 LYS A CA 1
ATOM 5691 C C . LYS A 1 700 ? -17.620 37.862 -14.004 1.00 53.44 700 LYS A C 1
ATOM 5693 O O . LYS A 1 700 ? -17.590 36.916 -13.185 1.00 53.44 700 LYS A O 1
#

pLDDT: mean 79.18, std 16.25, range [26.19, 98.31]

Secondary structure (DSSP, 8-state):
----SS-PPP-TT-PPPSEEEEEETTEEEEEE-SS-SSEEEEEEETTEEEEEETTSS-EEEEE--TT--S---GGG---PPTT-EEB---SSSS-S--BSS--EETTTEEEPPEEEEESS--TTS-SSEEEEEEEEEETTEEEEEEEETTTEEEEEETT--EEEEEE-SS----EEEEETTEEEEEEEEEES-SS-SS--SEEEEEEEEEEEETTEEEEEEEEE-B-HHHHHHHHTT-SSEEEEE---B---TTS--BTT-S-EEEEEETTTEEEE---HHHHHHHS-GGGS-HHHHHHHHHHTT-HHHHHHHHHHHHHHHHHHHHHH------S-----TTS---SS-GGGS---HHHHHHHHHHHTTSS-GGGPPPGGGTHHHHHHHHTTSS--SSHHHHHHHHSGGGHHHH--S----THHHHH--S--SHHHHHHT-TT-HHHHHHHHHS--PBPSSSSS-BHHHHHHHHTTSTT--EEE-TTSSEEEEEEE-TT-TTSEEEEEEES--SSS---EEEEEEEESS--TT-S-TT----EEEEEESS-SSGGGS-HHHHHHHHHHHHHHHHSSSS---PPPSEEEEEESSS-PEEEEETTTTTTT----BEE--EEEEEEEETTEEEEEEEEE-TTSHHHHTT--TTPEEEEETTEE--SHHHHHHHHHTPBTT-EEEEEEEETTEEEEEEEEPEE-